Protein AF-A0A9W6Y0J4-F1 (afdb_monomer_lite)

pLDDT: mean 74.98, std 17.11, range [32.59, 98.38]

Radius of gyration: 32.7 Å; chains: 1; bounding box: 68×79×84 Å

Secondary structure (DSSP, 8-state):
--SSEEEEE-SS-EEEES---S------EEEETTEEEE----SS-SS-GGG---PPPTT---TT-EEEE--TTSPPPEEEE-SPPPEEEEEEEEES-TTS--EEEEEETTEE-SSPEETT--HHHHHHHHTTSTT-SEEEEEEEEETTEEEEEEEEES--SSSSPPPPEEEE-SS--EEEEEE-SS----SSS----PPTT-EEEE----EETTEE-PPPPPEEEE----PPPPPPPEEEEEEEEEETTEEEEEEE--S--TTS---EEEEEE-SSTT--TTSTT-EEEEEE-B--EEEEEEE-SSSTT-EEEEEEEETTEE---EETT--HHHHHHHHHHHTT-TT-SS-SEEEEEEEETTEEEEEEEESSS-S-PPPPEEEEEEEESSS-EEEEEEEE--B---STT------

Organism: NCBI:txid2077276

Foldseek 3Di:
DDQKDFPDDDPQDTDIDHDPPDDPDDPDWDDDPPDTHDDDDDPDDDDDPVPDFDDDDPPDKDAQDKDWDDDPPPDDIDIDRPWDHWFKKKKKKAFPDPVDFKWKWKDWPRDIFPDTATSPHDQVSVQVRQVVDPQAPHKGWDWDDDDRMIMIIITGTDDHPDPHTDWMDMGIDPPPRMDMDMDTLDDDDDDDDDDTPDDAQDKDKDWDWDADPVGIHDTDDIDIDHHHQQQDAFADWPDWDWDPDDDPPGTRIATHDGPGRRRDDDFKDKDWDAPDPVLPVPGPRIDIDMQGWDWWKKKKDKAAQDLFWFWWWKWKAFPRDIFDTAIQAHDQVSVQVRVCVRVVNVPPPDSQKGWDWDDDHSGIMIMITGNNQAAFEDWIDMGCPGTTDHPMDIDMDTPDGGHDQHHPPDDRPHD

InterPro domains:
  IPR036116 Fibronectin type III superfamily [SSF49265] (198-307)

Sequence (415 aa):
MTKYRVDGINDRYLQVSGSFTNSITRTRAYHVSNGQRWNLVFRSYDGSLDTVDAIPEHDWRGTDARIGTRSPKAVSPNVINVGNPASVQTLLLEVVDTSVVTTYKLNFAGESTLNNIQWDGTSDDIKTALESLHSVDGVSVTSVIRGGVAIHTLSFWGTYPTRKLPLLEVTPDPASNLKVNVRGNDAVAATKQENPILQNSQAYAFRVFAENTKGISDSVSIFRAQTPSSSVVPTPPTGVALGEFHGPTWLSINYWAPLYAGGARVTMYRIEWDSSPNFDSSSIDYGVASIQEKIEVQQVTTSYRSSVGAGGTFTLSWGGHTTSALPFDCSVADMTDALAIITDTSNVAVDPVKVTRVRVSWGFAWKITFMHNPGDLALLVADGRQLTGDFPQINVAEVVQGFSDLAIGDFTREW

Structure (mmCIF, N/CA/C/O backbone):
data_AF-A0A9W6Y0J4-F1
#
_entry.id   AF-A0A9W6Y0J4-F1
#
loop_
_atom_site.group_PDB
_atom_site.id
_atom_site.type_symbol
_atom_site.label_atom_id
_atom_site.label_alt_id
_atom_site.label_comp_id
_atom_site.label_asym_id
_atom_site.label_entity_id
_atom_site.label_seq_id
_atom_site.pdbx_PDB_ins_code
_atom_site.Cartn_x
_atom_site.Cartn_y
_atom_site.Cartn_z
_atom_site.occupancy
_atom_site.B_iso_or_equiv
_atom_site.auth_seq_id
_atom_site.auth_comp_id
_atom_site.auth_asym_id
_atom_site.auth_atom_id
_atom_site.pdbx_PDB_model_num
ATOM 1 N N . MET A 1 1 ? 19.158 23.236 40.128 1.00 39.91 1 MET A N 1
ATOM 2 C CA . MET A 1 1 ? 19.071 23.384 38.660 1.00 39.91 1 MET A CA 1
ATOM 3 C C . MET A 1 1 ? 17.687 23.889 38.317 1.00 39.91 1 MET A C 1
ATOM 5 O O . MET A 1 1 ? 16.708 23.214 38.610 1.00 39.91 1 MET A O 1
ATOM 9 N N . THR A 1 2 ? 17.611 25.115 37.818 1.00 36.06 2 THR A N 1
ATOM 10 C CA . THR A 1 2 ? 16.366 25.819 37.500 1.00 36.06 2 THR A CA 1
ATOM 11 C C . THR A 1 2 ? 15.718 25.149 36.284 1.00 36.06 2 THR A C 1
ATOM 13 O O . THR A 1 2 ? 16.313 25.133 35.213 1.00 36.06 2 THR A O 1
ATOM 16 N N . LYS A 1 3 ? 14.543 24.528 36.471 1.00 59.75 3 LYS A N 1
ATOM 17 C CA . LYS A 1 3 ? 13.818 23.740 35.446 1.00 59.75 3 LYS A CA 1
ATOM 18 C C . LYS A 1 3 ? 12.912 24.584 34.531 1.00 59.75 3 LYS A C 1
ATOM 20 O O . LYS A 1 3 ? 12.267 24.052 33.642 1.00 59.75 3 LYS A O 1
ATOM 25 N N . TYR A 1 4 ? 12.876 25.890 34.754 1.00 54.56 4 TYR A N 1
ATOM 26 C CA . TYR A 1 4 ? 12.299 26.915 33.888 1.00 54.56 4 TYR A CA 1
ATOM 27 C C . TYR A 1 4 ? 13.005 28.234 34.216 1.00 54.56 4 TYR A C 1
ATOM 29 O O . TYR A 1 4 ? 13.535 28.402 35.321 1.00 54.56 4 TYR A O 1
ATOM 37 N N . ARG A 1 5 ? 13.028 29.166 33.268 1.00 56.34 5 ARG A N 1
ATOM 38 C CA . ARG A 1 5 ? 13.570 30.511 33.454 1.00 56.34 5 ARG A CA 1
ATOM 39 C C . ARG A 1 5 ? 12.412 31.499 33.468 1.00 56.34 5 ARG A C 1
ATOM 41 O O . ARG A 1 5 ? 11.559 31.457 32.593 1.00 56.34 5 ARG A O 1
ATOM 48 N N . VAL A 1 6 ? 12.355 32.355 34.486 1.00 63.69 6 VAL A N 1
ATOM 49 C CA . VAL A 1 6 ? 11.420 33.485 34.507 1.00 63.69 6 VAL A CA 1
ATOM 50 C C . VAL A 1 6 ? 12.093 34.638 33.780 1.00 63.69 6 VAL A C 1
ATOM 52 O O . VAL A 1 6 ? 13.117 35.140 34.239 1.00 63.69 6 VAL A O 1
ATOM 55 N N . ASP A 1 7 ? 11.533 35.020 32.640 1.00 72.19 7 ASP A N 1
ATOM 56 C CA . ASP A 1 7 ? 12.090 36.050 31.762 1.00 72.19 7 ASP A CA 1
ATOM 57 C C . ASP A 1 7 ? 11.500 37.436 32.039 1.00 72.19 7 ASP A C 1
ATOM 59 O O . ASP A 1 7 ? 12.113 38.445 31.700 1.00 72.19 7 ASP A O 1
ATOM 63 N N . GLY A 1 8 ? 10.350 37.510 32.717 1.00 65.88 8 GLY A N 1
ATOM 64 C CA . GLY A 1 8 ? 9.744 38.781 33.106 1.00 65.88 8 GLY A CA 1
ATOM 65 C C . GLY A 1 8 ? 8.615 38.629 34.122 1.00 65.88 8 GLY A C 1
ATOM 66 O O . GLY A 1 8 ? 7.837 37.676 34.062 1.00 65.88 8 GLY A O 1
ATOM 67 N N . ILE A 1 9 ? 8.523 39.582 35.053 1.00 73.88 9 ILE A N 1
ATOM 68 C CA . ILE A 1 9 ? 7.438 39.683 36.039 1.00 73.88 9 ILE A CA 1
ATOM 69 C C . ILE A 1 9 ? 6.965 41.136 36.092 1.00 73.88 9 ILE A C 1
ATOM 71 O O . ILE A 1 9 ? 7.776 42.037 36.304 1.00 73.88 9 ILE A O 1
ATOM 75 N N . ASN A 1 10 ? 5.658 41.360 35.967 1.00 68.50 10 ASN A N 1
ATOM 76 C CA . ASN A 1 10 ? 5.017 42.593 36.424 1.00 68.50 10 ASN A CA 1
ATOM 77 C C . ASN A 1 10 ? 3.645 42.302 37.060 1.00 68.50 10 ASN A C 1
ATOM 79 O O . ASN A 1 10 ? 3.265 41.152 37.268 1.00 68.50 10 ASN A O 1
ATOM 83 N N . ASP A 1 11 ? 2.904 43.359 37.380 1.00 53.41 11 ASP A N 1
ATOM 84 C CA . ASP A 1 11 ? 1.567 43.317 37.977 1.00 53.41 11 ASP A CA 1
ATOM 85 C C . ASP A 1 11 ? 0.497 42.660 37.083 1.00 53.41 11 ASP A C 1
ATOM 87 O O . ASP A 1 11 ? -0.588 42.329 37.563 1.00 53.41 11 ASP A O 1
ATOM 91 N N . ARG A 1 12 ? 0.787 42.445 35.793 1.00 37.47 12 ARG A N 1
ATOM 92 C CA . ARG A 1 12 ? -0.157 41.933 34.789 1.00 37.47 12 ARG A CA 1
ATOM 93 C C . ARG A 1 12 ? 0.238 40.600 34.162 1.00 37.47 12 ARG A C 1
ATOM 95 O O . ARG A 1 12 ? -0.652 39.908 33.670 1.00 37.47 12 ARG A O 1
ATOM 102 N N . TYR A 1 13 ? 1.512 40.209 34.169 1.00 42.88 13 TYR A N 1
ATOM 103 C CA . TYR A 1 13 ? 1.939 38.924 33.615 1.00 42.88 13 TYR A CA 1
ATOM 104 C C . TYR A 1 13 ? 3.222 38.354 34.235 1.00 42.88 13 TYR A C 1
ATOM 106 O O . TYR A 1 13 ? 4.049 39.054 34.822 1.00 42.88 13 TYR A O 1
ATOM 114 N N . LEU A 1 14 ? 3.372 37.041 34.036 1.00 44.19 14 LEU A N 1
ATOM 115 C CA . LEU A 1 14 ? 4.558 36.237 34.311 1.00 44.19 14 LEU A CA 1
ATOM 116 C C . LEU A 1 14 ? 4.999 35.589 32.993 1.00 44.19 14 LEU A C 1
ATOM 118 O O . LEU A 1 14 ? 4.241 34.811 32.415 1.00 44.19 14 LEU A O 1
ATOM 122 N N . GLN A 1 15 ? 6.202 35.911 32.525 1.00 49.47 15 GLN A N 1
ATOM 123 C CA . GLN A 1 15 ? 6.799 35.326 31.327 1.00 49.47 15 GLN A CA 1
ATOM 124 C C . GLN A 1 15 ? 7.832 34.278 31.737 1.00 49.47 15 GLN A C 1
ATOM 126 O O . GLN A 1 15 ? 8.743 34.566 32.516 1.00 49.47 15 GLN A O 1
ATOM 131 N N . VAL A 1 16 ? 7.678 33.058 31.227 1.00 47.72 16 VAL A N 1
ATOM 132 C CA . VAL A 1 16 ? 8.543 31.912 31.527 1.00 47.72 16 VAL A CA 1
ATOM 133 C C . VAL A 1 16 ? 8.921 31.170 30.250 1.00 47.72 16 VAL A C 1
ATOM 135 O O . VAL A 1 16 ? 8.075 30.988 29.379 1.00 47.72 16 VAL A O 1
ATOM 138 N N . SER A 1 17 ? 10.167 30.702 30.177 1.00 52.41 17 SER A N 1
ATOM 139 C CA . SER A 1 17 ? 10.678 29.808 29.133 1.00 52.41 17 SER A CA 1
ATOM 140 C C . SER A 1 17 ? 11.173 28.480 29.726 1.00 52.41 17 SER A C 1
ATOM 142 O O . SER A 1 17 ? 11.753 28.435 30.817 1.00 52.41 17 SER A O 1
ATOM 144 N N . GLY A 1 18 ? 10.911 27.373 29.021 1.00 60.97 18 GLY A N 1
ATOM 145 C CA . GLY A 1 18 ? 11.271 26.005 29.425 1.00 60.97 18 GLY A CA 1
ATOM 146 C C . GLY A 1 18 ? 10.117 25.003 29.291 1.00 60.97 18 GLY A C 1
ATOM 147 O O . GLY A 1 18 ? 8.973 25.380 29.051 1.00 60.97 18 GLY A O 1
ATOM 148 N N . SER A 1 19 ? 10.417 23.711 29.433 1.00 48.97 19 SER A N 1
ATOM 149 C CA . SER A 1 19 ? 9.441 22.621 29.335 1.00 48.97 19 SER A CA 1
ATOM 150 C C . SER A 1 19 ? 8.684 22.420 30.655 1.00 48.97 19 SER A C 1
ATOM 152 O O . SER A 1 19 ? 9.279 22.246 31.720 1.00 48.97 19 SER A O 1
ATOM 154 N N . PHE A 1 20 ? 7.350 22.408 30.597 1.00 53.47 20 PHE A N 1
ATOM 155 C CA . PHE A 1 20 ? 6.496 22.053 31.734 1.00 53.47 20 PHE A CA 1
ATOM 156 C C . PHE A 1 20 ? 6.549 20.534 31.961 1.00 53.47 20 PHE A C 1
ATOM 158 O O . PHE A 1 20 ? 5.715 19.797 31.455 1.00 53.47 20 PHE A O 1
ATOM 165 N N . THR A 1 21 ? 7.544 20.043 32.702 1.00 46.38 21 THR A N 1
ATOM 166 C CA . THR A 1 21 ? 7.713 18.595 32.959 1.00 46.38 21 THR A CA 1
ATOM 167 C C . THR A 1 21 ? 7.047 18.104 34.248 1.00 46.38 21 THR A C 1
ATOM 169 O O . THR A 1 21 ? 7.255 16.959 34.636 1.00 46.38 21 THR A O 1
ATOM 172 N N . ASN A 1 22 ? 6.299 18.952 34.958 1.00 46.31 22 ASN A N 1
ATOM 173 C CA . ASN A 1 22 ? 5.565 18.544 36.158 1.00 46.31 22 ASN A CA 1
ATOM 174 C C . ASN A 1 22 ? 4.071 18.436 35.840 1.00 46.31 22 ASN A C 1
ATOM 176 O O . ASN A 1 22 ? 3.504 19.341 35.227 1.00 46.31 22 ASN A O 1
ATOM 180 N N . SER A 1 23 ? 3.433 17.371 36.325 1.00 42.97 23 SER A N 1
ATOM 181 C CA . SER A 1 23 ? 1.989 17.161 36.237 1.00 42.97 23 SER A CA 1
ATOM 182 C C . SER A 1 23 ? 1.224 18.355 36.823 1.00 42.97 23 SER A C 1
ATOM 184 O O . SER A 1 23 ? 1.310 18.634 38.022 1.00 42.97 23 SER A O 1
ATOM 186 N N . ILE A 1 24 ? 0.448 19.059 35.995 1.00 46.62 24 ILE A N 1
ATOM 187 C CA . ILE A 1 24 ? -0.538 20.035 36.471 1.00 46.62 24 ILE A CA 1
ATOM 188 C C . I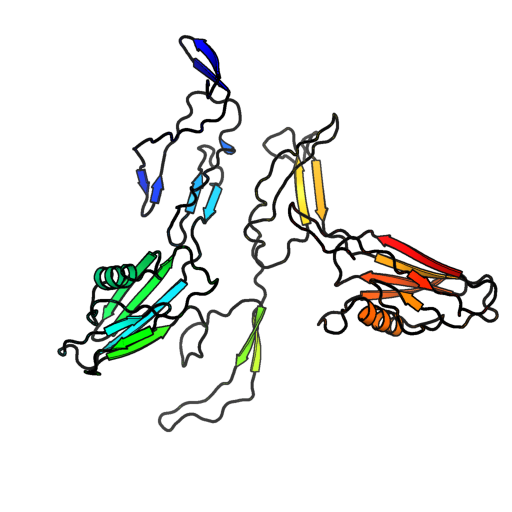LE A 1 24 ? -1.820 19.263 36.780 1.00 46.62 24 ILE A C 1
ATOM 190 O O . ILE A 1 24 ? -2.699 19.109 35.934 1.00 46.62 24 ILE A O 1
ATOM 194 N N . THR A 1 25 ? -1.946 18.762 38.004 1.00 42.94 25 THR A N 1
ATOM 195 C CA . THR A 1 25 ? -3.158 18.061 38.437 1.00 42.94 25 THR A CA 1
ATOM 196 C C . THR A 1 25 ? -4.235 19.093 38.781 1.00 42.94 25 THR A C 1
ATOM 198 O O . THR A 1 25 ? -4.254 19.654 39.875 1.00 42.94 25 THR A O 1
ATOM 201 N N . ARG A 1 26 ? -5.149 19.387 37.847 1.00 47.53 26 ARG A N 1
ATOM 202 C CA . ARG A 1 26 ? -6.403 20.097 38.161 1.00 47.53 26 ARG A CA 1
ATOM 203 C C . ARG A 1 26 ? -7.543 19.092 38.311 1.00 47.53 26 ARG A C 1
ATOM 205 O O . ARG A 1 26 ? -7.852 18.344 37.395 1.00 47.53 26 ARG A O 1
ATOM 212 N N . THR A 1 27 ? -8.196 19.120 39.468 1.00 42.12 27 THR A N 1
ATOM 213 C CA . THR A 1 27 ? -9.150 18.106 39.955 1.00 42.12 27 THR A CA 1
ATOM 214 C C . THR A 1 27 ? -10.617 18.328 39.569 1.00 42.12 27 THR A C 1
ATOM 216 O O . THR A 1 27 ? -11.484 17.631 40.087 1.00 42.12 27 THR A O 1
ATOM 219 N N . ARG A 1 28 ? -10.952 19.264 38.667 1.00 47.28 28 ARG A N 1
ATOM 220 C CA . ARG A 1 28 ? -12.340 19.417 38.182 1.00 47.28 28 ARG A CA 1
ATOM 221 C C . ARG A 1 28 ? -12.454 19.144 36.688 1.00 47.28 28 ARG A C 1
ATOM 223 O O . ARG A 1 28 ? -12.355 20.057 35.871 1.00 47.28 28 ARG A O 1
ATOM 230 N N . ALA A 1 29 ? -12.683 17.873 36.374 1.00 52.56 29 ALA A N 1
ATOM 231 C CA . ALA A 1 29 ? -13.282 17.439 35.122 1.00 52.56 29 ALA A CA 1
ATOM 232 C C . ALA A 1 29 ? -14.818 17.516 35.222 1.00 52.56 29 ALA A C 1
ATOM 234 O O . ALA A 1 29 ? -15.388 17.368 36.305 1.00 52.56 29 ALA A O 1
ATOM 235 N N . TYR A 1 30 ? -15.487 17.766 34.099 1.00 53.38 30 TYR A N 1
ATOM 236 C CA . TYR A 1 30 ? -16.924 17.550 33.956 1.00 53.38 30 TYR A CA 1
ATOM 237 C C . TYR A 1 30 ? -17.149 16.138 33.423 1.00 53.38 30 TYR A C 1
ATOM 239 O O . TYR A 1 30 ? -16.520 15.747 32.438 1.00 53.38 30 TYR A O 1
ATOM 247 N N . HIS A 1 31 ? -18.076 15.403 34.029 1.00 51.69 31 HIS A N 1
ATOM 248 C CA . HIS A 1 31 ? -18.522 14.125 33.487 1.00 51.69 31 HIS A CA 1
ATOM 249 C C . HIS A 1 31 ? -19.324 14.352 32.204 1.00 51.69 31 HIS A C 1
ATOM 251 O O . HIS A 1 31 ? -20.231 15.186 32.166 1.00 51.69 31 HIS A O 1
ATOM 257 N N . VAL A 1 32 ? -19.005 13.591 31.159 1.00 48.00 32 VAL A N 1
ATOM 258 C CA . VAL A 1 32 ? -19.768 13.559 29.909 1.00 48.00 32 VAL A CA 1
ATOM 259 C C . VAL A 1 32 ? -19.989 12.096 29.539 1.00 48.00 32 VAL A C 1
ATOM 261 O O . VAL A 1 32 ? -19.088 11.452 29.009 1.00 48.00 32 VAL A O 1
ATOM 264 N N . SER A 1 33 ? -21.184 11.562 29.816 1.00 61.22 33 SER A N 1
ATOM 265 C CA . SER A 1 33 ? -21.488 10.131 29.634 1.00 61.22 33 SER A CA 1
ATOM 266 C C . SER A 1 33 ? -20.446 9.250 30.356 1.00 61.22 33 SER A C 1
ATOM 268 O O . SER A 1 33 ? -20.281 9.402 31.565 1.00 61.22 33 SER A O 1
ATOM 270 N N . ASN A 1 34 ? -19.722 8.389 29.634 1.00 55.56 34 ASN A N 1
ATOM 271 C CA . ASN A 1 34 ? -18.666 7.511 30.154 1.00 55.56 34 ASN A CA 1
ATOM 272 C C . ASN A 1 34 ? -17.257 8.150 30.154 1.00 55.56 34 ASN A C 1
ATOM 274 O O . ASN A 1 34 ? -16.280 7.462 30.430 1.00 55.56 34 ASN A O 1
ATOM 278 N N . GLY A 1 35 ? -17.127 9.440 29.819 1.00 58.38 35 GLY A N 1
ATOM 279 C CA . GLY A 1 35 ? -15.848 10.147 29.703 1.00 58.38 35 GLY A CA 1
ATOM 280 C C . GLY A 1 35 ? -15.696 11.338 30.654 1.00 58.38 35 GLY A C 1
ATOM 281 O O . GLY A 1 35 ? -16.644 11.787 31.304 1.00 58.38 35 GLY A O 1
ATOM 282 N N . GLN A 1 36 ? -14.477 11.874 30.705 1.00 62.78 36 GLN A N 1
ATOM 283 C CA . GLN A 1 36 ? -14.112 13.063 31.476 1.00 62.78 36 GLN A CA 1
ATOM 284 C C . GLN A 1 36 ? -13.733 14.205 30.528 1.00 62.78 36 GLN A C 1
ATOM 286 O O . GLN A 1 36 ? -13.053 13.988 29.526 1.00 62.78 36 GLN A O 1
ATOM 291 N N . ARG A 1 37 ? -14.158 15.434 30.840 1.00 65.12 37 ARG A N 1
ATOM 292 C CA . ARG A 1 37 ? -13.775 16.640 30.094 1.00 65.12 37 ARG A CA 1
ATOM 293 C C . ARG A 1 37 ? -13.088 17.650 30.999 1.00 65.12 37 ARG A C 1
ATOM 295 O O . ARG A 1 37 ? -13.682 18.133 31.961 1.00 65.12 37 ARG A O 1
ATOM 302 N N . TRP A 1 38 ? -11.886 18.063 30.617 1.00 64.75 38 TRP A N 1
ATOM 303 C CA . TRP A 1 38 ? -11.154 19.142 31.273 1.00 64.75 38 TRP A CA 1
ATOM 304 C C . TRP A 1 38 ? -11.299 20.443 30.487 1.00 64.75 38 TRP A C 1
ATOM 306 O O . TRP A 1 38 ? -11.175 20.462 29.264 1.00 64.75 38 TRP A O 1
ATOM 316 N N . ASN A 1 39 ? -11.550 21.542 31.199 1.00 67.31 39 ASN A N 1
ATOM 317 C CA . ASN A 1 39 ? -11.503 22.880 30.618 1.00 67.31 39 ASN A CA 1
ATOM 318 C C . ASN A 1 39 ? -10.164 23.525 30.977 1.00 67.31 39 ASN A C 1
ATOM 320 O O . ASN A 1 39 ? -9.892 23.814 32.145 1.00 67.31 39 ASN A O 1
ATOM 324 N N . LEU A 1 40 ? -9.337 23.760 29.962 1.00 66.44 40 LEU A N 1
ATOM 325 C CA . LEU A 1 40 ? -8.084 24.493 30.090 1.00 66.44 40 LEU A CA 1
ATOM 326 C C . LEU A 1 40 ? -8.337 25.967 29.754 1.00 66.44 40 LEU A C 1
ATOM 328 O O . LEU A 1 40 ? -8.974 26.280 28.752 1.00 66.44 40 LEU A O 1
ATOM 332 N N . VAL A 1 41 ? -7.869 26.875 30.615 1.00 67.00 41 VAL A N 1
ATOM 333 C CA . VAL A 1 41 ? -7.988 28.327 30.416 1.00 67.00 41 VAL A CA 1
ATOM 334 C C . VAL A 1 41 ? -6.589 28.919 30.391 1.00 67.00 41 VAL A C 1
ATOM 336 O O . VAL A 1 41 ? -5.907 28.946 31.418 1.00 67.00 41 VAL A O 1
ATOM 339 N N . PHE A 1 42 ? -6.189 29.419 29.228 1.00 65.19 42 PHE A N 1
ATOM 340 C CA . PHE A 1 42 ? -4.928 30.120 29.029 1.00 65.19 42 PHE A CA 1
ATOM 341 C C . PHE A 1 42 ? -5.170 31.619 29.235 1.00 65.19 42 PHE A C 1
ATOM 343 O O . PHE A 1 42 ? -5.955 32.226 28.513 1.00 65.19 42 PHE A O 1
ATOM 350 N N . ARG A 1 43 ? -4.551 32.216 30.263 1.00 52.06 43 ARG A N 1
ATOM 351 C CA . ARG A 1 43 ? -4.705 33.656 30.568 1.00 52.06 43 ARG A CA 1
ATOM 352 C C . ARG A 1 43 ? -3.845 34.556 29.677 1.00 52.06 43 ARG A C 1
ATOM 354 O O . ARG A 1 43 ? -4.164 35.725 29.518 1.00 52.06 43 ARG A O 1
ATOM 361 N N . SER A 1 44 ? -2.765 34.005 29.138 1.00 54.00 44 SER A N 1
ATOM 362 C CA . SER A 1 44 ? -1.877 34.612 28.150 1.00 54.00 44 SER A CA 1
ATOM 363 C C . SER A 1 44 ? -1.226 33.470 27.371 1.00 54.00 44 SER A C 1
ATOM 365 O O . SER A 1 44 ? -0.943 32.425 27.963 1.00 54.00 44 SER A O 1
ATOM 367 N N . TYR A 1 45 ? -1.055 33.636 26.065 1.00 65.81 45 TYR A N 1
ATOM 368 C CA . TYR A 1 45 ? -0.425 32.668 25.171 1.00 65.81 45 TYR A CA 1
ATOM 369 C C . TYR A 1 45 ? 0.179 33.417 23.976 1.00 65.81 45 TYR A C 1
ATOM 371 O O . TYR A 1 45 ? -0.337 34.462 23.586 1.00 65.81 45 TYR A O 1
ATOM 379 N N . ASP A 1 46 ? 1.263 32.884 23.419 1.00 55.44 46 ASP A N 1
ATOM 380 C CA . ASP A 1 46 ? 1.900 33.368 22.193 1.00 55.44 46 ASP A CA 1
ATOM 381 C C . ASP A 1 46 ? 1.950 32.187 21.211 1.00 55.44 46 ASP A C 1
ATOM 383 O O . ASP A 1 46 ? 2.581 31.170 21.502 1.00 55.44 46 ASP A O 1
ATOM 387 N N . GLY A 1 47 ? 1.161 32.258 20.133 1.00 66.62 47 GLY A N 1
ATOM 388 C CA . GLY A 1 47 ? 0.881 31.142 19.216 1.00 66.62 47 GLY A CA 1
ATOM 389 C C . GLY A 1 47 ? -0.608 30.786 19.092 1.00 66.62 47 GLY A C 1
ATOM 390 O O . GLY A 1 47 ? -1.473 31.414 19.700 1.00 66.62 47 GLY A O 1
ATOM 391 N N . SER A 1 48 ? -0.940 29.782 18.276 1.00 70.88 48 SER A N 1
ATOM 392 C CA . SER A 1 48 ? -2.330 29.329 18.111 1.00 70.88 48 SER A CA 1
ATOM 393 C C . SER A 1 48 ? -2.685 28.247 19.127 1.00 70.88 48 SER A C 1
ATOM 395 O O . SER A 1 48 ? -2.006 27.232 19.208 1.00 70.88 48 SER A O 1
ATOM 397 N N . LEU A 1 49 ? -3.795 28.406 19.852 1.00 68.38 49 LEU A N 1
ATOM 398 C CA . LEU A 1 49 ? -4.331 27.338 20.710 1.00 68.38 49 LEU A CA 1
ATOM 399 C C . LEU A 1 49 ? -4.961 26.183 19.911 1.00 68.38 49 LEU A C 1
ATOM 401 O O . LEU A 1 49 ? -5.317 25.163 20.495 1.00 68.38 49 LEU A O 1
ATOM 405 N N . ASP A 1 50 ? -5.096 26.331 18.592 1.00 67.19 50 ASP A N 1
ATOM 406 C CA . ASP A 1 50 ? -5.602 25.271 17.716 1.00 67.19 50 ASP A CA 1
ATOM 407 C C . ASP A 1 50 ? -4.565 24.142 17.520 1.00 67.19 50 ASP A C 1
ATOM 409 O O . ASP A 1 50 ? -4.926 23.060 17.072 1.00 67.19 50 ASP A O 1
ATOM 413 N N . THR A 1 51 ? -3.300 24.356 17.914 1.00 63.47 51 THR A N 1
ATOM 414 C CA . THR A 1 51 ? -2.234 23.334 17.906 1.00 63.47 51 THR A CA 1
ATOM 415 C C . THR A 1 51 ? -2.125 22.555 19.220 1.00 63.47 51 THR A C 1
ATOM 417 O O . THR A 1 51 ? -1.225 21.732 19.379 1.00 63.47 51 THR A O 1
ATOM 420 N N . VAL A 1 52 ? -3.011 22.815 20.190 1.00 67.06 52 VAL A N 1
ATOM 421 C CA . VAL A 1 52 ? -3.010 22.093 21.466 1.00 67.06 52 VAL A CA 1
ATOM 422 C C . VAL A 1 52 ? -3.444 20.651 21.231 1.00 67.06 52 VAL A C 1
ATOM 424 O O . VAL A 1 52 ? -4.583 20.386 20.835 1.00 67.06 52 VAL A O 1
ATOM 427 N N . ASP A 1 53 ? -2.547 19.727 21.554 1.00 62.72 53 ASP A N 1
ATOM 428 C CA . ASP A 1 53 ? -2.786 18.293 21.470 1.00 62.72 53 ASP A CA 1
ATOM 429 C C . ASP A 1 53 ? -2.883 17.647 22.860 1.00 62.72 53 ASP A C 1
ATOM 431 O O . ASP A 1 53 ? -2.435 18.210 23.865 1.00 62.72 53 ASP A O 1
ATOM 435 N N . ALA A 1 54 ? -3.498 16.468 22.924 1.00 68.19 54 ALA A N 1
ATOM 436 C CA . ALA A 1 54 ? -3.617 15.672 24.137 1.00 68.19 54 ALA A CA 1
ATOM 437 C C . ALA A 1 54 ? -2.995 14.293 23.910 1.00 68.19 54 ALA A C 1
ATOM 439 O O . ALA A 1 54 ? -3.539 13.461 23.188 1.00 68.19 54 ALA A O 1
ATOM 440 N N . ILE A 1 55 ? -1.863 14.055 24.569 1.00 61.19 55 ILE A N 1
ATOM 441 C CA . ILE A 1 55 ? -1.110 12.806 24.467 1.00 61.19 55 ILE A CA 1
ATOM 442 C C . ILE A 1 55 ? -1.461 11.937 25.683 1.00 61.19 55 ILE A C 1
ATOM 444 O O . ILE A 1 55 ? -1.336 12.417 26.814 1.00 61.19 55 ILE A O 1
ATOM 448 N N . PRO A 1 56 ? -1.918 10.688 25.490 1.00 65.00 56 PRO A N 1
ATOM 449 C CA . PRO A 1 56 ? -2.160 9.774 26.598 1.00 65.00 56 PRO A CA 1
ATOM 450 C C . PRO A 1 56 ? -0.834 9.340 27.242 1.00 65.00 56 PRO A C 1
ATOM 452 O O . PRO A 1 56 ? 0.178 9.165 26.561 1.00 65.00 56 PRO A O 1
ATOM 455 N N . GLU A 1 57 ? -0.840 9.118 28.555 1.00 57.59 57 GLU A N 1
ATOM 456 C CA . GLU A 1 57 ? 0.242 8.385 29.219 1.00 57.59 57 GLU A CA 1
ATOM 457 C C . GLU A 1 57 ? 0.214 6.897 28.807 1.00 57.59 57 GLU A C 1
ATOM 459 O O . GLU A 1 57 ? -0.789 6.378 28.310 1.00 57.59 57 GLU A O 1
ATOM 464 N N . HIS A 1 58 ? 1.332 6.187 28.985 1.00 49.78 58 HIS A N 1
ATOM 465 C CA . HIS A 1 58 ? 1.492 4.791 28.539 1.00 49.78 58 HIS A CA 1
ATOM 466 C C . HIS A 1 58 ? 0.545 3.795 29.256 1.00 49.78 58 HIS A C 1
ATOM 468 O O . HIS A 1 58 ? 0.356 2.647 28.842 1.00 49.78 58 HIS A O 1
ATOM 474 N N . ASP A 1 59 ? -0.061 4.213 30.359 1.00 50.34 59 ASP A N 1
ATOM 475 C CA . ASP A 1 59 ? -0.976 3.430 31.181 1.00 50.34 59 ASP A CA 1
ATOM 476 C C . ASP A 1 59 ? -2.457 3.615 30.805 1.00 50.34 59 ASP A C 1
ATOM 478 O O . ASP A 1 59 ? -3.320 3.073 31.491 1.00 50.34 59 ASP A O 1
ATOM 482 N N . TRP A 1 60 ? -2.783 4.308 29.705 1.00 54.19 60 TRP A N 1
ATOM 483 C CA . TRP A 1 60 ? -4.171 4.407 29.242 1.00 54.19 60 TRP A CA 1
ATOM 484 C C . TRP A 1 60 ? -4.748 3.025 28.902 1.00 54.19 60 TRP A C 1
ATOM 486 O O . TRP A 1 60 ? -4.119 2.191 28.244 1.00 54.19 60 TRP A O 1
ATOM 496 N N . ARG A 1 61 ? -5.967 2.769 29.387 1.00 53.62 61 ARG A N 1
ATOM 497 C CA . ARG A 1 61 ? -6.707 1.509 29.227 1.00 53.62 61 ARG A CA 1
ATOM 498 C C . ARG A 1 61 ? -8.166 1.801 28.866 1.00 53.62 61 ARG A C 1
ATOM 500 O O . ARG A 1 61 ? -8.708 2.830 29.263 1.00 53.62 61 ARG A O 1
ATOM 507 N N . GLY A 1 62 ? -8.811 0.891 28.134 1.00 50.56 62 GLY A N 1
ATOM 508 C CA . GLY A 1 62 ? -10.248 0.953 27.833 1.00 50.56 62 GLY A CA 1
ATOM 509 C C . GLY A 1 62 ? -10.612 0.558 26.398 1.00 50.56 62 GLY A C 1
ATOM 510 O O . GLY A 1 62 ? -9.793 0.640 25.486 1.00 50.56 62 GLY A O 1
ATOM 511 N N . THR A 1 63 ? -11.859 0.121 26.201 1.00 47.25 63 THR A N 1
ATOM 512 C CA . THR A 1 63 ? -12.420 -0.225 24.879 1.00 47.25 63 THR A CA 1
ATOM 513 C C . THR A 1 63 ? -12.803 1.045 24.123 1.00 47.25 63 THR A C 1
ATOM 515 O O . THR A 1 63 ? -13.587 1.830 24.649 1.00 47.25 63 THR A O 1
ATOM 518 N N . ASP A 1 64 ? -12.266 1.242 22.909 1.00 53.34 64 ASP A N 1
ATOM 519 C CA . ASP A 1 64 ? -12.522 2.438 22.074 1.00 53.34 64 ASP A CA 1
ATOM 520 C C . ASP A 1 64 ? -12.312 3.750 22.859 1.00 53.34 64 ASP A C 1
ATOM 522 O O . ASP A 1 64 ? -13.002 4.753 22.666 1.00 53.34 64 ASP A O 1
ATOM 526 N N . ALA A 1 65 ? -11.367 3.718 23.809 1.00 59.97 65 ALA A N 1
ATOM 527 C CA . ALA A 1 65 ? -11.000 4.884 24.587 1.00 59.97 65 ALA A CA 1
ATOM 528 C C . ALA A 1 65 ? -10.490 5.953 23.624 1.00 59.97 65 ALA A C 1
ATOM 530 O O . ALA A 1 65 ? -9.637 5.683 22.777 1.00 59.97 65 ALA A O 1
ATOM 531 N N . ARG A 1 66 ? -11.032 7.161 23.754 1.00 68.12 66 ARG A N 1
ATOM 532 C CA . ARG A 1 66 ? -10.704 8.302 22.907 1.00 68.12 66 ARG A CA 1
ATOM 533 C C . ARG A 1 66 ? -10.209 9.439 23.769 1.00 68.12 66 ARG A C 1
ATOM 535 O O . ARG A 1 66 ? -10.851 9.787 24.759 1.00 68.12 66 ARG A O 1
ATOM 542 N N . ILE A 1 67 ? -9.105 10.043 23.364 1.00 71.81 67 ILE A N 1
ATOM 543 C CA . ILE A 1 67 ? -8.670 11.332 23.895 1.00 71.81 67 ILE A CA 1
ATOM 544 C C . ILE A 1 67 ? -8.741 12.345 22.764 1.00 71.81 67 ILE A C 1
ATOM 546 O O . ILE A 1 67 ? -8.531 12.011 21.598 1.00 71.81 67 ILE A O 1
ATOM 550 N N . GLY A 1 68 ? -9.097 13.578 23.094 1.00 72.75 68 GLY A N 1
ATOM 551 C CA . GLY A 1 68 ? -9.157 14.612 22.087 1.00 72.75 68 GLY A CA 1
ATOM 552 C C . GLY A 1 68 ? -9.257 16.016 22.644 1.00 72.75 68 GLY A C 1
ATOM 553 O O . GLY A 1 68 ? -9.716 16.229 23.770 1.00 72.75 68 GLY A O 1
ATOM 554 N N . THR A 1 69 ? -8.835 16.981 21.835 1.00 72.56 69 THR A N 1
ATOM 555 C CA . THR A 1 69 ? -8.884 18.407 22.152 1.00 72.56 69 THR A CA 1
ATOM 556 C C . THR A 1 69 ? -9.975 19.088 21.335 1.00 72.56 69 THR A C 1
ATOM 558 O O . THR A 1 69 ? -10.254 18.749 20.185 1.00 72.56 69 THR A O 1
ATOM 561 N N . ARG A 1 70 ? -10.656 20.056 21.956 1.00 66.94 70 ARG A N 1
ATOM 562 C CA . ARG A 1 70 ? -11.678 20.872 21.292 1.00 66.94 70 ARG A CA 1
ATOM 563 C C . ARG A 1 70 ? -11.400 22.347 21.542 1.00 66.94 70 ARG A C 1
ATOM 565 O O . ARG A 1 70 ? -11.494 22.806 22.680 1.00 66.94 70 ARG A O 1
ATOM 572 N N . SER A 1 71 ? -11.125 23.076 20.463 1.00 65.50 71 SER A N 1
ATOM 573 C CA . SER A 1 71 ? -10.973 24.533 20.464 1.00 65.50 71 SER A CA 1
ATOM 574 C C . SER A 1 71 ? -12.343 25.237 20.477 1.00 65.50 71 SER A C 1
ATOM 576 O O . SER A 1 71 ? -13.326 24.702 19.948 1.00 65.50 71 SER A O 1
ATOM 578 N N . PRO A 1 72 ? -12.456 26.444 21.064 1.00 56.34 72 PRO A N 1
ATOM 579 C CA . PRO A 1 72 ? -13.673 27.253 21.000 1.00 56.34 72 PRO A CA 1
ATOM 580 C C . PRO A 1 72 ? -14.033 27.752 19.586 1.00 56.34 72 PRO A C 1
ATOM 582 O O . PRO A 1 72 ? -15.169 28.175 19.384 1.00 56.34 72 PRO A O 1
ATOM 585 N N . LYS A 1 73 ? -13.133 27.677 18.594 1.00 59.78 73 LYS A N 1
ATOM 586 C CA . LYS A 1 73 ? -13.334 28.228 17.236 1.00 59.78 73 LYS A CA 1
ATOM 587 C C . LYS A 1 73 ? -14.178 27.373 16.266 1.00 59.78 73 LYS A C 1
ATOM 589 O O . LYS A 1 73 ? -14.024 27.497 15.060 1.00 59.78 73 LYS A O 1
ATOM 594 N N . ALA A 1 74 ? -15.069 26.506 16.750 1.00 51.62 74 ALA A N 1
ATOM 595 C CA . ALA A 1 74 ? -15.887 25.616 15.900 1.00 51.62 74 ALA A CA 1
ATOM 596 C C . ALA A 1 74 ? -15.087 24.737 14.901 1.00 51.62 74 ALA A C 1
ATOM 598 O O . ALA A 1 74 ? -15.640 24.253 13.917 1.00 51.62 74 ALA A O 1
ATOM 599 N N . VAL A 1 75 ? -13.803 24.491 15.181 1.00 56.28 75 VAL A N 1
ATOM 600 C CA . VAL A 1 75 ? -12.943 23.561 14.434 1.00 56.28 75 VAL A CA 1
ATOM 601 C C . VAL A 1 75 ? -13.281 22.122 14.836 1.00 56.28 75 VAL A C 1
ATOM 603 O O . VAL A 1 75 ? -13.660 21.868 15.987 1.00 56.28 75 VAL A O 1
ATOM 606 N N . SER A 1 76 ? -13.162 21.182 13.890 1.00 49.62 76 SER A N 1
ATOM 607 C CA . SER A 1 76 ? -13.358 19.756 14.166 1.00 49.62 76 SER A CA 1
ATOM 608 C C . SER A 1 76 ? -12.400 19.303 15.279 1.00 49.62 76 SER A C 1
ATOM 610 O O . SER A 1 76 ? -11.206 19.583 15.183 1.00 49.62 76 SER A O 1
ATOM 612 N N . PRO A 1 77 ? -12.881 18.636 16.343 1.00 56.62 77 PRO A N 1
ATOM 613 C CA . PRO A 1 77 ? -12.019 18.153 17.419 1.00 56.62 77 PRO A CA 1
ATOM 614 C C . PRO A 1 77 ? -10.946 17.185 16.899 1.00 56.62 77 PRO A C 1
ATOM 616 O O . PRO A 1 77 ? -11.263 16.315 16.086 1.00 56.62 77 PRO A O 1
ATOM 619 N N . ASN A 1 78 ? -9.712 17.295 17.401 1.00 61.31 78 ASN A N 1
ATOM 620 C CA . ASN A 1 78 ? -8.701 16.257 17.201 1.00 61.31 78 ASN A CA 1
ATOM 621 C C . ASN A 1 78 ? -9.019 15.119 18.169 1.00 61.31 78 ASN A C 1
ATOM 623 O O . ASN A 1 78 ? -9.008 15.351 19.374 1.00 61.31 78 ASN A O 1
ATOM 627 N N . VAL A 1 79 ? -9.367 13.932 17.671 1.00 61.88 79 VAL A N 1
ATOM 628 C CA . VAL A 1 79 ? -9.732 12.775 18.500 1.00 61.88 79 VAL A CA 1
ATOM 629 C C . VAL A 1 79 ? -8.939 11.570 18.029 1.00 61.88 79 VAL A C 1
ATOM 631 O O . VAL A 1 79 ? -9.048 11.177 16.870 1.00 61.88 79 VAL A O 1
ATOM 634 N N . ILE A 1 80 ? -8.186 10.962 18.939 1.00 59.62 80 ILE A N 1
ATOM 635 C CA . ILE A 1 80 ? -7.413 9.749 18.683 1.00 59.62 80 ILE A CA 1
ATOM 636 C C . ILE A 1 80 ? -7.958 8.596 19.526 1.00 59.62 80 ILE A C 1
ATOM 638 O O . ILE A 1 80 ? -8.343 8.777 20.685 1.00 59.62 80 ILE A O 1
ATOM 642 N N . ASN A 1 81 ? -7.984 7.400 18.937 1.00 59.69 81 ASN A N 1
ATOM 643 C CA . ASN A 1 81 ? -8.240 6.165 19.670 1.00 59.69 81 ASN A CA 1
ATOM 644 C C . ASN A 1 81 ? -6.961 5.777 20.419 1.00 59.69 81 ASN A C 1
ATOM 646 O O . ASN A 1 81 ? -5.909 5.617 19.807 1.00 59.69 81 ASN A O 1
ATOM 650 N N . VAL A 1 82 ? -7.059 5.630 21.736 1.00 60.66 82 VAL A N 1
ATOM 651 C CA . VAL A 1 82 ? -5.936 5.353 22.649 1.00 60.66 82 VAL A CA 1
ATOM 652 C C . VAL A 1 82 ? -6.030 3.982 23.318 1.00 60.66 82 VAL A C 1
ATOM 654 O O . VAL A 1 82 ? -5.180 3.633 24.128 1.00 60.66 82 VAL A O 1
ATOM 657 N N . GLY A 1 83 ? -7.052 3.194 22.980 1.00 53.16 83 GLY A N 1
ATOM 658 C CA . GLY A 1 83 ? -7.203 1.804 23.414 1.00 53.16 83 GLY A CA 1
ATOM 659 C C . GLY A 1 83 ? -6.994 0.805 22.273 1.00 53.16 83 GLY A C 1
ATOM 660 O O . GLY A 1 83 ? -7.245 1.122 21.109 1.00 53.16 83 GLY A O 1
ATOM 661 N N . ASN A 1 84 ? -6.588 -0.424 22.610 1.00 47.91 84 ASN A N 1
ATOM 662 C CA . ASN A 1 84 ? -6.622 -1.549 21.669 1.00 47.91 84 ASN A CA 1
ATOM 663 C C . ASN A 1 84 ? -8.073 -1.835 21.233 1.00 47.91 84 ASN A C 1
ATOM 665 O O . ASN A 1 84 ? -8.991 -1.696 22.052 1.00 47.91 84 ASN A O 1
ATOM 669 N N . PRO A 1 85 ? -8.309 -2.255 19.971 1.00 51.12 85 PRO A N 1
ATOM 670 C CA . PRO A 1 85 ? -9.628 -2.718 19.562 1.00 51.12 85 PRO A CA 1
ATOM 671 C C . PRO A 1 85 ? -10.019 -3.895 20.456 1.00 51.12 85 PRO A C 1
ATOM 673 O O . PRO A 1 85 ? -9.244 -4.837 20.624 1.00 51.12 85 PRO A O 1
ATOM 676 N N . ALA A 1 86 ? -11.200 -3.826 21.065 1.00 55.78 86 ALA A N 1
ATOM 677 C CA . ALA A 1 86 ? -11.643 -4.890 21.947 1.00 55.78 86 ALA A CA 1
ATOM 678 C C . ALA A 1 86 ? -11.776 -6.210 21.184 1.00 55.78 86 ALA A C 1
ATOM 680 O O . ALA A 1 86 ? -12.409 -6.272 20.125 1.00 55.78 86 ALA A O 1
ATOM 681 N N . SER A 1 87 ? -11.227 -7.280 21.756 1.00 68.25 87 SER A N 1
ATOM 682 C CA . SER A 1 87 ? -11.612 -8.626 21.344 1.00 68.25 87 SER A CA 1
ATOM 683 C C . SER A 1 87 ? -12.946 -8.928 22.009 1.00 68.25 87 SER A C 1
ATOM 685 O O . SER A 1 87 ? -13.007 -9.186 23.214 1.00 68.25 87 SER A O 1
ATOM 687 N N . VAL A 1 88 ? -14.022 -8.817 21.232 1.00 74.44 88 VAL A N 1
ATOM 688 C CA . VAL A 1 88 ? -15.364 -9.147 21.705 1.00 74.44 88 VAL A CA 1
ATOM 689 C C . VAL A 1 88 ? -15.590 -10.644 21.541 1.00 74.44 88 VAL A C 1
ATOM 691 O O . VAL A 1 88 ? -15.379 -11.206 20.465 1.00 74.44 88 VAL A O 1
ATOM 694 N N . GLN A 1 89 ? -16.023 -11.285 22.619 1.00 81.62 89 GLN A N 1
ATOM 695 C CA . GLN A 1 89 ? -16.442 -12.678 22.639 1.00 81.62 89 GLN A CA 1
ATOM 696 C C . GLN A 1 89 ? -17.867 -12.763 23.174 1.00 81.62 89 GLN A C 1
ATOM 698 O O . GLN A 1 89 ? -18.234 -12.044 24.100 1.00 81.62 89 GLN A O 1
ATOM 703 N N . THR A 1 90 ? -18.679 -13.637 22.589 1.00 80.94 90 THR A N 1
ATOM 704 C CA . THR A 1 90 ? -20.041 -13.903 23.054 1.00 80.94 90 THR A CA 1
ATOM 705 C C . THR A 1 90 ? -20.103 -15.298 23.649 1.00 80.94 90 THR A C 1
ATOM 707 O O . THR A 1 90 ? -19.757 -16.279 22.988 1.00 80.94 90 THR A O 1
ATOM 710 N N . LEU A 1 91 ? -20.558 -15.372 24.893 1.00 84.00 91 LEU A N 1
ATOM 711 C CA . LEU A 1 91 ? -20.845 -16.599 25.616 1.00 84.00 91 LEU A CA 1
ATOM 712 C C . LEU A 1 91 ? -22.361 -16.781 25.678 1.00 84.00 91 LEU A C 1
ATOM 714 O O . LEU A 1 91 ? -23.060 -15.972 26.281 1.00 84.00 91 LEU A O 1
ATOM 718 N N . LEU A 1 92 ? -22.857 -17.847 25.062 1.00 82.38 92 LEU A N 1
ATOM 719 C CA . LEU A 1 92 ? -24.240 -18.289 25.166 1.00 82.38 92 LEU A CA 1
ATOM 720 C C . LEU A 1 92 ? -24.299 -19.509 26.085 1.00 82.38 92 LEU A C 1
ATOM 722 O O . LEU A 1 92 ? -23.626 -20.515 25.845 1.00 82.38 92 LEU A O 1
ATOM 726 N N . LEU A 1 93 ? -25.134 -19.407 27.110 1.00 83.62 93 LEU A N 1
ATOM 727 C CA . LEU A 1 93 ? -25.442 -20.458 28.065 1.00 83.62 93 LEU A CA 1
ATOM 728 C C . LEU A 1 93 ? -26.925 -20.799 27.964 1.00 83.62 93 LEU A C 1
ATOM 730 O O . LEU A 1 93 ? -27.772 -19.907 27.994 1.00 83.62 93 LEU A O 1
ATOM 734 N N . GLU A 1 94 ? -27.244 -22.085 27.882 1.00 84.75 94 GLU A N 1
ATOM 735 C CA . GLU A 1 94 ? -28.623 -22.572 27.924 1.00 84.75 94 GLU A CA 1
ATOM 736 C C . GLU A 1 94 ? -28.747 -23.656 28.992 1.00 84.75 94 GLU A C 1
ATOM 738 O O . GLU A 1 94 ? -28.013 -24.647 28.961 1.00 84.75 94 GLU A O 1
ATOM 743 N N . VAL A 1 95 ? -29.690 -23.485 29.916 1.00 86.00 95 VAL A N 1
ATOM 744 C CA . VAL A 1 95 ? -30.077 -24.500 30.896 1.00 86.00 95 VAL A CA 1
ATOM 745 C C . VAL A 1 95 ? -31.421 -25.123 30.532 1.00 86.00 95 VAL A C 1
ATOM 747 O O . VAL A 1 95 ? -32.342 -24.430 30.101 1.00 86.00 95 VAL A O 1
ATOM 750 N N . VAL A 1 96 ? -31.544 -26.443 30.694 1.00 82.44 96 VAL A N 1
ATOM 751 C CA . VAL A 1 96 ? -32.786 -27.179 30.387 1.00 82.44 96 VAL A CA 1
ATOM 752 C C . VAL A 1 96 ? -33.822 -26.994 31.496 1.00 82.44 96 VAL A C 1
ATOM 754 O O . VAL A 1 96 ? -35.003 -26.812 31.210 1.00 82.44 96 VAL A O 1
ATOM 757 N N . ASP A 1 97 ? -33.381 -27.006 32.753 1.00 83.00 97 ASP A N 1
ATOM 758 C CA . ASP A 1 97 ? -34.223 -26.775 33.927 1.00 83.00 97 ASP A CA 1
ATOM 759 C C . ASP A 1 97 ? -33.627 -25.670 34.804 1.00 83.00 97 ASP A C 1
ATOM 761 O O . ASP A 1 97 ? -32.579 -25.844 35.424 1.00 83.00 97 ASP A O 1
ATOM 765 N N . THR A 1 98 ? -34.299 -24.522 34.879 1.00 83.81 98 THR A N 1
ATOM 766 C CA . THR A 1 98 ? -33.841 -23.368 35.669 1.00 83.81 98 THR A CA 1
ATOM 767 C C . THR A 1 98 ? -33.900 -23.596 37.180 1.00 83.81 98 THR A C 1
ATOM 769 O O . THR A 1 98 ? -33.383 -22.774 37.929 1.00 83.81 98 THR A O 1
ATOM 772 N N . SER A 1 99 ? -34.551 -24.666 37.652 1.00 82.94 99 SER A N 1
ATOM 773 C CA . SER A 1 99 ? -34.619 -25.003 39.081 1.00 82.94 99 SER A CA 1
ATOM 774 C C . SER A 1 99 ? -33.357 -25.699 39.604 1.00 82.94 99 SER A C 1
ATOM 776 O O . SER A 1 99 ? -33.154 -25.779 40.817 1.00 82.94 99 SER A O 1
ATOM 778 N N . VAL A 1 100 ? -32.488 -26.174 38.707 1.00 81.56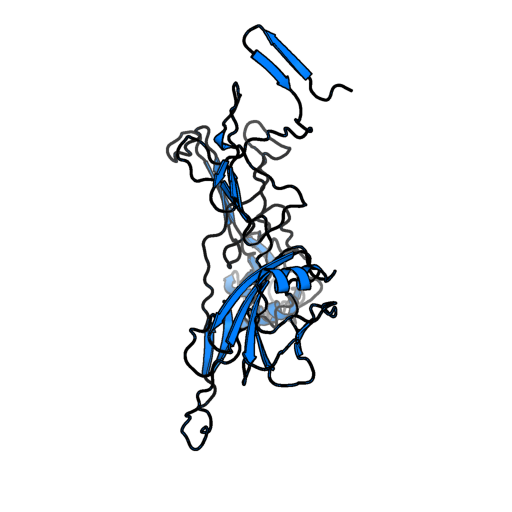 100 VAL A N 1
ATOM 779 C CA . VAL A 1 100 ? -31.228 -26.832 39.060 1.00 81.56 100 VAL A CA 1
ATOM 780 C C . VAL A 1 100 ? -30.113 -25.794 39.141 1.00 81.56 100 VAL A C 1
ATOM 782 O O . VAL A 1 100 ? -29.767 -25.155 38.145 1.00 81.56 100 VAL A O 1
ATOM 785 N N . VAL A 1 101 ? -29.503 -25.664 40.323 1.00 83.06 101 VAL A N 1
ATOM 786 C CA . VAL A 1 101 ? -28.313 -24.824 40.525 1.00 83.06 101 VAL A CA 1
ATOM 787 C C . VAL A 1 101 ? -27.196 -25.338 39.619 1.00 83.06 101 VAL A C 1
ATOM 789 O O . VAL A 1 101 ? -26.693 -26.443 39.804 1.00 83.06 101 VAL A O 1
ATOM 792 N N . THR A 1 102 ? -26.843 -24.540 38.616 1.00 87.88 102 THR A N 1
ATOM 793 C CA . THR A 1 102 ? -25.919 -24.924 37.548 1.00 87.88 102 THR A CA 1
ATOM 794 C C . THR A 1 102 ? -24.769 -23.927 37.514 1.00 87.88 102 THR A C 1
ATOM 796 O O . THR A 1 102 ? -24.999 -22.720 37.446 1.00 87.88 102 THR A O 1
ATOM 799 N N . THR A 1 103 ? -23.532 -24.421 37.572 1.00 91.75 103 THR A N 1
ATOM 800 C CA . THR A 1 103 ? -22.339 -23.565 37.601 1.00 91.75 103 THR A CA 1
ATOM 801 C C . THR A 1 103 ? -21.326 -23.942 36.530 1.00 91.75 103 THR A C 1
ATOM 803 O O . THR A 1 103 ? -21.389 -25.029 35.952 1.00 91.75 103 THR A O 1
ATOM 806 N N . TYR A 1 104 ? -20.402 -23.031 36.237 1.00 92.06 104 TYR A N 1
ATOM 807 C CA . TYR A 1 104 ? -19.332 -23.236 35.269 1.00 92.06 104 TYR A CA 1
ATOM 808 C C . TYR A 1 104 ? -18.050 -22.510 35.682 1.00 92.06 104 TYR A C 1
ATOM 810 O O . TYR A 1 104 ? -18.071 -21.561 36.466 1.00 92.06 104 TYR A O 1
ATOM 818 N N . LYS A 1 105 ? -16.920 -22.947 35.126 1.00 93.19 105 LYS A N 1
ATOM 819 C CA . LYS A 1 105 ? -15.650 -22.219 35.152 1.00 93.19 105 LYS A CA 1
ATOM 820 C C . LYS A 1 105 ? -15.332 -21.659 33.779 1.00 93.19 105 LYS A C 1
ATOM 822 O O . LYS A 1 105 ? -15.656 -22.278 32.766 1.00 93.19 105 LYS A O 1
ATOM 827 N N . LEU A 1 106 ? -14.674 -20.508 33.763 1.00 93.88 106 LEU A N 1
ATOM 828 C CA . LEU A 1 106 ? -14.114 -19.923 32.551 1.00 93.88 106 LEU A CA 1
ATOM 829 C C . LEU A 1 106 ? -12.616 -20.186 32.515 1.00 93.88 106 LEU A C 1
ATOM 831 O O . LEU A 1 106 ? -11.956 -20.110 33.550 1.00 93.88 106 LEU A O 1
ATOM 835 N N . ASN A 1 107 ? -12.089 -20.481 31.336 1.00 92.00 107 ASN A N 1
ATOM 836 C CA . ASN A 1 107 ? -10.664 -20.572 31.084 1.00 92.00 107 ASN A CA 1
ATOM 837 C C . ASN A 1 107 ? -10.281 -19.619 29.950 1.00 92.00 107 ASN A C 1
ATOM 839 O O . ASN A 1 107 ? -10.932 -19.577 28.906 1.00 92.00 107 ASN A O 1
ATOM 843 N N . PHE A 1 108 ? -9.246 -18.823 30.186 1.00 90.19 108 PHE A N 1
ATOM 844 C CA . PHE A 1 108 ? -8.695 -17.888 29.224 1.00 90.19 108 PHE A CA 1
ATOM 845 C C . PHE A 1 108 ? -7.176 -18.036 29.192 1.00 90.19 108 PHE A C 1
ATOM 847 O O . PHE A 1 108 ? -6.521 -18.024 30.229 1.00 90.19 108 PHE A O 1
ATOM 854 N N . ALA A 1 109 ? -6.617 -18.208 27.990 1.00 84.62 109 ALA A N 1
ATOM 855 C CA . ALA A 1 109 ? -5.176 -18.363 27.769 1.00 84.62 109 ALA A CA 1
ATOM 856 C C . ALA A 1 109 ? -4.488 -19.438 28.649 1.00 84.62 109 ALA A C 1
ATOM 858 O O . ALA A 1 109 ? -3.299 -19.331 28.941 1.00 84.62 109 ALA A O 1
ATOM 859 N N . GLY A 1 110 ? -5.218 -20.490 29.041 1.00 84.69 110 GLY A N 1
ATOM 860 C CA . GLY A 1 110 ? -4.704 -21.585 29.869 1.00 84.69 110 GLY A CA 1
ATOM 861 C C . GLY A 1 110 ? -4.886 -21.389 31.377 1.00 84.69 110 GLY A C 1
ATOM 862 O O . GLY A 1 110 ? -4.544 -22.289 32.143 1.00 84.69 110 GLY A O 1
ATOM 863 N N . GLU A 1 111 ? -5.454 -20.266 31.819 1.00 90.19 111 GLU A N 1
ATOM 864 C CA . GLU A 1 111 ? -5.781 -19.998 33.220 1.00 90.19 111 GLU A CA 1
ATOM 865 C C . GLU A 1 111 ? -7.282 -20.150 33.468 1.00 90.19 111 GLU A C 1
ATOM 867 O O . GLU A 1 111 ? -8.098 -19.657 32.698 1.00 90.19 111 GLU A O 1
ATOM 872 N N . SER A 1 112 ? -7.666 -20.816 34.560 1.00 93.75 112 SER A N 1
ATOM 873 C CA . SER A 1 112 ? -9.073 -21.044 34.919 1.00 93.75 112 SER A CA 1
ATOM 874 C C . SER A 1 112 ? -9.514 -20.190 36.102 1.00 93.75 112 SER A C 1
ATOM 876 O O . SER A 1 112 ? -8.750 -20.000 37.048 1.00 93.75 112 SER A O 1
ATOM 878 N N . THR A 1 113 ? -10.775 -19.750 36.101 1.00 94.25 113 THR A N 1
ATOM 879 C CA . THR A 1 113 ? -11.346 -18.986 37.216 1.00 94.25 113 THR A CA 1
ATOM 880 C C . THR A 1 113 ? -11.287 -19.783 38.516 1.00 94.25 113 THR A C 1
ATOM 882 O O . THR A 1 113 ? -11.533 -21.000 38.563 1.00 94.25 113 THR A O 1
ATOM 885 N N . LEU A 1 114 ? -10.956 -19.084 39.605 1.00 87.88 114 LEU A N 1
ATOM 886 C CA . LEU A 1 114 ? -10.763 -19.709 40.912 1.00 87.88 114 LEU A CA 1
ATOM 887 C C . LEU A 1 114 ? -12.071 -20.337 41.418 1.00 87.88 114 LEU A C 1
ATOM 889 O O . LEU A 1 114 ? -12.113 -21.520 41.770 1.00 87.88 114 LEU A O 1
ATOM 893 N N . ASN A 1 115 ? -13.149 -19.555 41.356 1.00 88.75 115 ASN A N 1
ATOM 894 C CA . ASN A 1 115 ? -14.486 -19.929 41.802 1.00 88.75 115 ASN A CA 1
ATOM 895 C C . ASN A 1 115 ? -15.385 -20.307 40.619 1.00 88.75 115 ASN A C 1
ATOM 897 O O . ASN A 1 115 ? -15.174 -19.861 39.486 1.00 88.75 115 ASN A O 1
ATOM 901 N N . ASN A 1 116 ? -16.398 -21.125 40.905 1.00 90.31 116 ASN A N 1
ATOM 902 C CA . ASN A 1 116 ? -17.467 -21.418 39.958 1.00 90.31 116 ASN A CA 1
ATOM 903 C C . ASN A 1 116 ? -18.407 -20.211 39.841 1.00 90.31 116 ASN A C 1
ATOM 905 O O . ASN A 1 116 ? -18.737 -19.572 40.841 1.00 90.31 116 ASN A O 1
ATOM 909 N N . ILE A 1 117 ? -18.856 -19.936 38.622 1.00 93.00 117 ILE A N 1
ATOM 910 C CA . ILE A 1 117 ? -19.807 -18.880 38.281 1.00 93.00 117 ILE A CA 1
ATOM 911 C C . ILE A 1 117 ? -21.180 -19.531 38.085 1.00 93.00 117 ILE A C 1
ATOM 913 O O . ILE A 1 117 ? -21.279 -20.582 37.451 1.00 93.00 117 ILE A O 1
ATOM 917 N N . GLN A 1 118 ? -22.237 -18.943 38.648 1.00 91.50 118 GLN A N 1
ATOM 918 C CA . GLN A 1 118 ? -23.614 -19.393 38.404 1.00 91.50 118 GLN A CA 1
ATOM 919 C C . GLN A 1 118 ? -24.015 -19.111 36.950 1.00 91.50 118 GLN A C 1
ATOM 921 O O . GLN A 1 118 ? -23.610 -18.094 36.391 1.00 91.50 118 GLN A O 1
ATOM 926 N N . TRP A 1 119 ? -24.810 -19.990 36.333 1.00 88.50 119 TRP A N 1
ATOM 927 C CA . TRP A 1 119 ? -25.238 -19.845 34.930 1.00 88.50 119 TRP A CA 1
ATOM 928 C C . TRP A 1 119 ? -26.014 -18.543 34.652 1.00 88.50 119 TRP A C 1
ATOM 930 O O . TRP A 1 119 ? -25.969 -18.027 33.539 1.00 88.50 119 TRP A O 1
ATOM 940 N N . ASP A 1 120 ? -26.708 -18.017 35.661 1.00 85.69 120 ASP A N 1
ATOM 941 C CA . ASP A 1 120 ? -27.453 -16.757 35.664 1.00 85.69 120 ASP A CA 1
ATOM 942 C C . ASP A 1 120 ? -26.715 -15.640 36.423 1.00 85.69 120 ASP A C 1
ATOM 944 O O . ASP A 1 120 ? -27.322 -14.645 36.829 1.00 85.69 120 ASP A O 1
ATOM 948 N N . GLY A 1 121 ? -25.401 -15.800 36.613 1.00 86.44 121 GLY A N 1
ATOM 949 C CA . GLY A 1 121 ? -24.543 -14.828 37.278 1.00 86.44 121 GLY A CA 1
ATOM 950 C C . GLY A 1 121 ? -24.639 -13.438 36.651 1.00 86.44 121 GLY A C 1
ATOM 951 O O . GLY A 1 121 ? -24.863 -13.269 35.446 1.00 86.44 121 GLY A O 1
ATOM 952 N N . THR A 1 122 ? -24.462 -12.414 37.481 1.00 89.00 122 THR A N 1
ATOM 953 C CA . THR A 1 122 ? -24.518 -11.031 37.011 1.00 89.00 122 THR A CA 1
ATOM 954 C C . THR A 1 122 ? -23.293 -10.690 36.160 1.00 89.00 122 THR A C 1
ATOM 956 O O . THR A 1 122 ? -22.252 -11.349 36.221 1.00 89.00 122 THR A O 1
ATOM 959 N N . SER A 1 123 ? -23.387 -9.609 35.380 1.00 88.44 123 SER A N 1
ATOM 960 C CA . SER A 1 123 ? -22.226 -9.079 34.653 1.00 88.44 123 SER A CA 1
ATOM 961 C C . SER A 1 123 ? -21.034 -8.803 35.578 1.00 88.44 123 SER A C 1
ATOM 963 O O . SER A 1 123 ? -19.895 -9.018 35.166 1.00 88.44 123 SER A O 1
ATOM 965 N N . ASP A 1 124 ? -21.287 -8.369 36.816 1.00 88.00 124 ASP A N 1
ATOM 966 C CA . ASP A 1 124 ? -20.244 -8.066 37.799 1.00 88.00 124 ASP A CA 1
ATOM 967 C C . ASP A 1 124 ? -19.589 -9.336 38.356 1.00 88.00 124 ASP A C 1
ATOM 969 O O . ASP A 1 124 ? -18.368 -9.362 38.521 1.00 88.00 124 ASP A O 1
ATOM 973 N N . ASP A 1 125 ? -20.355 -10.411 38.571 1.00 91.50 125 ASP A N 1
ATOM 974 C CA . ASP A 1 125 ? -19.814 -11.704 39.016 1.00 91.50 125 ASP A CA 1
ATOM 975 C C . ASP A 1 125 ? -18.854 -12.285 37.970 1.00 91.50 125 ASP A C 1
ATOM 977 O O . ASP A 1 125 ? -17.738 -12.703 38.287 1.00 91.50 125 ASP A O 1
ATOM 981 N N . ILE A 1 126 ? -19.267 -12.258 36.698 1.00 92.94 126 ILE A N 1
ATOM 982 C CA . ILE A 1 126 ? -18.473 -12.762 35.570 1.00 92.94 126 ILE A CA 1
ATOM 983 C C . ILE A 1 126 ? -17.228 -11.903 35.362 1.00 92.94 126 ILE A C 1
ATOM 985 O O . ILE A 1 126 ? -16.135 -12.436 35.167 1.00 92.94 126 ILE A O 1
ATOM 989 N N . LYS A 1 127 ? -17.383 -10.575 35.428 1.00 91.62 127 LYS A N 1
ATOM 990 C CA . LYS A 1 127 ? -16.268 -9.632 35.342 1.00 91.62 127 LYS A CA 1
ATOM 991 C C . LYS A 1 127 ? -15.246 -9.902 36.446 1.00 91.62 127 LYS A C 1
ATOM 993 O O . LYS A 1 127 ? -14.078 -10.108 36.141 1.00 91.62 127 LYS A O 1
ATOM 998 N N . THR A 1 128 ? -15.694 -9.977 37.699 1.00 91.81 128 THR A N 1
ATOM 999 C CA . THR A 1 128 ? -14.825 -10.228 38.859 1.00 91.81 128 THR A CA 1
ATOM 1000 C C . THR A 1 128 ? -14.090 -11.563 38.729 1.00 91.81 128 THR A C 1
ATOM 1002 O O . THR A 1 128 ? -12.909 -11.659 39.054 1.00 91.81 128 THR A O 1
ATOM 1005 N N . ALA A 1 129 ? -14.763 -12.601 38.224 1.00 94.00 129 ALA A N 1
ATOM 1006 C CA . ALA A 1 129 ? -14.137 -13.896 37.993 1.00 94.00 129 ALA A CA 1
ATOM 1007 C C . ALA A 1 129 ? -13.042 -13.832 36.913 1.00 94.00 129 ALA A C 1
ATOM 1009 O O . ALA A 1 129 ? -11.967 -14.395 37.109 1.00 94.00 129 ALA A O 1
ATOM 1010 N N . LEU A 1 130 ? -13.275 -13.136 35.798 1.00 93.06 130 LEU A N 1
ATOM 1011 C CA . LEU A 1 130 ? -12.289 -12.996 34.719 1.00 93.06 130 LEU A CA 1
ATOM 1012 C C . LEU A 1 130 ? -11.110 -12.094 35.093 1.00 93.06 130 LEU A C 1
ATOM 1014 O O . LEU A 1 130 ? -9.981 -12.433 34.763 1.00 93.06 130 LEU A O 1
ATOM 1018 N N . GLU A 1 131 ? -11.345 -11.004 35.825 1.00 91.38 131 GLU A N 1
ATOM 1019 C CA . GLU A 1 131 ? -10.284 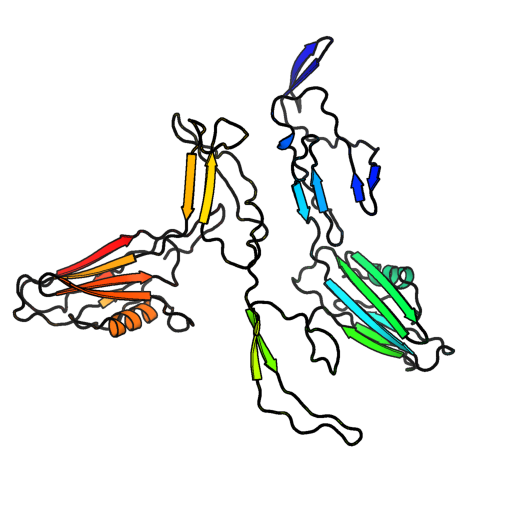-10.113 36.332 1.00 91.38 131 GLU A CA 1
ATOM 1020 C C . GLU A 1 131 ? -9.413 -10.779 37.417 1.00 91.38 131 GLU A C 1
ATOM 1022 O O . GLU A 1 131 ? -8.383 -10.234 37.804 1.00 91.38 131 GLU A O 1
ATOM 1027 N N . SER A 1 132 ? -9.791 -11.972 37.899 1.00 89.62 132 SER A N 1
ATOM 1028 C CA . SER A 1 132 ? -8.928 -12.785 38.767 1.00 89.62 132 SER A CA 1
ATOM 1029 C C . SER A 1 132 ? -7.827 -13.544 38.011 1.00 89.62 132 SER A C 1
ATOM 1031 O O . SER A 1 132 ? -6.902 -14.049 38.648 1.00 89.62 132 SER A O 1
ATOM 1033 N N . LEU A 1 133 ? -7.915 -13.637 36.679 1.00 88.19 133 LEU A N 1
ATOM 1034 C CA . LEU A 1 133 ? -6.917 -14.287 35.830 1.00 88.19 133 LEU A CA 1
ATOM 1035 C C . LEU A 1 133 ? -5.776 -13.310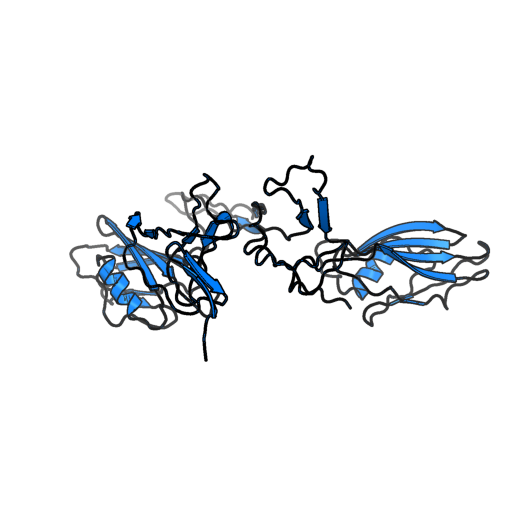 35.527 1.00 88.19 133 LEU A C 1
ATOM 1037 O O . LEU A 1 133 ? -6.016 -12.190 35.086 1.00 88.19 133 LEU A O 1
ATOM 1041 N N . HIS A 1 134 ? -4.527 -13.740 35.697 1.00 85.69 134 HIS A N 1
ATOM 1042 C CA . HIS A 1 134 ? -3.353 -12.921 35.371 1.00 85.69 134 HIS A CA 1
ATOM 1043 C C . HIS A 1 134 ? -3.224 -12.664 33.869 1.00 85.69 134 HIS A C 1
ATOM 1045 O O . HIS A 1 134 ? -2.651 -11.663 33.444 1.00 85.69 134 HIS A O 1
ATOM 1051 N N . SER A 1 135 ? -3.770 -13.575 33.072 1.00 83.38 135 SER A N 1
ATOM 1052 C CA . SER A 1 135 ? -3.864 -13.465 31.623 1.00 83.38 135 SER A CA 1
ATOM 1053 C C . SER A 1 135 ? -4.863 -12.410 31.129 1.00 83.38 135 SER A C 1
ATOM 1055 O O . SER A 1 135 ? -4.853 -12.114 29.936 1.00 83.38 135 SER A O 1
ATOM 1057 N N . VAL A 1 136 ? -5.706 -11.835 31.995 1.00 84.50 136 VAL A N 1
ATOM 1058 C CA . VAL A 1 136 ? -6.696 -10.802 31.648 1.00 84.50 136 VAL A CA 1
ATOM 1059 C C . VAL A 1 136 ? -6.242 -9.456 32.213 1.00 84.50 136 VAL A C 1
ATOM 1061 O O . VAL A 1 136 ? -6.229 -9.256 33.421 1.00 84.50 136 VAL A O 1
ATOM 1064 N N . ASP A 1 137 ? -5.902 -8.510 31.335 1.00 77.75 137 ASP A N 1
ATOM 1065 C CA . ASP A 1 137 ? -5.557 -7.134 31.742 1.00 77.75 137 ASP A CA 1
ATOM 1066 C C . ASP A 1 137 ? -6.833 -6.342 32.093 1.00 77.75 137 ASP A C 1
ATOM 1068 O O . ASP A 1 137 ? -6.913 -5.666 33.117 1.00 77.75 137 ASP A O 1
ATOM 1072 N N . GLY A 1 138 ? -7.896 -6.503 31.297 1.00 79.06 138 GLY A N 1
ATOM 1073 C CA . GLY A 1 138 ? -9.209 -5.981 31.654 1.00 79.06 138 GLY A CA 1
ATOM 1074 C C . GLY A 1 138 ? -10.346 -6.459 30.762 1.00 79.06 138 GLY A C 1
ATOM 1075 O O . GLY A 1 138 ? -10.153 -6.846 29.605 1.00 79.06 138 GLY A O 1
ATOM 1076 N N . VAL A 1 139 ? -11.564 -6.431 31.309 1.00 85.69 139 VAL A N 1
ATOM 1077 C CA . VAL A 1 139 ? -12.765 -6.911 30.618 1.00 85.69 139 VAL A CA 1
ATOM 1078 C C . VAL A 1 139 ? -14.003 -6.088 30.975 1.00 85.69 139 VAL A C 1
ATOM 1080 O O . VAL A 1 139 ? -14.177 -5.592 32.087 1.00 85.69 139 VAL A O 1
ATOM 1083 N N . SER A 1 140 ? -14.894 -5.908 30.004 1.00 81.75 140 SER A N 1
ATOM 1084 C CA . SER A 1 140 ? -16.253 -5.408 30.230 1.00 81.75 140 SER A CA 1
ATOM 1085 C C . SER A 1 140 ? -17.262 -6.483 29.858 1.00 81.75 140 SER A C 1
ATOM 1087 O O . SER A 1 140 ? -17.124 -7.114 28.816 1.00 81.75 140 SER A O 1
ATOM 1089 N N . VAL A 1 141 ? -18.273 -6.689 30.701 1.00 85.12 141 VAL A N 1
ATOM 1090 C CA . VAL A 1 141 ? -19.276 -7.744 30.517 1.00 85.12 141 VAL A CA 1
ATOM 1091 C C . VAL A 1 141 ? -20.661 -7.116 30.452 1.00 85.12 141 VAL A C 1
ATOM 1093 O O . VAL A 1 141 ? -21.028 -6.312 31.305 1.00 85.12 141 VAL A O 1
ATOM 1096 N N . THR A 1 142 ? -21.437 -7.481 29.436 1.00 82.19 142 THR A N 1
ATOM 1097 C CA . THR A 1 142 ? -22.866 -7.158 29.343 1.00 82.19 142 THR A CA 1
ATOM 1098 C C . THR A 1 142 ? -23.653 -8.448 29.223 1.00 82.19 142 THR A C 1
ATOM 1100 O O . THR A 1 142 ? -23.388 -9.241 28.324 1.00 82.19 142 THR A O 1
ATOM 1103 N N . SER A 1 143 ? -24.624 -8.651 30.108 1.00 82.31 143 SER A N 1
ATOM 1104 C CA . SER A 1 143 ? -25.398 -9.889 30.184 1.00 82.31 143 SER A CA 1
ATOM 1105 C C . SER A 1 143 ? -26.867 -9.635 29.868 1.00 82.31 143 SER A C 1
ATOM 1107 O O . SER A 1 143 ? -27.457 -8.675 30.362 1.00 82.31 143 SER A O 1
ATOM 1109 N N . VAL A 1 144 ? -27.468 -10.515 29.074 1.00 81.62 144 VAL A N 1
ATOM 1110 C CA . VAL A 1 144 ? -28.911 -10.574 28.827 1.00 81.62 144 VAL A CA 1
ATOM 1111 C C . VAL A 1 144 ? -29.387 -11.966 29.208 1.00 81.62 144 VAL A C 1
ATOM 1113 O O . VAL A 1 144 ? -28.990 -12.949 28.590 1.00 81.62 144 VAL A O 1
ATOM 1116 N N . ILE A 1 145 ? -30.256 -12.045 30.212 1.00 82.19 145 ILE A N 1
ATOM 1117 C CA . ILE A 1 145 ? -30.807 -13.310 30.705 1.00 82.19 145 ILE A CA 1
ATOM 1118 C C . ILE A 1 145 ? -32.297 -13.352 30.366 1.00 82.19 145 ILE A C 1
ATOM 1120 O O . ILE A 1 145 ? -33.039 -12.406 30.647 1.00 82.19 145 ILE A O 1
ATOM 1124 N N . ARG A 1 146 ? -32.751 -14.439 29.737 1.00 79.06 146 ARG A N 1
ATOM 1125 C CA . ARG A 1 146 ? -34.157 -14.662 29.387 1.00 79.06 146 ARG A CA 1
ATOM 1126 C C . ARG A 1 146 ? -34.475 -16.154 29.397 1.00 79.06 146 ARG A C 1
ATOM 1128 O O . ARG A 1 146 ? -34.072 -16.865 28.490 1.00 79.06 146 ARG A O 1
ATOM 1135 N N . GLY A 1 147 ? -35.267 -16.596 30.376 1.00 72.19 147 GLY A N 1
ATOM 1136 C CA . GLY A 1 147 ? -35.933 -17.907 30.369 1.00 72.19 147 GLY A CA 1
ATOM 1137 C C . GLY A 1 147 ? -35.010 -19.089 30.063 1.00 72.19 147 GLY A C 1
ATOM 1138 O O . GLY A 1 147 ? -35.109 -19.669 28.988 1.00 72.19 147 GLY A O 1
ATOM 1139 N N . GLY A 1 148 ? -34.116 -19.425 30.996 1.00 81.94 148 GLY A N 1
ATOM 1140 C CA . GLY A 1 148 ? -33.154 -20.525 30.841 1.00 81.94 148 GLY A CA 1
ATOM 1141 C C . GLY A 1 148 ? -31.998 -20.244 29.879 1.00 81.94 148 GLY A C 1
ATOM 1142 O O . GLY A 1 148 ? -31.128 -21.088 29.724 1.00 81.94 148 GLY A O 1
ATOM 1143 N N . VAL A 1 149 ? -31.952 -19.065 29.254 1.00 80.81 149 VAL A N 1
ATOM 1144 C CA . VAL A 1 149 ? -30.861 -18.644 28.370 1.00 80.81 149 VAL A CA 1
ATOM 1145 C C . VAL A 1 149 ? -30.154 -17.429 28.961 1.00 80.81 149 VAL A C 1
ATOM 1147 O O . VAL A 1 149 ? -30.816 -16.470 29.367 1.00 80.81 149 VAL A O 1
ATOM 1150 N N . ALA A 1 150 ? -28.823 -17.443 28.967 1.00 81.00 150 ALA A N 1
ATOM 1151 C CA . ALA A 1 150 ? -27.986 -16.298 29.298 1.00 81.00 150 ALA A CA 1
ATOM 1152 C C . ALA A 1 150 ? -27.002 -16.008 28.155 1.00 81.00 150 ALA A C 1
ATOM 1154 O O . ALA A 1 150 ? -26.310 -16.897 27.662 1.00 81.00 150 ALA A O 1
ATOM 1155 N N . ILE A 1 151 ? -26.968 -14.754 27.707 1.00 80.38 151 ILE A N 1
ATOM 1156 C CA . ILE A 1 151 ? -26.047 -14.257 26.683 1.00 80.38 151 ILE A CA 1
ATOM 1157 C C . ILE A 1 151 ? -25.136 -13.233 27.343 1.00 80.38 151 ILE A C 1
ATOM 1159 O O . ILE A 1 151 ? -25.607 -12.180 27.773 1.00 80.38 151 ILE A O 1
ATOM 1163 N N . HIS A 1 152 ? -23.838 -13.509 27.375 1.00 83.06 152 HIS A N 1
ATOM 1164 C CA . HIS A 1 152 ? -22.826 -12.593 27.884 1.00 83.06 152 HIS A CA 1
ATOM 1165 C C . HIS A 1 152 ? -21.956 -12.102 26.732 1.00 83.06 152 HIS A C 1
ATOM 1167 O O . HIS A 1 152 ? -21.338 -12.886 26.019 1.00 83.06 152 HIS A O 1
ATOM 1173 N N . THR A 1 153 ? -21.905 -10.789 26.552 1.00 81.31 153 THR A N 1
ATOM 1174 C CA . THR A 1 153 ? -20.979 -10.118 25.641 1.00 81.31 153 THR A CA 1
ATOM 1175 C C . THR A 1 153 ? -19.787 -9.637 26.454 1.00 81.31 153 THR A C 1
ATOM 1177 O O . THR A 1 153 ? -19.939 -8.780 27.326 1.00 81.31 153 THR A O 1
ATOM 1180 N N . LEU A 1 154 ? -18.617 -10.210 26.188 1.00 84.31 154 LEU A N 1
ATOM 1181 C CA . LEU A 1 154 ? -17.368 -9.929 26.883 1.00 84.31 154 LEU A CA 1
ATOM 1182 C C . LEU A 1 154 ? -16.447 -9.141 25.961 1.00 84.31 154 LEU A C 1
ATOM 1184 O O . LEU A 1 154 ? -16.160 -9.572 24.851 1.00 84.31 154 LEU A O 1
ATOM 1188 N N . SER A 1 155 ? -15.980 -7.994 26.423 1.00 78.56 155 SER A N 1
ATOM 1189 C CA . SER A 1 155 ? -15.094 -7.100 25.688 1.00 78.56 155 SER A CA 1
ATOM 1190 C C . SER A 1 155 ? -13.757 -7.048 26.409 1.00 78.56 155 SER A C 1
ATOM 1192 O O . SER A 1 155 ? -13.630 -6.348 27.415 1.00 78.56 155 SER A O 1
ATOM 1194 N N . PHE A 1 156 ? -12.781 -7.818 25.928 1.00 77.38 156 PHE A N 1
ATOM 1195 C CA . PHE A 1 156 ? -11.428 -7.834 26.483 1.00 77.38 156 PHE A CA 1
ATOM 1196 C C . PHE A 1 156 ? -10.625 -6.648 25.954 1.00 77.38 156 PHE A C 1
ATOM 1198 O O . PHE A 1 156 ? -10.615 -6.379 24.750 1.00 77.38 156 PHE A O 1
ATOM 1205 N N . TRP A 1 157 ? -9.926 -5.963 26.852 1.00 67.31 157 TRP A N 1
ATOM 1206 C CA . TRP A 1 157 ? -9.040 -4.842 26.552 1.00 67.31 157 TRP A CA 1
ATOM 1207 C C . TRP A 1 157 ? -7.719 -4.984 27.316 1.00 67.31 157 TRP A C 1
ATOM 1209 O O . TRP A 1 157 ? -7.576 -5.863 28.165 1.00 67.31 157 TRP A O 1
ATOM 1219 N N . GLY A 1 158 ? -6.736 -4.155 26.958 1.00 63.34 158 GLY A N 1
ATOM 1220 C CA . GLY A 1 158 ? -5.392 -4.187 27.538 1.00 63.34 158 GLY A CA 1
ATOM 1221 C C . GLY A 1 158 ? -4.312 -4.720 26.597 1.00 63.34 158 GLY A C 1
ATOM 1222 O O . GLY A 1 158 ? -4.545 -4.874 25.392 1.00 63.34 158 GLY A O 1
ATOM 1223 N N . THR A 1 159 ? -3.111 -4.933 27.132 1.00 59.47 159 THR A N 1
ATOM 1224 C CA . THR A 1 159 ? -1.919 -5.311 26.358 1.00 59.47 159 THR A CA 1
ATOM 1225 C C . THR A 1 159 ? -1.711 -6.819 26.388 1.00 59.47 159 THR A C 1
ATOM 1227 O O . THR A 1 159 ? -1.396 -7.389 27.427 1.00 59.47 159 THR A O 1
ATOM 1230 N N . TYR A 1 160 ? -1.814 -7.460 25.223 1.00 62.94 160 TYR A N 1
ATOM 1231 C CA . TYR A 1 160 ? -1.604 -8.898 25.074 1.00 62.94 160 TYR A CA 1
ATOM 1232 C C . TYR A 1 160 ? -0.410 -9.177 24.152 1.00 62.94 160 TYR A C 1
ATOM 1234 O O . TYR A 1 160 ? -0.193 -8.436 23.190 1.00 62.94 160 TYR A O 1
ATOM 1242 N N . PRO A 1 161 ? 0.356 -10.257 24.392 1.00 54.72 161 PRO A N 1
ATOM 1243 C CA . PRO A 1 161 ? 1.503 -10.621 23.557 1.00 54.72 161 PRO A CA 1
ATOM 1244 C C . PRO A 1 161 ? 1.100 -11.123 22.158 1.00 54.72 161 PRO A C 1
ATOM 1246 O O . PRO A 1 161 ? 1.959 -11.295 21.295 1.00 54.72 161 PRO A O 1
ATOM 1249 N N . THR A 1 162 ? -0.193 -11.362 21.909 1.00 55.69 162 THR A N 1
ATOM 1250 C CA . THR A 1 162 ? -0.726 -11.847 20.631 1.00 55.69 162 THR A CA 1
ATOM 1251 C C . THR A 1 162 ? -1.675 -10.827 19.997 1.00 55.69 162 THR A C 1
ATOM 1253 O O . THR A 1 162 ? -2.482 -10.197 20.675 1.00 55.69 162 THR A O 1
ATOM 1256 N N . ARG A 1 163 ? -1.636 -10.694 18.660 1.00 49.38 163 ARG A N 1
ATOM 1257 C CA . ARG A 1 163 ? -2.582 -9.838 17.904 1.00 49.38 163 ARG A CA 1
ATOM 1258 C C . ARG A 1 163 ? -4.033 -10.332 17.955 1.00 49.38 163 ARG A C 1
ATOM 1260 O O . ARG A 1 163 ? -4.946 -9.547 17.728 1.00 49.38 163 ARG A O 1
ATOM 1267 N N . LYS A 1 164 ? -4.244 -11.627 18.205 1.00 60.59 164 LYS A N 1
ATOM 1268 C CA . LYS A 1 164 ? -5.559 -12.265 18.336 1.00 60.59 164 LYS A CA 1
ATOM 1269 C C . LYS A 1 164 ? -5.613 -12.998 19.672 1.00 60.59 164 LYS A C 1
ATOM 1271 O O . LYS A 1 164 ? -4.698 -13.766 19.978 1.00 60.59 164 LYS A O 1
ATOM 1276 N N . LEU A 1 165 ? -6.660 -12.746 20.453 1.00 68.56 165 LEU A N 1
ATOM 1277 C CA . LEU A 1 165 ? -6.856 -13.415 21.739 1.00 68.56 165 LEU A CA 1
ATOM 1278 C C . LEU A 1 165 ? -7.410 -14.829 21.534 1.00 68.56 165 LEU A C 1
ATOM 1280 O O . LEU A 1 165 ? -8.174 -15.042 20.585 1.00 68.56 165 LEU A O 1
ATOM 1284 N N . PRO A 1 166 ? -7.053 -15.787 22.406 1.00 80.81 166 PRO A N 1
ATOM 1285 C CA . PRO A 1 166 ? -7.690 -17.095 22.410 1.00 80.81 166 PRO A CA 1
ATOM 1286 C C . PRO A 1 166 ? -9.186 -16.967 22.727 1.00 80.81 166 PRO A C 1
ATOM 1288 O O . PRO A 1 166 ? -9.618 -16.043 23.424 1.00 80.81 166 PRO A O 1
ATOM 1291 N N . LEU A 1 167 ? -9.977 -17.905 22.204 1.00 85.00 167 LEU A N 1
ATOM 1292 C CA . LEU A 1 167 ? -11.377 -18.037 22.594 1.00 85.00 167 LEU A CA 1
ATOM 1293 C C . LEU A 1 167 ? -11.471 -18.448 24.061 1.00 85.00 167 LEU A C 1
ATOM 1295 O O . LEU A 1 167 ? -10.638 -19.203 24.557 1.00 85.00 167 LEU A O 1
ATOM 1299 N N . LEU A 1 168 ? -12.500 -17.947 24.731 1.00 88.56 168 LEU A N 1
ATOM 1300 C CA . LEU A 1 168 ? -12.852 -18.345 26.077 1.00 88.56 168 LEU A CA 1
ATOM 1301 C C . LEU A 1 168 ? -13.296 -19.810 26.059 1.00 88.56 168 LEU A C 1
ATOM 1303 O O . LEU A 1 168 ? -14.129 -20.221 25.252 1.00 88.56 168 LEU A O 1
ATOM 1307 N N . GLU A 1 169 ? -12.747 -20.602 26.962 1.00 90.38 169 GLU A N 1
ATOM 1308 C CA . GLU A 1 169 ? -13.171 -21.975 27.181 1.00 90.38 169 GLU A CA 1
ATOM 1309 C C . GLU A 1 169 ? -14.084 -22.020 28.404 1.00 90.38 169 GLU A C 1
ATOM 1311 O O . GLU A 1 169 ? -13.886 -21.292 29.378 1.00 90.38 169 GLU A O 1
ATOM 1316 N N . VAL A 1 170 ? -15.119 -22.855 28.353 1.00 90.31 170 VAL A N 1
ATOM 1317 C CA . VAL A 1 170 ? -16.088 -22.975 29.443 1.00 90.31 170 VAL A CA 1
ATOM 1318 C C . VAL A 1 170 ? -16.166 -24.424 29.868 1.00 90.31 170 VAL A C 1
ATOM 1320 O O . VAL A 1 170 ? -16.423 -25.306 29.050 1.00 90.31 170 VAL A O 1
ATOM 1323 N N . THR A 1 171 ? -16.005 -24.647 31.166 1.00 90.31 171 THR A N 1
ATOM 1324 C CA . THR A 1 171 ? -16.092 -25.966 31.784 1.00 90.31 171 THR A CA 1
ATOM 1325 C C . THR A 1 171 ? -17.307 -25.991 32.709 1.00 90.31 171 THR A C 1
ATOM 1327 O O . THR A 1 171 ? -17.233 -25.433 33.807 1.00 90.31 171 THR A O 1
ATOM 1330 N N . PRO A 1 172 ? -18.437 -26.590 32.292 1.00 87.62 172 PRO A N 1
ATOM 1331 C CA . PRO A 1 172 ? -19.586 -26.800 33.166 1.00 87.62 172 PRO A CA 1
ATOM 1332 C C . PRO A 1 172 ? -19.246 -27.716 34.345 1.00 87.62 172 PRO A C 1
ATOM 1334 O O . PRO A 1 172 ? -18.413 -28.615 34.223 1.00 87.62 172 PRO A O 1
ATOM 1337 N N . ASP A 1 173 ? -19.940 -27.531 35.464 1.00 83.06 173 ASP A N 1
ATOM 1338 C CA . ASP A 1 173 ? -19.964 -28.506 36.557 1.00 83.06 173 ASP A CA 1
ATOM 1339 C C . ASP A 1 173 ? -20.581 -29.841 36.056 1.00 83.06 173 ASP A C 1
ATOM 1341 O O . ASP A 1 173 ? -21.469 -29.808 35.197 1.00 83.06 173 ASP A O 1
ATOM 1345 N N . PRO A 1 174 ? -20.162 -31.032 36.540 1.00 65.62 174 PRO A N 1
ATOM 1346 C CA . PRO A 1 174 ? -20.552 -32.332 35.973 1.00 65.62 174 PRO A CA 1
ATOM 1347 C C . PRO A 1 174 ? -22.060 -32.643 35.976 1.00 65.62 174 PRO A C 1
ATOM 1349 O O . PRO A 1 174 ? -22.486 -33.608 35.341 1.00 65.62 174 PRO A O 1
ATOM 1352 N N . ALA A 1 175 ? -22.883 -31.849 36.668 1.00 62.31 175 ALA A N 1
ATOM 1353 C CA . ALA A 1 175 ? -24.338 -31.883 36.559 1.00 62.31 175 ALA A CA 1
ATOM 1354 C C . ALA A 1 175 ? -24.774 -31.164 35.263 1.00 62.31 175 ALA A C 1
ATOM 1356 O O . ALA A 1 175 ? -25.088 -29.977 35.263 1.00 62.31 175 ALA A O 1
ATOM 1357 N N . SER A 1 176 ? -24.753 -31.892 34.141 1.00 63.97 176 SER A N 1
ATOM 1358 C CA . SER A 1 176 ? -24.782 -31.399 32.750 1.00 63.97 176 SER A CA 1
ATOM 1359 C C . SER A 1 176 ? -26.105 -30.776 32.255 1.00 63.97 176 SER A C 1
ATOM 1361 O O . SER A 1 176 ? -26.548 -31.044 31.137 1.00 63.97 176 SER A O 1
ATOM 1363 N N . ASN A 1 177 ? -26.753 -29.944 33.063 1.00 76.00 177 ASN A N 1
ATOM 1364 C CA . ASN A 1 177 ? -27.911 -29.148 32.657 1.00 76.00 177 ASN A CA 1
ATOM 1365 C C . ASN A 1 177 ? -27.519 -27.955 31.760 1.00 76.00 177 ASN A C 1
ATOM 1367 O O . ASN A 1 177 ? -28.397 -27.314 31.197 1.00 76.00 177 ASN A O 1
ATOM 1371 N N . LEU A 1 178 ? -26.219 -27.665 31.616 1.00 81.50 178 LEU A N 1
ATOM 1372 C CA . LEU A 1 178 ? -25.690 -26.513 30.887 1.00 81.50 178 LEU A CA 1
ATOM 1373 C C . LEU A 1 178 ? -25.197 -26.884 29.486 1.00 81.50 178 LEU A C 1
ATOM 1375 O O . LEU A 1 178 ? -24.258 -27.668 29.332 1.00 81.50 178 LEU A O 1
ATOM 1379 N N . LYS A 1 179 ? -25.767 -26.252 28.463 1.00 83.12 179 LYS A N 1
ATOM 1380 C CA . LYS A 1 179 ? -25.180 -26.183 27.123 1.00 83.12 179 LYS A CA 1
ATOM 1381 C C . LYS A 1 179 ? -24.431 -24.870 26.978 1.00 83.12 179 LYS A C 1
ATOM 1383 O O . LYS A 1 179 ? -24.929 -23.823 27.386 1.00 83.12 179 LYS A O 1
ATOM 1388 N N . VAL A 1 180 ? -23.252 -24.932 26.368 1.00 80.62 180 VAL A N 1
ATOM 1389 C CA . VAL A 1 180 ? -22.377 -23.771 26.215 1.00 80.62 180 VAL A CA 1
ATOM 1390 C C . VAL A 1 180 ? -21.974 -23.580 24.763 1.00 80.62 180 VAL A C 1
ATOM 1392 O O . VAL A 1 180 ? -21.606 -24.533 24.077 1.00 80.62 180 VAL A O 1
ATOM 1395 N N . ASN A 1 181 ? -22.006 -22.334 24.303 1.00 78.88 181 ASN A N 1
ATOM 1396 C CA . ASN A 1 181 ? -21.446 -21.923 23.028 1.00 78.88 181 ASN A CA 1
ATOM 1397 C C . ASN A 1 181 ? -20.617 -20.650 23.229 1.00 78.88 181 ASN A C 1
ATOM 1399 O O . ASN A 1 181 ? -21.142 -19.639 23.689 1.00 78.88 181 ASN A O 1
ATOM 1403 N N . VAL A 1 182 ? -19.332 -20.698 22.879 1.00 76.94 182 VAL A N 1
ATOM 1404 C CA . VAL A 1 182 ? -18.459 -19.518 22.870 1.00 76.94 182 VAL A CA 1
ATOM 1405 C C . VAL A 1 182 ? -18.118 -19.170 21.436 1.00 76.94 182 VAL A C 1
ATOM 1407 O O . VAL A 1 182 ? -17.720 -20.039 20.658 1.00 76.94 182 VAL A O 1
ATOM 1410 N N . ARG A 1 183 ? -18.251 -17.891 21.086 1.00 66.19 183 ARG A N 1
ATOM 1411 C CA . ARG A 1 183 ? -17.890 -17.372 19.767 1.00 66.19 183 ARG A CA 1
ATOM 1412 C C . ARG A 1 183 ? -17.031 -16.126 19.897 1.00 66.19 183 ARG A C 1
ATOM 1414 O O . ARG A 1 183 ? -17.349 -15.227 20.669 1.00 66.19 183 ARG A O 1
ATOM 1421 N N . GLY A 1 184 ? -15.964 -16.068 19.112 1.00 60.19 184 GLY A N 1
ATOM 1422 C CA . GLY A 1 184 ? -15.194 -14.847 18.871 1.00 60.19 184 GLY A CA 1
ATOM 1423 C C . GLY A 1 184 ? -15.632 -14.193 17.565 1.00 60.19 184 GLY A C 1
ATOM 1424 O O . GLY A 1 184 ? -16.547 -14.674 16.901 1.00 60.19 184 GLY A O 1
ATOM 1425 N N . ASN A 1 185 ? -14.933 -13.139 17.151 1.00 56.53 185 ASN A N 1
ATOM 1426 C CA . ASN A 1 185 ? -15.189 -12.415 15.896 1.00 56.53 185 ASN A CA 1
ATOM 1427 C C . ASN A 1 185 ? -14.838 -13.199 14.604 1.00 56.53 185 ASN A C 1
ATOM 1429 O O . ASN A 1 185 ? -14.665 -12.597 13.545 1.00 56.53 185 ASN A O 1
ATOM 1433 N N . ASP A 1 186 ? -14.717 -14.527 14.660 1.00 41.41 186 ASP A N 1
ATOM 1434 C CA . ASP A 1 186 ? -14.456 -15.357 13.484 1.00 41.41 186 ASP A CA 1
ATOM 1435 C C . ASP A 1 186 ? -15.767 -15.802 12.830 1.00 41.41 186 ASP A C 1
ATOM 1437 O O . ASP A 1 186 ? -16.673 -16.317 13.487 1.00 41.41 186 ASP A O 1
ATOM 1441 N N . ALA A 1 187 ? -15.857 -15.648 11.508 1.00 32.59 187 ALA A N 1
ATOM 1442 C CA . ALA A 1 187 ? -16.982 -16.148 10.732 1.00 32.59 187 ALA A CA 1
ATOM 1443 C C . ALA A 1 187 ? -17.025 -17.686 10.781 1.00 32.59 187 ALA A C 1
ATOM 1445 O O . ALA A 1 187 ? -16.152 -18.362 10.235 1.00 32.59 187 ALA A O 1
ATOM 1446 N N . VAL A 1 188 ? -18.071 -18.241 11.395 1.00 37.28 188 VAL A N 1
ATOM 1447 C CA . VAL A 1 188 ? -18.401 -19.671 11.340 1.00 37.28 188 VAL A CA 1
ATOM 1448 C C . VAL A 1 188 ? -19.718 -19.834 10.590 1.00 37.28 188 VAL A C 1
ATOM 1450 O O . VAL A 1 188 ? -20.644 -19.044 10.765 1.00 37.28 188 VAL A O 1
ATOM 1453 N N . ALA A 1 189 ? -19.776 -20.851 9.727 1.00 34.28 189 ALA A N 1
ATOM 1454 C CA . ALA A 1 189 ? -20.931 -21.218 8.917 1.00 34.28 189 ALA A CA 1
ATOM 1455 C C . ALA A 1 189 ? -22.239 -21.160 9.728 1.00 34.28 189 ALA A C 1
ATOM 1457 O O . ALA A 1 189 ? -22.450 -21.953 10.644 1.00 34.28 189 ALA A O 1
ATOM 1458 N N . ALA A 1 190 ? -23.109 -20.210 9.385 1.00 36.50 190 ALA A N 1
ATOM 1459 C CA . ALA A 1 190 ? -24.389 -20.025 10.047 1.00 36.50 190 ALA A CA 1
ATOM 1460 C C . ALA A 1 190 ? -25.487 -20.782 9.295 1.00 36.50 190 ALA A C 1
ATOM 1462 O O . ALA A 1 190 ? -25.752 -20.524 8.117 1.00 36.50 190 ALA A O 1
ATOM 1463 N N . THR A 1 191 ? -26.178 -21.680 9.992 1.00 36.06 191 THR A N 1
ATOM 1464 C CA . THR A 1 191 ? -27.472 -22.185 9.541 1.00 36.06 191 THR A CA 1
ATOM 1465 C C . THR A 1 191 ? -28.526 -21.135 9.893 1.00 36.06 191 THR A C 1
ATOM 1467 O O . THR A 1 191 ? -29.008 -21.080 11.015 1.00 36.06 191 THR A O 1
ATOM 1470 N N . LYS A 1 192 ? -28.858 -20.314 8.890 1.00 35.94 192 LYS A N 1
ATOM 1471 C CA . LYS A 1 192 ? -30.038 -19.439 8.780 1.00 35.94 192 LYS A CA 1
ATOM 1472 C C . LYS A 1 192 ? -30.121 -18.235 9.747 1.00 35.94 192 LYS A C 1
ATOM 1474 O O . LYS A 1 192 ? -30.382 -18.368 10.932 1.00 35.94 192 LYS A O 1
ATOM 1479 N N . GLN A 1 193 ? -30.083 -17.052 9.119 1.00 36.25 193 GLN A N 1
ATOM 1480 C CA . GLN A 1 193 ? -30.574 -15.749 9.600 1.00 36.25 193 GLN A CA 1
ATOM 1481 C C . GLN A 1 193 ? -29.629 -14.859 10.428 1.00 36.25 193 GLN A C 1
ATOM 1483 O O . GLN A 1 193 ? -30.087 -14.089 11.262 1.00 36.25 193 GLN A O 1
ATOM 1488 N N . GLU A 1 194 ? -28.337 -14.843 10.107 1.00 34.47 194 GLU A N 1
ATOM 1489 C CA . GLU A 1 194 ? -27.454 -13.738 10.498 1.00 34.47 194 GLU A CA 1
ATOM 1490 C C . GLU A 1 194 ? -26.730 -13.212 9.259 1.00 34.47 194 GLU A C 1
ATOM 1492 O O . GLU A 1 194 ? -26.252 -13.997 8.440 1.00 34.47 194 GLU A O 1
ATOM 1497 N N . ASN A 1 195 ? -26.702 -11.888 9.088 1.00 36.53 195 ASN A N 1
ATOM 1498 C CA . ASN A 1 195 ? -25.895 -11.233 8.061 1.00 36.53 195 ASN A CA 1
ATOM 1499 C C . ASN A 1 195 ? -24.419 -11.534 8.368 1.00 36.53 195 ASN A C 1
ATOM 1501 O O . ASN A 1 195 ? -23.914 -11.018 9.368 1.00 36.53 195 ASN A O 1
ATOM 1505 N N . PRO A 1 196 ? -23.712 -12.350 7.565 1.00 45.25 196 PRO A N 1
ATOM 1506 C CA . PRO A 1 196 ? -22.317 -12.645 7.841 1.00 45.25 196 PRO A CA 1
ATOM 1507 C C . PRO A 1 196 ? -21.495 -11.366 7.666 1.00 45.25 196 PRO A C 1
ATOM 1509 O O . PRO A 1 196 ? -21.513 -10.744 6.603 1.00 45.25 196 PRO A O 1
ATOM 1512 N N . ILE A 1 197 ? -20.759 -10.973 8.705 1.00 42.72 197 ILE A N 1
ATOM 1513 C CA . ILE A 1 197 ? -19.713 -9.957 8.581 1.00 42.72 197 ILE A CA 1
ATOM 1514 C C . ILE A 1 197 ? -18.496 -10.668 7.985 1.00 42.72 197 ILE A C 1
ATOM 1516 O O . ILE A 1 197 ? -17.891 -11.530 8.619 1.00 42.72 197 ILE A O 1
ATOM 1520 N N . LEU A 1 198 ? -18.183 -10.356 6.730 1.00 49.84 198 LEU A N 1
ATOM 1521 C CA . LEU A 1 198 ? -17.076 -10.955 5.988 1.00 49.84 198 LEU A CA 1
ATOM 1522 C C . LEU A 1 198 ? -15.827 -10.065 6.100 1.00 49.84 198 LEU A C 1
ATOM 1524 O O . LEU A 1 198 ? -15.929 -8.840 6.030 1.00 49.84 198 LEU A O 1
ATOM 1528 N N . GLN A 1 199 ? -14.647 -10.671 6.246 1.00 45.69 199 GLN A N 1
ATOM 1529 C CA . GLN A 1 199 ? -13.365 -9.957 6.214 1.00 45.69 199 GLN A CA 1
ATOM 1530 C C . GLN A 1 199 ? -13.136 -9.383 4.816 1.00 45.69 199 GLN A C 1
ATOM 1532 O O . GLN A 1 199 ? -13.541 -9.989 3.823 1.00 45.69 199 GLN A O 1
ATOM 1537 N N . ASN A 1 200 ? -12.508 -8.212 4.728 1.00 48.53 200 ASN A N 1
ATOM 1538 C CA . ASN A 1 200 ? -12.177 -7.567 3.460 1.00 48.53 200 ASN A CA 1
ATOM 1539 C C . ASN A 1 200 ? -11.069 -8.332 2.719 1.00 48.53 200 ASN A C 1
ATOM 1541 O O . ASN A 1 200 ? -10.198 -8.941 3.333 1.00 48.53 200 ASN A O 1
ATOM 1545 N N . SER A 1 201 ? -11.094 -8.293 1.384 1.00 56.25 201 SER A N 1
ATOM 1546 C CA . SER A 1 201 ? -10.089 -8.935 0.525 1.00 56.25 201 SER A CA 1
ATOM 1547 C C . SER A 1 201 ? -9.900 -10.447 0.755 1.00 56.25 201 SER A C 1
ATOM 1549 O O . SER A 1 201 ? -8.908 -11.016 0.296 1.00 56.25 201 SER A O 1
ATOM 1551 N N . GLN A 1 202 ? -10.852 -11.121 1.406 1.00 63.09 202 GLN A N 1
ATOM 1552 C CA . GLN A 1 202 ? -10.756 -12.539 1.739 1.00 63.09 202 GLN A CA 1
ATOM 1553 C C . GLN A 1 202 ? -11.599 -13.375 0.772 1.00 63.09 202 GLN A C 1
ATOM 1555 O O . GLN A 1 202 ? -12.757 -13.060 0.488 1.00 63.09 202 GLN A O 1
ATOM 1560 N N . ALA A 1 203 ? -11.004 -14.448 0.246 1.00 72.06 203 ALA A N 1
ATOM 1561 C CA . ALA A 1 203 ? -11.708 -15.416 -0.585 1.00 72.06 203 ALA A CA 1
ATOM 1562 C C . ALA A 1 203 ? -12.542 -16.356 0.294 1.00 72.06 203 ALA A C 1
ATOM 1564 O O . ALA A 1 203 ? -12.034 -16.932 1.260 1.00 72.06 203 ALA A O 1
ATOM 1565 N N . TYR A 1 204 ? -13.806 -16.538 -0.080 1.00 66.62 204 TYR A N 1
ATOM 1566 C CA . TYR A 1 204 ? -14.772 -17.397 0.593 1.00 66.62 204 TYR A CA 1
ATOM 1567 C C . TYR A 1 204 ? -15.322 -18.451 -0.364 1.00 66.62 204 TYR A C 1
ATOM 1569 O O . TYR A 1 204 ? -15.532 -18.199 -1.552 1.00 66.62 204 TYR A O 1
ATOM 1577 N N . ALA A 1 205 ? -15.572 -19.646 0.170 1.00 75.38 205 ALA A N 1
ATOM 1578 C CA . ALA A 1 205 ? -16.204 -20.749 -0.538 1.00 75.38 205 ALA A CA 1
ATOM 1579 C C . ALA A 1 205 ? -17.547 -21.080 0.123 1.00 75.38 205 ALA A C 1
ATOM 1581 O O . ALA A 1 205 ? -17.620 -21.291 1.332 1.00 75.38 205 ALA A O 1
ATOM 1582 N N . PHE A 1 206 ? -18.598 -21.148 -0.684 1.00 62.38 206 PHE A N 1
ATOM 1583 C CA . PHE A 1 206 ? -19.971 -21.381 -0.262 1.00 62.38 206 PHE A CA 1
ATOM 1584 C C . PHE A 1 206 ? -20.480 -22.707 -0.827 1.00 62.38 206 PHE A C 1
ATOM 1586 O O . PHE A 1 206 ? -20.217 -23.059 -1.980 1.00 62.38 206 PHE A O 1
ATOM 1593 N N . ARG A 1 207 ? -21.250 -23.424 -0.008 1.00 66.12 207 ARG A N 1
ATOM 1594 C CA . ARG A 1 207 ? -22.041 -24.595 -0.397 1.00 66.12 207 ARG A CA 1
ATOM 1595 C C . ARG A 1 207 ? -23.446 -24.437 0.174 1.00 66.12 207 ARG A C 1
ATOM 1597 O O . ARG A 1 207 ? -23.593 -23.998 1.313 1.00 66.12 207 ARG A O 1
ATOM 1604 N N . VAL A 1 208 ? -24.460 -24.768 -0.617 1.00 59.03 208 VAL A N 1
ATOM 1605 C CA . VAL A 1 208 ? -25.873 -24.645 -0.228 1.00 59.03 208 VAL A CA 1
ATOM 1606 C C . VAL A 1 208 ? -26.486 -26.035 -0.165 1.00 59.03 208 VAL A C 1
ATOM 1608 O O . VAL A 1 208 ? -26.298 -26.829 -1.085 1.00 59.03 208 VAL A O 1
ATOM 1611 N N . PHE A 1 209 ? -27.214 -26.303 0.916 1.00 70.12 209 PHE A N 1
ATOM 1612 C CA . PHE A 1 209 ? -27.952 -27.540 1.144 1.00 70.12 209 PHE A CA 1
ATOM 1613 C C . PHE A 1 209 ? -29.437 -27.224 1.323 1.00 70.12 209 PHE A C 1
ATOM 1615 O O . PHE A 1 209 ? -29.782 -26.181 1.883 1.00 70.12 209 PHE A O 1
ATOM 1622 N N . ALA A 1 210 ? -30.310 -28.125 0.882 1.00 54.69 210 ALA A N 1
ATOM 1623 C CA . ALA A 1 210 ? -31.724 -28.083 1.223 1.00 54.69 210 ALA A CA 1
ATOM 1624 C C . ALA A 1 210 ? -31.962 -28.932 2.477 1.00 54.69 210 ALA A C 1
ATOM 1626 O O . ALA A 1 210 ? -31.487 -30.060 2.558 1.00 54.69 210 ALA A O 1
ATOM 1627 N N . GLU A 1 211 ? -32.712 -28.415 3.445 1.00 57.78 211 GLU A N 1
ATOM 1628 C CA . GLU A 1 211 ? -33.078 -29.144 4.661 1.00 57.78 211 GLU A CA 1
ATOM 1629 C C . GLU A 1 211 ? -34.600 -29.254 4.763 1.00 57.78 211 GLU A C 1
ATOM 1631 O O . GLU A 1 211 ? -35.331 -28.294 4.503 1.00 57.78 211 GLU A O 1
ATOM 1636 N N . ASN A 1 212 ? -35.082 -30.432 5.150 1.00 60.50 212 ASN A N 1
ATOM 1637 C CA . ASN A 1 212 ? -36.464 -30.658 5.547 1.00 60.50 212 ASN A CA 1
ATOM 1638 C C . ASN A 1 212 ? -36.519 -31.547 6.802 1.00 60.50 212 ASN A C 1
ATOM 1640 O O . ASN A 1 212 ? -35.500 -31.974 7.336 1.00 60.50 212 ASN A O 1
ATOM 1644 N N . THR A 1 213 ? -37.727 -31.883 7.258 1.00 48.56 213 THR A N 1
ATOM 1645 C CA . THR A 1 213 ? -37.950 -32.699 8.467 1.00 48.56 213 THR A CA 1
ATOM 1646 C C . THR A 1 213 ? -37.435 -34.143 8.378 1.00 48.56 213 THR A C 1
ATOM 1648 O O . THR A 1 213 ? -37.549 -34.888 9.351 1.00 48.56 213 THR A O 1
ATOM 1651 N N . LYS A 1 214 ? -36.911 -34.571 7.224 1.00 62.69 214 LYS A N 1
ATOM 1652 C CA . LYS A 1 214 ? -36.339 -35.902 6.982 1.00 62.69 214 LYS A CA 1
ATOM 1653 C C . LYS A 1 214 ? -34.820 -35.884 6.813 1.00 62.69 214 LYS A C 1
ATOM 1655 O O . LYS A 1 214 ? -34.226 -36.957 6.841 1.00 62.69 214 LYS A O 1
ATOM 1660 N N . GLY A 1 215 ? -34.202 -34.711 6.675 1.00 47.25 215 GLY A N 1
ATOM 1661 C CA . GLY A 1 215 ? -32.751 -34.571 6.609 1.00 47.25 215 GLY A CA 1
ATOM 1662 C C . GLY A 1 215 ? -32.278 -33.434 5.708 1.00 47.25 215 GLY A C 1
ATOM 1663 O O . GLY A 1 215 ? -33.063 -32.623 5.210 1.00 47.25 215 GLY A O 1
ATOM 1664 N N . ILE A 1 216 ? -30.961 -33.406 5.511 1.00 60.69 216 ILE A N 1
ATOM 1665 C CA . ILE A 1 216 ? -30.236 -32.444 4.679 1.00 60.69 216 ILE A CA 1
ATOM 1666 C C . ILE A 1 216 ? -29.880 -33.132 3.353 1.00 60.69 216 ILE A C 1
ATOM 1668 O O . ILE A 1 216 ? -29.465 -34.290 3.352 1.00 60.69 216 ILE A O 1
ATOM 1672 N N . SER A 1 217 ? -30.074 -32.444 2.229 1.00 72.50 217 SER A N 1
ATOM 1673 C CA . SER A 1 217 ? -29.695 -32.923 0.896 1.00 72.50 217 SER A CA 1
ATOM 1674 C C . SER A 1 217 ? -28.177 -32.963 0.708 1.00 72.50 217 SER A C 1
ATOM 1676 O O . SER A 1 217 ? -27.422 -32.462 1.536 1.00 72.50 217 SER A O 1
ATOM 1678 N N . ASP A 1 218 ? -27.719 -33.444 -0.447 1.00 67.69 218 ASP A N 1
ATOM 1679 C CA . ASP A 1 218 ? -26.369 -33.136 -0.924 1.00 67.69 218 ASP A CA 1
ATOM 1680 C C . ASP A 1 218 ? -26.224 -31.634 -1.238 1.00 67.69 218 ASP A C 1
ATOM 1682 O O . ASP A 1 218 ? -27.215 -30.939 -1.498 1.00 67.69 218 ASP A O 1
ATOM 1686 N N . SER A 1 219 ? -24.992 -31.113 -1.198 1.00 68.94 219 SER A N 1
ATOM 1687 C CA . SER A 1 219 ? -24.724 -29.710 -1.539 1.00 68.94 219 SER A CA 1
ATOM 1688 C C . SER A 1 219 ? -24.700 -29.465 -3.043 1.00 68.94 219 SER A C 1
ATOM 1690 O O . SER A 1 219 ? -24.201 -30.294 -3.802 1.00 68.94 219 SER A O 1
ATOM 1692 N N . VAL A 1 220 ? -25.065 -28.250 -3.456 1.00 69.00 220 VAL A N 1
ATOM 1693 C CA . VAL A 1 220 ? -24.659 -27.720 -4.772 1.00 69.00 220 VAL A CA 1
ATOM 1694 C C . VAL A 1 220 ? -23.131 -27.581 -4.884 1.00 69.00 220 VAL A C 1
ATOM 1696 O O . VAL A 1 220 ? -22.422 -27.511 -3.876 1.00 69.00 220 VAL A O 1
ATOM 1699 N N . SER A 1 221 ? -22.622 -27.506 -6.118 1.00 67.00 221 SER A N 1
ATOM 1700 C CA . SER A 1 221 ? -21.205 -27.258 -6.423 1.00 67.00 221 SER A CA 1
ATOM 1701 C C . SER A 1 221 ? -20.670 -25.993 -5.740 1.00 67.00 221 SER A C 1
ATOM 1703 O O . SER A 1 221 ? -21.376 -24.989 -5.651 1.00 67.00 221 SER A O 1
ATOM 1705 N N . ILE A 1 222 ? -19.409 -26.046 -5.287 1.00 68.00 222 ILE A N 1
ATOM 1706 C CA . ILE A 1 222 ? -18.752 -24.963 -4.540 1.00 68.00 222 ILE A CA 1
ATOM 1707 C C . ILE A 1 222 ? -18.784 -23.660 -5.349 1.00 68.00 222 ILE A C 1
ATOM 1709 O O . ILE A 1 222 ? -18.199 -23.580 -6.428 1.00 68.00 222 ILE A O 1
ATOM 1713 N N . PHE A 1 223 ? -19.404 -22.625 -4.786 1.00 64.81 223 PHE A N 1
ATOM 1714 C CA . PHE A 1 223 ? -19.367 -21.263 -5.310 1.00 64.81 223 PHE A CA 1
ATOM 1715 C C . PHE A 1 223 ? -18.301 -20.463 -4.558 1.00 64.81 223 PHE A C 1
ATOM 1717 O O . PHE A 1 223 ? -18.326 -20.410 -3.331 1.00 64.81 223 PHE A O 1
ATOM 1724 N N . ARG A 1 224 ? -17.344 -19.854 -5.263 1.00 75.44 224 ARG A N 1
ATOM 1725 C CA . ARG A 1 224 ? -16.288 -19.029 -4.651 1.00 75.44 224 ARG A CA 1
ATOM 1726 C C . ARG A 1 224 ? -16.541 -17.553 -4.939 1.00 75.44 224 ARG A C 1
ATOM 1728 O O . ARG A 1 224 ? -16.824 -17.205 -6.080 1.00 75.44 224 ARG A O 1
ATOM 1735 N N . ALA A 1 225 ? -16.399 -16.702 -3.927 1.00 65.31 225 ALA A N 1
ATOM 1736 C CA . ALA A 1 225 ? -16.470 -15.249 -4.068 1.00 65.31 225 ALA A CA 1
ATOM 1737 C C . ALA A 1 225 ? -15.481 -14.562 -3.116 1.00 65.31 225 ALA A C 1
ATOM 1739 O O . ALA A 1 225 ? -15.188 -15.085 -2.043 1.00 65.31 225 ALA A O 1
ATOM 1740 N N . GLN A 1 226 ? -14.969 -13.395 -3.505 1.00 69.44 226 GLN A N 1
ATOM 1741 C CA . GLN A 1 226 ? -14.075 -12.569 -2.690 1.00 69.44 226 GLN A CA 1
ATOM 1742 C C . GLN A 1 226 ? -14.777 -11.256 -2.341 1.00 69.44 226 GLN A C 1
ATOM 1744 O O . GLN A 1 226 ? -15.463 -10.673 -3.182 1.00 69.44 226 GLN A O 1
ATOM 1749 N N . THR A 1 227 ? -14.635 -10.801 -1.100 1.00 50.31 227 THR A N 1
ATOM 1750 C CA . THR A 1 227 ? -15.173 -9.505 -0.667 1.00 50.31 227 THR A CA 1
ATOM 1751 C C . THR A 1 227 ? -14.381 -8.337 -1.265 1.00 50.31 227 THR A C 1
ATOM 1753 O O . THR A 1 227 ? -13.164 -8.449 -1.434 1.00 50.31 227 THR A O 1
ATOM 1756 N N . PRO A 1 228 ? -15.023 -7.186 -1.551 1.00 47.78 228 PRO A N 1
ATOM 1757 C CA . PRO A 1 228 ? -14.313 -6.003 -2.031 1.00 47.78 228 PRO A CA 1
ATOM 1758 C C . PRO A 1 228 ? -13.306 -5.495 -0.988 1.00 47.78 228 PRO A C 1
ATOM 1760 O O . PRO A 1 228 ? -13.569 -5.538 0.217 1.00 47.78 228 PRO A O 1
ATOM 1763 N N . SER A 1 229 ? -12.180 -4.937 -1.432 1.00 56.91 229 SER A N 1
ATOM 1764 C CA . SER A 1 229 ? -11.355 -4.071 -0.589 1.00 56.91 229 SER A CA 1
ATOM 1765 C C . SER A 1 229 ? -12.119 -2.766 -0.348 1.00 56.91 229 SER A C 1
ATOM 1767 O O . SER A 1 229 ? -12.144 -1.885 -1.204 1.00 56.91 229 SER A O 1
ATOM 1769 N N . SER A 1 230 ? -12.791 -2.633 0.793 1.00 48.62 230 SER A N 1
ATOM 1770 C CA . SER A 1 230 ? -13.314 -1.333 1.217 1.00 48.62 230 SER A CA 1
ATOM 1771 C C . SER A 1 230 ? -12.134 -0.452 1.631 1.00 48.62 230 SER A C 1
ATOM 1773 O O . SER A 1 230 ? -11.714 -0.501 2.785 1.00 48.62 230 SER A O 1
ATOM 1775 N N . SER A 1 231 ? -11.583 0.327 0.701 1.00 54.44 231 SER A N 1
ATOM 1776 C CA . SER A 1 231 ? -10.678 1.424 1.043 1.00 54.44 231 SER A CA 1
ATOM 1777 C C . SER A 1 231 ? -11.505 2.562 1.640 1.00 54.44 231 SER A C 1
ATOM 1779 O O . SER A 1 231 ? -12.385 3.108 0.977 1.00 54.44 231 SER A O 1
ATOM 1781 N N . VAL A 1 232 ? -11.260 2.895 2.904 1.00 58.97 232 VAL A N 1
ATOM 1782 C CA . VAL A 1 232 ? -11.782 4.111 3.544 1.00 58.97 232 VAL A CA 1
ATOM 1783 C C . VAL A 1 232 ? -10.719 5.208 3.486 1.00 58.97 232 VAL A C 1
ATOM 1785 O O . VAL A 1 232 ? -9.556 4.932 3.202 1.00 58.97 232 VAL A O 1
ATOM 1788 N N . VAL A 1 233 ? -11.104 6.463 3.723 1.00 67.00 233 VAL A N 1
ATOM 1789 C CA . VAL A 1 233 ? -10.155 7.588 3.718 1.00 67.00 233 VAL A CA 1
ATOM 1790 C C . VAL A 1 233 ? -9.069 7.349 4.786 1.00 67.00 233 VAL A C 1
ATOM 1792 O O . VAL A 1 233 ? -9.432 7.043 5.927 1.00 67.00 233 VAL A O 1
ATOM 1795 N N . PRO A 1 234 ? -7.766 7.460 4.451 1.00 71.81 234 PRO A N 1
ATOM 1796 C CA . PRO A 1 234 ? -6.687 7.362 5.432 1.00 71.81 234 PRO A CA 1
ATOM 1797 C C . PRO A 1 234 ? -6.837 8.400 6.549 1.00 71.81 234 PRO A C 1
ATOM 1799 O O . PRO A 1 234 ? -7.345 9.500 6.323 1.00 71.81 234 PRO A O 1
ATOM 1802 N N . THR A 1 235 ? -6.356 8.088 7.753 1.00 74.12 235 THR A N 1
ATOM 1803 C CA . THR A 1 235 ? -6.208 9.112 8.799 1.00 74.12 235 THR A CA 1
ATOM 1804 C C . THR A 1 235 ? -5.143 10.140 8.391 1.00 74.12 235 THR A C 1
ATOM 1806 O O . THR A 1 235 ? -4.334 9.847 7.511 1.00 74.12 235 THR A O 1
ATOM 1809 N N . PRO A 1 236 ? -5.084 11.332 9.014 1.00 78.94 236 PRO A N 1
ATOM 1810 C CA . PRO A 1 236 ? -4.006 12.282 8.752 1.00 78.94 236 PRO A CA 1
ATOM 1811 C C . PRO A 1 236 ? -2.608 11.696 9.047 1.00 78.94 236 PRO A C 1
ATOM 1813 O O . PRO A 1 236 ? -2.490 10.826 9.920 1.00 78.94 236 PRO A O 1
ATOM 1816 N N . PRO A 1 237 ? -1.552 12.175 8.361 1.00 78.50 237 PRO A N 1
ATOM 1817 C CA . PRO A 1 237 ? -0.161 11.906 8.729 1.00 78.50 237 PRO A CA 1
ATOM 1818 C C . PRO A 1 237 ? 0.118 12.347 10.170 1.00 78.50 237 PRO A C 1
ATOM 1820 O O . PRO A 1 237 ? -0.505 13.285 10.673 1.00 78.50 237 PRO A O 1
ATOM 1823 N N . THR A 1 238 ? 1.056 11.683 10.840 1.00 78.44 238 THR A N 1
ATOM 1824 C CA . THR A 1 238 ? 1.361 11.953 12.255 1.00 78.44 238 THR A CA 1
ATOM 1825 C C . THR A 1 238 ? 2.725 12.623 12.421 1.00 78.44 238 THR A C 1
ATOM 1827 O O . THR A 1 238 ? 3.551 12.613 11.513 1.00 78.44 238 THR A O 1
ATOM 1830 N N . GLY A 1 239 ? 2.956 13.264 13.572 1.00 67.56 239 GLY A N 1
ATOM 1831 C CA . GLY A 1 239 ? 4.261 13.837 13.929 1.00 67.56 239 GLY A CA 1
ATOM 1832 C C . GLY A 1 239 ? 4.826 14.848 12.925 1.00 67.56 239 GLY A C 1
ATOM 1833 O O . GLY A 1 239 ? 6.035 14.862 12.706 1.00 67.56 239 GLY A O 1
ATOM 1834 N N . VAL A 1 240 ? 3.961 15.669 12.315 1.00 77.62 240 VAL A N 1
ATOM 1835 C CA . VAL A 1 240 ? 4.383 16.757 11.424 1.00 77.62 240 VAL A CA 1
ATOM 1836 C C . VAL A 1 240 ? 5.179 17.781 12.229 1.00 77.62 240 VAL A C 1
ATOM 1838 O O . VAL A 1 240 ? 4.652 18.408 13.149 1.00 77.62 240 VAL A O 1
ATOM 1841 N N . ALA A 1 241 ? 6.450 17.949 11.889 1.00 77.50 241 ALA A N 1
ATOM 1842 C CA . ALA A 1 241 ? 7.358 18.869 12.553 1.00 77.50 241 ALA A CA 1
ATOM 1843 C C . ALA A 1 241 ? 8.325 19.493 11.547 1.00 77.50 241 ALA A C 1
ATOM 1845 O O . ALA A 1 241 ? 8.626 18.910 10.506 1.00 77.50 241 ALA A O 1
ATOM 1846 N N . LEU A 1 242 ? 8.855 20.670 11.873 1.00 72.19 242 LEU A N 1
ATOM 1847 C CA . LEU A 1 242 ? 10.003 21.202 11.146 1.00 72.19 242 LEU A CA 1
ATOM 1848 C C . LEU A 1 242 ? 11.214 20.299 11.399 1.00 72.19 242 LEU A C 1
ATOM 1850 O O . LEU A 1 242 ? 11.474 19.884 12.530 1.00 72.19 242 LEU A O 1
ATOM 1854 N N . GLY A 1 243 ? 11.932 19.984 10.328 1.00 65.19 243 GLY A N 1
ATOM 1855 C CA . GLY A 1 243 ? 13.196 19.273 10.400 1.00 65.19 243 GLY A CA 1
ATOM 1856 C C . GLY A 1 243 ? 14.312 20.154 10.959 1.00 65.19 243 GLY A C 1
ATOM 1857 O O . GLY A 1 243 ? 14.180 21.369 11.097 1.00 65.19 243 GLY A O 1
ATOM 1858 N N . GLU A 1 244 ? 15.441 19.524 11.275 1.00 64.56 244 GLU A N 1
ATOM 1859 C CA . GLU A 1 244 ? 16.582 20.181 11.927 1.00 64.56 244 GLU A CA 1
ATOM 1860 C C . GLU A 1 244 ? 17.272 21.228 11.032 1.00 64.56 244 GLU A C 1
ATOM 1862 O O . GLU A 1 244 ? 17.895 22.168 11.526 1.00 64.56 244 GLU A O 1
ATOM 1867 N N . PHE A 1 245 ? 17.117 21.109 9.711 1.00 67.88 245 PHE A N 1
ATOM 1868 C CA . PHE A 1 245 ? 17.795 21.957 8.736 1.00 67.88 245 PHE A CA 1
ATOM 1869 C C . PHE A 1 245 ? 16.831 22.875 7.981 1.00 67.88 245 PHE A C 1
ATOM 1871 O O . PHE A 1 245 ? 15.737 22.478 7.584 1.00 67.88 245 PHE A O 1
ATOM 1878 N N . HIS A 1 246 ? 17.269 24.106 7.740 1.00 80.00 246 HIS A N 1
ATOM 1879 C CA . HIS A 1 246 ? 16.569 25.073 6.904 1.00 80.00 246 HIS A CA 1
ATOM 1880 C C . HIS A 1 246 ? 17.564 26.053 6.281 1.00 80.00 246 HIS A C 1
ATOM 1882 O O . HIS A 1 246 ? 18.689 26.221 6.756 1.00 80.00 246 HIS A O 1
ATOM 1888 N N . GLY A 1 247 ? 17.130 26.718 5.218 1.00 74.62 247 GLY A N 1
ATOM 1889 C CA . GLY A 1 247 ? 17.852 27.801 4.572 1.00 74.62 247 GLY A CA 1
ATOM 1890 C C . GLY A 1 247 ? 16.929 28.972 4.240 1.00 74.62 247 GLY A C 1
ATOM 1891 O O . GLY A 1 247 ? 15.737 28.936 4.536 1.00 74.62 247 GLY A O 1
ATOM 1892 N N . PRO A 1 248 ? 17.455 30.024 3.593 1.00 74.44 248 PRO A N 1
ATOM 1893 C CA . PRO A 1 248 ? 16.685 31.233 3.288 1.00 74.44 248 PRO A CA 1
ATOM 1894 C C . PRO A 1 248 ? 15.523 31.000 2.308 1.00 74.44 248 PRO A C 1
ATOM 1896 O O . PRO A 1 248 ? 14.651 31.853 2.191 1.00 74.44 248 PRO A O 1
ATOM 1899 N N . THR A 1 249 ? 15.515 29.872 1.592 1.00 74.19 249 THR A N 1
ATOM 1900 C CA . THR A 1 249 ? 14.511 29.532 0.570 1.00 74.19 249 THR A CA 1
ATOM 1901 C C . THR A 1 249 ? 13.988 28.099 0.687 1.00 74.19 249 THR A C 1
ATOM 1903 O O . THR A 1 249 ? 13.316 27.621 -0.223 1.00 74.19 249 THR A O 1
ATOM 1906 N N . TRP A 1 250 ? 14.316 27.384 1.766 1.00 78.81 250 TRP A N 1
ATOM 1907 C CA . TRP A 1 250 ? 13.888 25.999 1.952 1.00 78.81 250 TRP A CA 1
ATOM 1908 C C . TRP A 1 250 ? 13.771 25.643 3.434 1.00 78.81 250 TRP A C 1
ATOM 1910 O O . TRP A 1 250 ? 14.512 26.151 4.273 1.00 78.81 250 TRP A O 1
ATOM 1920 N N . LEU A 1 251 ? 12.849 24.739 3.744 1.00 74.06 251 LEU A N 1
ATOM 1921 C CA . LEU A 1 251 ? 12.601 24.216 5.084 1.00 74.06 251 LEU A CA 1
ATOM 1922 C C . LEU A 1 251 ? 12.602 22.693 4.999 1.00 74.06 251 LEU A C 1
ATOM 1924 O O . LEU A 1 251 ? 11.977 22.130 4.101 1.00 74.06 251 LEU A O 1
ATOM 1928 N N . SER A 1 252 ? 13.291 22.029 5.923 1.00 76.00 252 SER A N 1
ATOM 1929 C CA . SER A 1 252 ? 13.093 20.596 6.123 1.00 76.00 252 SER A CA 1
ATOM 1930 C C . SER A 1 252 ? 11.796 20.366 6.897 1.00 76.00 252 SER A C 1
ATOM 1932 O O . SER A 1 252 ? 11.471 21.126 7.813 1.00 76.00 252 SER A O 1
ATOM 1934 N N . ILE A 1 253 ? 11.051 19.323 6.535 1.00 78.06 253 ILE A N 1
ATOM 1935 C CA . ILE A 1 253 ? 9.810 18.920 7.197 1.00 78.06 253 ILE A CA 1
ATOM 1936 C C . ILE A 1 253 ? 9.868 17.416 7.426 1.00 78.06 253 ILE A C 1
ATOM 1938 O O . ILE A 1 253 ? 10.193 16.649 6.523 1.00 78.06 253 ILE A O 1
ATOM 1942 N N . ASN A 1 254 ? 9.507 17.019 8.636 1.00 76.31 254 ASN A N 1
ATOM 1943 C CA . ASN A 1 254 ? 9.432 15.648 9.088 1.00 76.31 254 ASN A CA 1
ATOM 1944 C C . ASN A 1 254 ? 7.968 15.264 9.300 1.00 76.31 254 ASN A C 1
ATOM 1946 O O . ASN A 1 254 ? 7.211 16.037 9.884 1.00 76.31 254 ASN A O 1
ATOM 1950 N N . TYR A 1 255 ? 7.571 14.082 8.837 1.00 80.19 255 TYR A N 1
ATOM 1951 C CA . TYR A 1 255 ? 6.242 13.522 9.067 1.00 80.19 255 TYR A CA 1
ATOM 1952 C C . TYR A 1 255 ? 6.286 11.994 9.033 1.00 80.19 255 TYR A C 1
ATOM 1954 O O . TYR A 1 255 ? 7.154 11.387 8.405 1.00 80.19 255 TYR A O 1
ATOM 1962 N N . TRP A 1 256 ? 5.329 11.383 9.719 1.00 75.81 256 TRP A N 1
ATOM 1963 C CA . TRP A 1 256 ? 5.160 9.941 9.822 1.00 75.81 256 TRP A CA 1
ATOM 1964 C C . TRP A 1 256 ? 3.902 9.495 9.091 1.00 75.81 256 TRP A C 1
ATOM 1966 O O . TRP A 1 256 ? 2.943 10.262 8.926 1.00 75.81 256 TRP A O 1
ATOM 1976 N N . ALA A 1 257 ? 3.896 8.221 8.707 1.00 76.50 257 ALA A N 1
ATOM 1977 C CA . ALA A 1 257 ? 2.746 7.585 8.095 1.00 76.50 257 ALA A CA 1
ATOM 1978 C C . ALA A 1 257 ? 1.471 7.753 8.951 1.00 76.50 257 ALA A C 1
ATOM 1980 O O . ALA A 1 257 ? 1.536 7.907 10.180 1.00 76.50 257 ALA A O 1
ATOM 1981 N N . PRO A 1 258 ? 0.287 7.747 8.317 1.00 75.50 258 PRO A N 1
ATOM 1982 C CA . PRO A 1 258 ? -0.966 7.779 9.046 1.00 75.50 258 PRO A CA 1
ATOM 1983 C C . PRO A 1 258 ? -1.111 6.515 9.893 1.00 75.50 258 PRO A C 1
ATOM 1985 O O . PRO A 1 258 ? -0.783 5.417 9.446 1.00 75.50 258 PRO A O 1
ATOM 1988 N N . LEU A 1 259 ? -1.667 6.659 11.099 1.00 71.62 259 LEU A N 1
ATOM 1989 C CA . LEU A 1 259 ? -1.899 5.524 11.998 1.00 71.62 259 LEU A CA 1
ATOM 1990 C C . LEU A 1 259 ? -2.761 4.434 11.333 1.00 71.62 259 LEU A C 1
ATOM 1992 O O . LEU A 1 259 ? -2.543 3.246 11.559 1.00 71.62 259 LEU A O 1
ATOM 1996 N N . TYR A 1 260 ? -3.713 4.841 10.486 1.00 64.00 260 TYR A N 1
ATOM 1997 C CA . TYR A 1 260 ? -4.493 3.952 9.631 1.00 64.00 260 TYR A CA 1
ATOM 1998 C C . TYR A 1 260 ? -4.490 4.452 8.180 1.00 64.00 260 TYR A C 1
ATOM 2000 O O . TYR A 1 260 ? -5.107 5.464 7.855 1.00 64.00 260 TYR A O 1
ATOM 2008 N N . ALA A 1 261 ? -3.889 3.678 7.273 1.00 67.25 261 ALA A N 1
ATOM 2009 C CA . ALA A 1 261 ? -3.859 3.960 5.831 1.00 67.25 261 ALA A CA 1
ATOM 2010 C C . ALA A 1 261 ? -5.208 3.738 5.106 1.00 67.25 261 ALA A C 1
ATOM 2012 O O . ALA A 1 261 ? -5.290 3.816 3.885 1.00 67.25 261 ALA A O 1
ATOM 2013 N N . GLY A 1 262 ? -6.280 3.407 5.834 1.00 61.56 262 GLY A N 1
ATOM 2014 C CA . GLY A 1 262 ? -7.608 3.206 5.246 1.00 61.56 262 GLY A CA 1
ATOM 2015 C C . GLY A 1 262 ? -7.771 1.917 4.426 1.00 61.56 262 GLY A C 1
ATOM 2016 O O . GLY A 1 262 ? -8.777 1.745 3.746 1.00 61.56 262 GLY A O 1
ATOM 2017 N N . GLY A 1 263 ? -6.815 0.986 4.505 1.00 55.31 263 GLY A N 1
ATOM 2018 C CA . GLY A 1 263 ? -6.897 -0.349 3.895 1.00 55.31 263 GLY A CA 1
ATOM 2019 C C . GLY A 1 263 ? -6.272 -0.479 2.502 1.00 55.31 263 GLY A C 1
ATOM 2020 O O . GLY A 1 263 ? -6.160 -1.595 2.005 1.00 55.31 263 GLY A O 1
ATOM 2021 N N . ALA A 1 264 ? -5.830 0.623 1.891 1.00 62.97 264 ALA A N 1
ATOM 2022 C CA . ALA A 1 264 ? -4.942 0.618 0.727 1.00 62.97 264 ALA A CA 1
ATOM 2023 C C . ALA A 1 264 ? -3.559 1.153 1.123 1.00 62.97 264 ALA A C 1
ATOM 2025 O O . ALA A 1 264 ? -3.429 1.844 2.134 1.00 62.97 264 ALA A O 1
ATOM 2026 N N . ARG A 1 265 ? -2.522 0.840 0.335 1.00 71.94 265 ARG A N 1
ATOM 2027 C CA . ARG A 1 265 ? -1.207 1.466 0.532 1.00 71.94 265 ARG A CA 1
ATOM 2028 C C . ARG A 1 265 ? -1.293 2.966 0.244 1.00 71.94 265 ARG A C 1
ATOM 2030 O O . ARG A 1 265 ? -2.026 3.379 -0.656 1.00 71.94 265 ARG A O 1
ATOM 2037 N N . VAL A 1 266 ? -0.540 3.766 0.991 1.00 80.62 266 VAL A N 1
ATOM 2038 C CA . VAL A 1 266 ? -0.395 5.197 0.710 1.00 80.62 266 VAL A CA 1
ATOM 2039 C C . VAL A 1 266 ? 0.597 5.348 -0.434 1.00 80.62 266 VAL A C 1
ATOM 2041 O O . VAL A 1 266 ? 1.712 4.872 -0.315 1.00 80.62 266 VAL A O 1
ATOM 2044 N N . THR A 1 267 ? 0.195 5.997 -1.526 1.00 82.94 267 THR A N 1
ATOM 2045 C CA . THR A 1 267 ? 1.055 6.171 -2.713 1.00 82.94 267 THR A CA 1
ATOM 2046 C C . THR A 1 267 ? 1.556 7.601 -2.891 1.00 82.94 267 THR A C 1
ATOM 2048 O O . THR A 1 267 ? 2.359 7.865 -3.783 1.00 82.94 267 THR A O 1
ATOM 2051 N N . MET A 1 268 ? 1.022 8.557 -2.124 1.00 86.50 268 MET A N 1
ATOM 2052 C CA . MET A 1 268 ? 1.364 9.974 -2.233 1.00 86.50 268 MET A CA 1
ATOM 2053 C C . MET A 1 268 ? 1.002 10.739 -0.957 1.00 86.50 268 MET A C 1
ATOM 2055 O O . MET A 1 268 ? -0.071 10.524 -0.393 1.00 86.50 268 MET A O 1
ATOM 2059 N N . TYR A 1 269 ? 1.861 11.679 -0.567 1.00 87.94 269 TYR A N 1
ATOM 2060 C CA . TYR A 1 269 ? 1.561 12.742 0.385 1.00 87.94 269 TYR A CA 1
ATOM 2061 C C . TYR A 1 269 ? 1.547 14.089 -0.320 1.00 87.94 269 TYR A C 1
ATOM 2063 O O . TYR A 1 269 ? 2.446 14.421 -1.096 1.00 87.94 269 TYR A O 1
ATOM 2071 N N . ARG A 1 270 ? 0.530 14.890 -0.006 1.00 89.44 270 ARG A N 1
ATOM 2072 C CA . ARG A 1 270 ? 0.422 16.273 -0.452 1.00 89.44 270 ARG A CA 1
ATOM 2073 C C . ARG A 1 270 ? 0.814 17.186 0.698 1.00 89.44 270 ARG A C 1
ATOM 2075 O O . ARG A 1 270 ? 0.181 17.156 1.748 1.00 89.44 270 ARG A O 1
ATOM 2082 N N . ILE A 1 271 ? 1.852 17.979 0.481 1.00 88.12 271 ILE A N 1
ATOM 2083 C CA . ILE A 1 271 ? 2.368 18.951 1.438 1.00 88.12 271 ILE A CA 1
ATOM 2084 C C . ILE A 1 271 ? 1.925 20.327 0.963 1.00 88.12 271 ILE A C 1
ATOM 2086 O O . ILE A 1 271 ? 2.181 20.690 -0.182 1.00 88.12 271 ILE A O 1
ATOM 2090 N N . GLU A 1 272 ? 1.269 21.077 1.838 1.00 90.31 272 GLU A N 1
ATOM 2091 C CA . GLU A 1 272 ? 0.865 22.460 1.593 1.00 90.31 272 GLU A CA 1
ATOM 2092 C C . GLU A 1 272 ? 1.590 23.373 2.576 1.00 90.31 272 GLU A C 1
ATOM 2094 O O . GLU A 1 272 ? 1.760 23.023 3.745 1.00 90.31 272 GLU A O 1
ATOM 2099 N N . TRP A 1 273 ? 1.999 24.546 2.110 1.00 86.25 273 TRP A N 1
ATOM 2100 C CA . TRP A 1 273 ? 2.522 25.612 2.957 1.00 86.25 273 TRP A CA 1
ATOM 2101 C C . TRP A 1 273 ? 1.904 26.938 2.544 1.00 86.25 273 TRP A C 1
ATOM 2103 O O . TRP A 1 273 ? 1.606 27.149 1.374 1.00 86.25 273 TRP A O 1
ATOM 2113 N N . ASP A 1 274 ? 1.696 27.816 3.516 1.00 89.06 274 ASP A N 1
ATOM 2114 C CA . ASP A 1 274 ? 1.177 29.165 3.318 1.00 89.06 274 ASP A CA 1
ATOM 2115 C C . ASP A 1 274 ? 1.616 30.021 4.518 1.00 89.06 274 ASP A C 1
ATOM 2117 O O . ASP A 1 274 ? 1.799 29.505 5.626 1.00 89.06 274 ASP A O 1
ATOM 2121 N N . SER A 1 275 ? 1.793 31.325 4.312 1.00 83.50 275 SER A N 1
ATOM 2122 C CA . SER A 1 275 ? 1.952 32.286 5.410 1.00 83.50 275 SER A CA 1
ATOM 2123 C C . SER A 1 275 ? 0.609 32.590 6.089 1.00 83.50 275 SER A C 1
ATOM 2125 O O . SER A 1 275 ? 0.571 33.008 7.250 1.00 83.50 275 SER A O 1
ATOM 2127 N N . SER A 1 276 ? -0.504 32.341 5.389 1.00 83.06 276 SER A N 1
ATOM 2128 C CA . SER A 1 276 ? -1.866 32.441 5.904 1.00 83.06 276 SER A CA 1
ATOM 2129 C C . SER A 1 276 ? -2.310 31.146 6.599 1.00 83.06 276 SER A C 1
ATOM 2131 O O . SER A 1 276 ? -2.223 30.066 6.017 1.00 83.06 276 SER A O 1
ATOM 2133 N N . PRO A 1 277 ? -2.913 31.217 7.801 1.00 79.81 277 PRO A N 1
ATOM 2134 C CA . PRO A 1 277 ? -3.419 30.034 8.503 1.00 79.81 277 PRO A CA 1
ATOM 2135 C C . PRO A 1 277 ? -4.649 29.404 7.832 1.00 79.81 277 PRO A C 1
ATOM 2137 O O . PRO A 1 277 ? -5.098 28.341 8.255 1.00 79.81 277 PRO A O 1
ATOM 2140 N N . ASN A 1 278 ? -5.221 30.064 6.821 1.00 81.94 278 ASN A N 1
ATOM 2141 C CA . ASN A 1 278 ? -6.399 29.583 6.107 1.00 81.94 278 ASN A CA 1
ATOM 2142 C C . ASN A 1 278 ? -6.049 28.693 4.905 1.00 81.94 278 ASN A C 1
ATOM 2144 O O . ASN A 1 278 ? -6.975 28.124 4.332 1.00 81.94 278 ASN A O 1
ATOM 2148 N N . PHE A 1 279 ? -4.762 28.587 4.532 1.00 81.19 279 PHE A N 1
ATOM 2149 C CA . PHE A 1 279 ? -4.295 27.833 3.360 1.00 81.19 279 PHE A CA 1
ATOM 2150 C C . PHE A 1 279 ? -5.128 28.146 2.110 1.00 81.19 279 PHE A C 1
ATOM 2152 O O . PHE A 1 279 ? -5.651 27.260 1.430 1.00 81.19 279 PHE A O 1
ATOM 2159 N N . ASP A 1 280 ? -5.310 29.439 1.846 1.00 83.88 280 ASP A N 1
ATOM 2160 C CA . ASP A 1 280 ? -6.059 29.875 0.677 1.00 83.88 280 ASP A CA 1
ATOM 2161 C C . ASP A 1 280 ? -5.168 29.678 -0.547 1.00 83.88 280 ASP A C 1
ATOM 2163 O O . ASP A 1 280 ? -4.120 30.304 -0.660 1.00 83.88 280 ASP A O 1
ATOM 2167 N N . SER A 1 281 ? -5.602 28.848 -1.496 1.00 85.38 281 SER A N 1
ATOM 2168 C CA . SER A 1 281 ? -4.848 28.583 -2.729 1.00 85.38 281 SER A CA 1
ATOM 2169 C C . SER A 1 281 ? -4.541 29.825 -3.582 1.00 85.38 281 SER A C 1
ATOM 2171 O O . SER A 1 281 ? -3.723 29.752 -4.495 1.00 85.38 281 SER A O 1
ATOM 2173 N N . SER A 1 282 ? -5.209 30.952 -3.313 1.00 87.38 282 SER A N 1
ATOM 2174 C CA . SER A 1 282 ? -4.951 32.251 -3.942 1.00 87.38 282 SER A CA 1
ATOM 2175 C C . SER A 1 282 ? -3.950 33.133 -3.182 1.00 87.38 282 SER A C 1
ATOM 2177 O O . SER A 1 282 ? -3.583 34.198 -3.684 1.00 87.38 282 SER A O 1
ATOM 2179 N N . SER A 1 283 ? -3.498 32.713 -1.996 1.00 89.94 283 SER A N 1
ATOM 2180 C CA . SER A 1 283 ? -2.453 33.395 -1.231 1.00 89.94 283 SER A CA 1
ATOM 2181 C C . SER A 1 283 ? -1.148 33.425 -2.023 1.00 89.94 283 SER A C 1
ATOM 2183 O O . SER A 1 283 ? -0.787 32.469 -2.708 1.00 89.94 283 SER A O 1
ATOM 2185 N N . ILE A 1 284 ? -0.420 34.536 -1.915 1.00 86.69 284 ILE A N 1
ATOM 2186 C CA . ILE A 1 284 ? 0.845 34.725 -2.632 1.00 86.69 284 ILE A CA 1
ATOM 2187 C C . ILE A 1 284 ? 1.944 33.765 -2.159 1.00 86.69 284 ILE A C 1
ATOM 2189 O O . ILE A 1 284 ? 2.831 33.424 -2.937 1.00 86.69 284 ILE A O 1
ATOM 2193 N N . ASP A 1 285 ? 1.848 33.308 -0.909 1.00 86.50 285 ASP A N 1
ATOM 2194 C CA . ASP A 1 285 ? 2.813 32.406 -0.280 1.00 86.50 285 ASP A CA 1
ATOM 2195 C C . ASP A 1 285 ? 2.322 30.949 -0.253 1.00 86.50 285 ASP A C 1
ATOM 2197 O O . ASP A 1 285 ? 3.008 30.081 0.295 1.00 86.50 285 ASP A O 1
ATOM 2201 N N . TYR A 1 286 ? 1.148 30.669 -0.835 1.00 87.19 286 TYR A N 1
ATOM 2202 C CA . TYR A 1 286 ? 0.623 29.314 -0.927 1.00 87.19 286 TYR A CA 1
ATOM 2203 C C . TYR A 1 286 ? 1.448 28.479 -1.904 1.00 87.19 286 TYR A C 1
ATOM 2205 O O . TYR A 1 286 ? 1.618 28.823 -3.076 1.00 87.19 286 TYR A O 1
ATOM 2213 N N . GLY A 1 287 ? 1.920 27.332 -1.432 1.00 84.75 287 GLY A N 1
ATOM 2214 C CA . GLY A 1 287 ? 2.614 26.359 -2.252 1.00 84.75 287 GLY A CA 1
ATOM 2215 C C . GLY A 1 287 ? 2.229 24.930 -1.914 1.00 84.75 287 GLY A C 1
ATOM 2216 O O . GLY A 1 287 ? 1.700 24.620 -0.846 1.00 84.75 287 GLY A O 1
ATOM 2217 N N . VAL A 1 288 ? 2.471 24.054 -2.887 1.00 87.25 288 VAL A N 1
ATOM 2218 C CA . VAL A 1 288 ? 2.124 22.638 -2.822 1.00 87.25 288 VAL A CA 1
ATOM 2219 C C . VAL A 1 288 ? 3.292 21.819 -3.343 1.00 87.25 288 VAL A C 1
ATOM 2221 O O . VAL A 1 288 ? 3.830 22.099 -4.414 1.00 87.25 288 VAL A O 1
ATOM 2224 N N . ALA A 1 289 ? 3.631 20.758 -2.623 1.00 83.31 289 ALA A N 1
ATOM 2225 C CA . ALA A 1 289 ? 4.485 19.687 -3.103 1.00 83.31 289 ALA A CA 1
ATOM 2226 C C . ALA A 1 289 ? 3.745 18.356 -2.993 1.00 83.31 289 ALA A C 1
ATOM 2228 O O . ALA A 1 289 ? 2.868 18.164 -2.150 1.00 83.31 289 ALA A O 1
ATOM 2229 N N . SER A 1 290 ? 4.087 17.421 -3.869 1.00 87.69 290 SER A N 1
ATOM 2230 C CA . SER A 1 290 ? 3.601 16.047 -3.793 1.00 87.69 290 SER A CA 1
ATOM 2231 C C . SER A 1 290 ? 4.796 15.117 -3.727 1.00 87.69 290 SER A C 1
ATOM 2233 O O . SER A 1 290 ? 5.649 15.132 -4.613 1.00 87.69 290 SER A O 1
ATOM 2235 N N . ILE A 1 291 ? 4.851 14.330 -2.660 1.00 84.81 291 ILE A N 1
ATOM 2236 C CA . ILE A 1 291 ? 5.822 13.260 -2.473 1.00 84.81 291 ILE A CA 1
ATOM 2237 C C . ILE A 1 291 ? 5.093 11.979 -2.846 1.00 84.81 291 ILE A C 1
ATOM 2239 O O . ILE A 1 291 ? 4.168 11.574 -2.151 1.00 84.81 291 ILE A O 1
ATOM 2243 N N . GLN A 1 292 ? 5.422 11.406 -3.999 1.00 88.12 292 GLN A N 1
ATOM 2244 C CA . GLN A 1 292 ? 4.653 10.329 -4.619 1.00 88.12 292 GLN A CA 1
ATOM 2245 C C . GLN A 1 292 ? 5.564 9.176 -5.018 1.00 88.12 292 GLN A C 1
ATOM 2247 O O . GLN A 1 292 ? 6.661 9.424 -5.518 1.00 88.12 292 GLN A O 1
ATOM 2252 N N . GLU A 1 293 ? 5.062 7.943 -4.881 1.00 88.69 293 GLU A N 1
ATOM 2253 C CA . GLU A 1 293 ? 5.730 6.747 -5.395 1.00 88.69 293 GLU A CA 1
ATOM 2254 C C . GLU A 1 293 ? 6.014 6.904 -6.892 1.00 88.69 293 GLU A C 1
ATOM 2256 O O . GLU A 1 293 ? 5.112 7.171 -7.696 1.00 88.69 293 GLU A O 1
ATOM 2261 N N . LYS A 1 294 ? 7.270 6.699 -7.279 1.00 89.88 294 LYS A N 1
ATOM 2262 C CA . LYS A 1 294 ? 7.678 6.597 -8.676 1.00 89.88 294 LYS A CA 1
ATOM 2263 C C . LYS A 1 294 ? 8.094 5.169 -8.944 1.00 89.88 294 LYS A C 1
ATOM 2265 O O . LYS A 1 294 ? 8.918 4.605 -8.233 1.00 89.88 294 LYS A O 1
ATOM 2270 N N . ILE A 1 295 ? 7.500 4.599 -9.982 1.00 89.62 295 ILE A N 1
ATOM 2271 C CA . ILE A 1 295 ? 7.862 3.268 -10.444 1.00 89.62 295 ILE A CA 1
ATOM 2272 C C . ILE A 1 295 ? 9.140 3.392 -11.270 1.00 89.62 295 ILE A C 1
ATOM 2274 O O . ILE A 1 295 ? 9.169 4.167 -12.230 1.00 89.62 295 ILE A O 1
ATOM 2278 N N . GLU A 1 296 ? 10.155 2.615 -10.900 1.00 93.38 296 GLU A N 1
ATOM 2279 C CA . GLU A 1 296 ? 11.438 2.538 -11.593 1.00 93.38 296 GLU A CA 1
ATOM 2280 C C . GLU A 1 296 ? 11.259 2.120 -13.059 1.00 93.38 296 GLU A C 1
ATOM 2282 O O . GLU A 1 296 ? 10.509 1.185 -13.391 1.00 93.38 296 GLU A O 1
ATOM 2287 N N . VAL A 1 297 ? 11.974 2.806 -13.954 1.00 96.69 297 VAL A N 1
ATOM 2288 C CA . VAL A 1 297 ? 12.007 2.473 -15.377 1.00 96.69 297 VAL A CA 1
ATOM 2289 C C . VAL A 1 297 ? 13.424 2.525 -15.915 1.00 96.69 297 VAL A C 1
ATOM 2291 O O . VAL A 1 297 ? 14.029 3.592 -15.987 1.00 96.69 297 VAL A O 1
ATOM 2294 N N . GLN A 1 298 ? 13.879 1.403 -16.460 1.00 98.00 298 GLN A N 1
ATOM 2295 C CA . GLN A 1 298 ? 15.172 1.293 -17.130 1.00 98.00 298 GLN A CA 1
ATOM 2296 C C . GLN A 1 298 ? 14.988 0.943 -18.606 1.00 98.00 298 GLN A C 1
ATOM 2298 O O . GLN A 1 298 ? 13.971 0.384 -19.024 1.00 98.00 298 GLN A O 1
ATOM 2303 N N . GLN A 1 299 ? 15.977 1.283 -19.425 1.00 98.12 299 GLN A N 1
ATOM 2304 C CA . GLN A 1 299 ? 15.998 0.954 -20.841 1.00 98.12 299 GLN A CA 1
ATOM 2305 C C . GLN A 1 299 ? 17.293 0.250 -21.218 1.00 98.12 299 GLN A C 1
ATOM 2307 O O . GLN A 1 299 ? 18.375 0.825 -21.134 1.00 98.12 299 GLN A O 1
ATOM 2312 N N . VAL A 1 300 ? 17.158 -0.968 -21.735 1.00 98.25 300 VAL A N 1
ATOM 2313 C CA . VAL A 1 300 ? 18.243 -1.702 -22.388 1.00 98.25 300 VAL A CA 1
ATOM 2314 C C . VAL A 1 300 ? 18.188 -1.375 -23.872 1.00 98.25 300 VAL A C 1
ATOM 2316 O O . VAL A 1 300 ? 17.139 -1.510 -24.497 1.00 98.25 300 VAL A O 1
ATOM 2319 N N . THR A 1 301 ? 19.293 -0.925 -24.454 1.00 97.69 301 THR A N 1
ATOM 2320 C CA . THR A 1 301 ? 19.374 -0.573 -25.876 1.00 97.69 301 THR A CA 1
ATOM 2321 C C . THR A 1 301 ? 20.523 -1.313 -26.527 1.00 97.69 301 THR A C 1
ATOM 2323 O O . THR A 1 301 ? 21.656 -1.211 -26.066 1.00 97.69 301 THR A O 1
ATOM 2326 N N . THR A 1 302 ? 20.234 -2.013 -27.619 1.00 96.69 302 THR A N 1
ATOM 2327 C CA . THR A 1 302 ? 21.239 -2.534 -28.544 1.00 96.69 302 THR A CA 1
ATOM 2328 C C . THR A 1 302 ? 21.294 -1.663 -29.790 1.00 96.69 302 THR A C 1
ATOM 2330 O O . THR A 1 302 ? 20.260 -1.247 -30.318 1.00 96.69 302 THR A O 1
ATOM 2333 N N . SER A 1 303 ? 22.498 -1.393 -30.279 1.00 94.75 303 SER A N 1
ATOM 2334 C CA . SER A 1 303 ? 22.715 -0.655 -31.520 1.00 94.75 303 SER A CA 1
ATOM 2335 C C . SER A 1 303 ? 23.833 -1.278 -32.339 1.00 94.75 303 SER A C 1
ATOM 2337 O O . SER A 1 303 ? 24.770 -1.870 -31.804 1.00 94.75 303 SER A O 1
ATOM 2339 N N . TYR A 1 304 ? 23.720 -1.119 -33.654 1.00 95.81 304 TYR A N 1
ATOM 2340 C CA . TYR A 1 304 ? 24.709 -1.572 -34.623 1.00 95.81 304 TYR A CA 1
ATOM 2341 C C . TYR A 1 304 ? 24.978 -0.441 -35.606 1.00 95.81 304 TYR A C 1
ATOM 2343 O O . TYR A 1 304 ? 24.113 0.400 -35.869 1.00 95.81 304 TYR A O 1
ATOM 2351 N N . ARG A 1 305 ? 26.173 -0.422 -36.193 1.00 94.81 305 ARG A N 1
ATOM 2352 C CA . ARG A 1 305 ? 26.501 0.553 -37.238 1.00 94.81 305 ARG A CA 1
ATOM 2353 C C . ARG A 1 305 ? 25.752 0.259 -38.544 1.00 94.81 305 ARG A C 1
ATOM 2355 O O . ARG A 1 305 ? 25.383 1.192 -39.257 1.00 94.81 305 ARG A O 1
ATOM 2362 N N . SER A 1 306 ? 25.463 -1.013 -38.826 1.00 93.50 306 SER A N 1
ATOM 2363 C CA . SER A 1 306 ? 24.633 -1.463 -39.949 1.00 93.50 306 SER A CA 1
ATOM 2364 C C . SER A 1 306 ? 23.846 -2.734 -39.596 1.00 93.50 306 SER A C 1
ATOM 2366 O O . SER A 1 306 ? 24.126 -3.392 -38.599 1.00 93.50 306 SER A O 1
ATOM 2368 N N . SER A 1 307 ? 22.850 -3.099 -40.410 1.00 90.06 307 SER A N 1
ATOM 2369 C CA . SER A 1 307 ? 22.053 -4.324 -40.217 1.00 90.06 307 SER A CA 1
ATOM 2370 C C . SER A 1 307 ? 22.776 -5.616 -40.618 1.00 90.06 307 SER A C 1
ATOM 2372 O O . SER A 1 307 ? 22.235 -6.709 -40.442 1.00 90.06 307 SER A O 1
ATOM 2374 N N . VAL A 1 308 ? 23.976 -5.514 -41.192 1.00 92.50 308 VAL A N 1
ATOM 2375 C CA . VAL A 1 308 ? 24.717 -6.657 -41.729 1.00 92.50 308 VAL A CA 1
ATOM 2376 C C . VAL A 1 308 ? 25.240 -7.506 -40.571 1.00 92.50 308 VAL A C 1
ATOM 2378 O O . VAL A 1 308 ? 26.043 -7.049 -39.760 1.00 92.50 308 VAL A O 1
ATOM 2381 N N . GLY A 1 309 ? 24.784 -8.758 -40.500 1.00 89.88 309 GLY A N 1
ATOM 2382 C CA . GLY A 1 309 ? 25.232 -9.720 -39.489 1.00 89.88 309 GLY A CA 1
ATOM 2383 C C . GLY A 1 309 ? 24.762 -9.430 -38.058 1.00 89.88 309 GLY A C 1
ATOM 2384 O O . GLY A 1 309 ? 25.278 -10.068 -37.142 1.00 89.88 309 GLY A O 1
ATOM 2385 N N . ALA A 1 310 ? 23.816 -8.497 -37.866 1.00 93.12 310 ALA A N 1
ATOM 2386 C CA . ALA A 1 310 ? 23.201 -8.230 -36.565 1.00 93.12 310 ALA A CA 1
ATOM 2387 C C . ALA A 1 310 ? 22.565 -9.518 -36.020 1.00 93.12 310 ALA A C 1
ATOM 2389 O O . ALA A 1 310 ? 21.716 -10.123 -36.678 1.00 93.12 310 ALA A O 1
ATOM 2390 N N . GLY A 1 311 ? 23.035 -9.963 -34.857 1.00 94.56 311 GLY A N 1
ATOM 2391 C CA . GLY A 1 311 ? 22.738 -11.291 -34.339 1.00 94.56 311 GLY A CA 1
ATOM 2392 C C . GLY A 1 311 ? 23.361 -11.552 -32.970 1.00 94.56 311 GLY A C 1
ATOM 2393 O O . GLY A 1 311 ? 23.823 -10.638 -32.284 1.00 94.56 311 GLY A O 1
ATOM 2394 N N . GLY A 1 312 ? 23.412 -12.828 -32.594 1.00 96.62 312 GLY A N 1
ATOM 2395 C CA . GLY A 1 312 ? 24.022 -13.272 -31.344 1.00 96.62 312 GLY A CA 1
ATOM 2396 C C . GLY A 1 312 ? 23.105 -13.095 -30.137 1.00 96.62 312 GLY A C 1
ATOM 2397 O O . GLY A 1 312 ? 21.880 -13.024 -30.268 1.00 96.62 312 GLY A O 1
ATOM 2398 N N . THR A 1 313 ? 23.709 -13.063 -28.952 1.00 98.19 313 THR A N 1
ATOM 2399 C CA . THR A 1 313 ? 22.987 -13.034 -27.675 1.00 98.19 313 THR A CA 1
ATOM 2400 C C . THR A 1 313 ? 23.624 -12.073 -26.677 1.00 98.19 313 THR A C 1
ATOM 2402 O O . THR A 1 313 ? 24.814 -11.776 -26.763 1.00 98.19 313 THR A O 1
ATOM 2405 N N . PHE A 1 314 ? 22.858 -11.652 -25.680 1.00 98.25 314 PHE A N 1
ATOM 2406 C CA . PHE A 1 314 ? 23.337 -10.912 -24.516 1.00 98.25 314 PHE A CA 1
ATOM 2407 C C . PHE A 1 314 ? 22.721 -11.481 -23.232 1.00 98.25 314 PHE A C 1
ATOM 2409 O O . PHE A 1 314 ? 21.760 -12.247 -23.280 1.00 98.25 314 PHE A O 1
ATOM 2416 N N . THR A 1 315 ? 23.266 -11.116 -22.077 1.00 98.06 315 THR A N 1
ATOM 2417 C CA . THR A 1 315 ? 22.671 -11.433 -20.768 1.00 98.06 315 THR A CA 1
ATOM 2418 C C . THR A 1 315 ? 22.476 -10.166 -19.952 1.00 98.06 315 THR A C 1
ATOM 2420 O O . THR A 1 315 ? 23.211 -9.193 -20.134 1.00 98.06 315 THR A O 1
ATOM 2423 N N . LEU A 1 316 ? 21.498 -10.186 -19.048 1.00 97.69 316 LEU A N 1
ATOM 2424 C CA . LEU A 1 316 ? 21.277 -9.136 -18.057 1.00 97.69 316 LEU A CA 1
ATOM 2425 C C . LEU A 1 316 ? 21.502 -9.699 -16.655 1.00 97.69 316 LEU A C 1
ATOM 2427 O O . LEU A 1 316 ? 21.134 -10.842 -16.382 1.00 97.69 316 LEU A O 1
ATOM 2431 N N . SER A 1 317 ? 22.079 -8.897 -15.768 1.00 94.31 317 SER A N 1
ATOM 2432 C CA . SER A 1 317 ? 22.314 -9.274 -14.376 1.00 94.31 317 SER A CA 1
ATOM 2433 C C . SER A 1 317 ? 21.778 -8.217 -13.417 1.00 94.31 317 SER A C 1
ATOM 2435 O O . SER A 1 317 ? 21.904 -7.020 -13.673 1.00 94.31 317 SER A O 1
ATOM 2437 N N . TRP A 1 318 ? 21.204 -8.673 -12.306 1.00 89.56 318 TRP A N 1
ATOM 2438 C CA . TRP A 1 318 ? 20.700 -7.844 -11.210 1.00 89.56 318 TRP A CA 1
ATOM 2439 C C . TRP A 1 318 ? 20.724 -8.652 -9.909 1.00 89.56 318 TRP A C 1
ATOM 2441 O O . TRP A 1 318 ? 20.482 -9.859 -9.938 1.00 89.56 318 TRP A O 1
ATOM 2451 N N . GLY A 1 319 ? 21.086 -8.025 -8.786 1.00 83.56 319 GLY A N 1
ATOM 2452 C CA . GLY A 1 319 ? 21.091 -8.684 -7.470 1.00 83.56 319 GLY A CA 1
ATOM 2453 C C . GLY A 1 319 ? 21.940 -9.964 -7.375 1.00 83.56 319 GLY A C 1
ATOM 2454 O O . GLY A 1 319 ? 21.632 -10.852 -6.590 1.00 83.56 319 GLY A O 1
ATOM 2455 N N . GLY A 1 320 ? 22.982 -10.113 -8.204 1.00 85.62 320 GLY A N 1
ATOM 2456 C CA . GLY A 1 320 ? 23.816 -11.325 -8.265 1.00 85.62 320 GLY A CA 1
ATOM 2457 C C . GLY A 1 320 ? 23.245 -12.476 -9.109 1.00 85.62 320 GLY A C 1
ATOM 2458 O O . GLY A 1 320 ? 23.927 -13.483 -9.305 1.00 85.62 320 GLY A O 1
ATOM 2459 N N . HIS A 1 321 ? 22.044 -12.323 -9.668 1.00 90.19 321 HIS A N 1
ATOM 2460 C CA . HIS A 1 321 ? 21.445 -13.255 -10.620 1.00 90.19 321 HIS A CA 1
ATOM 2461 C C . HIS A 1 321 ? 21.694 -12.796 -12.059 1.00 90.19 321 HIS A C 1
ATOM 2463 O O . HIS A 1 321 ? 21.871 -11.610 -12.325 1.00 90.19 321 HIS A O 1
ATOM 2469 N N . THR A 1 322 ? 21.742 -13.739 -13.002 1.00 94.69 322 THR A N 1
ATOM 2470 C CA . THR A 1 322 ? 21.959 -13.462 -14.431 1.00 94.69 322 THR A CA 1
ATOM 2471 C C . THR A 1 322 ? 20.948 -14.235 -15.263 1.00 94.69 322 THR A C 1
ATOM 2473 O O . THR A 1 322 ? 20.669 -15.399 -14.971 1.00 94.69 322 THR A O 1
ATOM 2476 N N . THR A 1 323 ? 20.393 -13.592 -16.289 1.00 96.25 323 THR A N 1
ATOM 2477 C CA . THR A 1 323 ? 19.445 -14.230 -17.203 1.00 96.25 323 THR A CA 1
ATOM 2478 C C . THR A 1 323 ? 20.114 -15.356 -17.985 1.00 96.25 323 THR A C 1
ATOM 2480 O O . THR A 1 323 ? 21.328 -15.375 -18.192 1.00 96.25 323 THR A O 1
ATOM 2483 N N . SER A 1 324 ? 19.302 -16.259 -18.534 1.00 94.94 324 SER A N 1
ATOM 2484 C CA . SER A 1 324 ? 19.752 -17.042 -19.688 1.00 94.94 324 SER A CA 1
ATOM 2485 C C . SER A 1 324 ? 20.112 -16.123 -20.872 1.00 94.94 324 SER A C 1
ATOM 2487 O O . SER A 1 324 ? 19.764 -14.937 -20.878 1.00 94.94 324 SER A O 1
ATOM 2489 N N . ALA A 1 325 ? 20.839 -16.656 -21.857 1.00 97.25 325 ALA A N 1
ATOM 2490 C CA . ALA A 1 325 ? 21.237 -15.899 -23.040 1.00 97.25 325 ALA A CA 1
ATOM 2491 C C . ALA A 1 325 ? 20.000 -15.451 -23.836 1.00 97.25 325 ALA A C 1
ATOM 2493 O O . ALA A 1 325 ? 19.285 -16.272 -24.408 1.00 97.25 325 ALA A O 1
ATOM 2494 N N . LEU A 1 326 ? 19.770 -14.141 -23.880 1.00 97.94 326 LEU A N 1
ATOM 2495 C CA . LEU A 1 326 ? 18.700 -13.514 -24.641 1.00 97.94 326 LEU A CA 1
ATOM 2496 C C . LEU A 1 326 ? 19.181 -13.263 -26.074 1.00 97.94 326 LEU A C 1
ATOM 2498 O O . LEU A 1 326 ? 20.263 -12.695 -26.251 1.00 97.94 326 LEU A O 1
ATOM 2502 N N . PRO A 1 327 ? 18.421 -13.654 -27.112 1.00 97.50 327 PRO A N 1
ATOM 2503 C CA . PRO A 1 327 ? 18.777 -13.320 -28.486 1.00 97.50 327 PRO A CA 1
ATOM 2504 C C . PRO A 1 327 ? 18.771 -11.804 -28.707 1.00 97.50 327 PRO A C 1
ATOM 2506 O O . PRO A 1 327 ? 18.033 -11.068 -28.053 1.00 97.50 327 PRO A O 1
ATOM 2509 N N . PHE A 1 328 ? 19.582 -11.323 -29.649 1.00 95.06 328 PHE A N 1
ATOM 2510 C CA . PHE A 1 328 ? 19.707 -9.890 -29.952 1.00 95.06 328 PHE A CA 1
ATOM 2511 C C . PHE A 1 328 ? 18.374 -9.197 -30.295 1.00 95.06 328 PHE A C 1
ATOM 2513 O O . PHE A 1 328 ? 18.252 -7.982 -30.159 1.00 95.06 328 PHE A O 1
ATOM 2520 N N . ASP A 1 329 ? 17.388 -9.962 -30.760 1.00 94.94 329 ASP A N 1
ATOM 2521 C CA . ASP A 1 329 ? 16.039 -9.539 -31.105 1.00 94.94 329 ASP A CA 1
ATOM 2522 C C . ASP A 1 329 ? 14.982 -10.197 -30.204 1.00 94.94 329 ASP A C 1
ATOM 2524 O O . ASP A 1 329 ? 13.840 -10.388 -30.634 1.00 94.94 329 ASP A O 1
ATOM 2528 N N . CYS A 1 330 ? 15.334 -10.515 -28.950 1.00 96.81 330 CYS A N 1
ATOM 2529 C CA . CYS A 1 330 ? 14.434 -11.166 -27.998 1.00 96.81 330 CYS A CA 1
ATOM 2530 C C . CYS A 1 330 ? 13.096 -10.436 -27.884 1.00 96.81 330 CYS A C 1
ATOM 2532 O O . CYS A 1 330 ? 13.018 -9.193 -27.871 1.00 96.81 330 CYS A O 1
ATOM 2534 N N . SER A 1 331 ? 12.016 -11.215 -27.858 1.00 96.12 331 SER A N 1
ATOM 2535 C CA . SER A 1 331 ? 10.667 -10.671 -27.815 1.00 96.12 331 SER A CA 1
ATOM 2536 C C . SER A 1 331 ? 10.392 -9.983 -26.474 1.00 96.12 331 SER A C 1
ATOM 2538 O O . SER A 1 331 ? 11.171 -10.066 -25.524 1.00 96.12 331 SER A O 1
ATOM 2540 N N . VAL A 1 332 ? 9.274 -9.258 -26.404 1.00 94.75 332 VAL A N 1
ATOM 2541 C CA . VAL A 1 332 ? 8.799 -8.679 -25.139 1.00 94.75 332 VAL A CA 1
ATOM 2542 C C . VAL A 1 332 ? 8.551 -9.783 -24.109 1.00 94.75 332 VAL A C 1
ATOM 2544 O O . VAL A 1 332 ? 8.928 -9.604 -22.961 1.00 94.75 332 VAL A O 1
ATOM 2547 N N . ALA A 1 333 ? 7.985 -10.920 -24.530 1.00 91.56 333 ALA A N 1
ATOM 2548 C CA . ALA A 1 333 ? 7.728 -12.058 -23.652 1.00 91.56 333 ALA A CA 1
ATOM 2549 C C . ALA A 1 333 ? 9.034 -12.665 -23.118 1.00 91.56 333 ALA A C 1
ATOM 2551 O O . ALA A 1 333 ? 9.190 -12.767 -21.909 1.00 91.56 333 ALA A O 1
ATOM 2552 N N . ASP A 1 334 ? 10.011 -12.938 -23.992 1.00 92.50 334 ASP A N 1
ATOM 2553 C CA . ASP A 1 334 ? 11.299 -13.519 -23.571 1.00 92.50 334 ASP A CA 1
ATOM 2554 C C . ASP A 1 334 ? 12.042 -12.612 -22.578 1.00 92.50 334 ASP A C 1
ATOM 2556 O O . ASP A 1 334 ? 12.634 -13.085 -21.610 1.00 92.50 334 ASP A O 1
ATOM 2560 N N . MET A 1 335 ? 12.006 -11.292 -22.811 1.00 94.69 335 MET A N 1
ATOM 2561 C CA . MET A 1 335 ? 12.600 -10.311 -21.903 1.00 94.69 335 MET A CA 1
ATOM 2562 C C . MET A 1 335 ? 11.866 -10.284 -20.556 1.00 94.69 335 MET A C 1
ATOM 2564 O O . MET A 1 335 ? 12.516 -10.275 -19.514 1.00 94.69 335 MET A O 1
ATOM 2568 N N . THR A 1 336 ? 10.528 -10.288 -20.560 1.00 91.44 336 THR A N 1
ATOM 2569 C CA . THR A 1 336 ? 9.722 -10.340 -19.331 1.00 91.44 336 THR A CA 1
ATOM 2570 C C . THR A 1 336 ? 10.024 -11.601 -18.522 1.00 91.44 336 THR A C 1
ATOM 2572 O O . THR A 1 336 ? 10.310 -11.494 -17.331 1.00 91.44 336 THR A O 1
ATOM 2575 N N . ASP A 1 337 ? 10.035 -12.772 -19.160 1.00 87.62 337 ASP A N 1
ATOM 2576 C CA . ASP A 1 337 ? 10.276 -14.057 -18.496 1.00 87.62 337 ASP A CA 1
ATOM 2577 C C . ASP A 1 337 ? 11.686 -14.124 -17.894 1.00 87.62 337 ASP A C 1
ATOM 2579 O O . ASP A 1 337 ? 11.872 -14.538 -16.749 1.00 87.62 337 ASP A O 1
ATOM 2583 N N . ALA A 1 338 ? 12.694 -13.658 -18.635 1.00 90.88 338 ALA A N 1
ATOM 2584 C CA . ALA A 1 338 ? 14.068 -13.615 -18.152 1.00 90.88 338 ALA A CA 1
ATOM 2585 C C . ALA A 1 338 ? 14.238 -12.676 -16.946 1.00 90.88 338 ALA A C 1
ATOM 2587 O O . ALA A 1 338 ? 14.947 -13.014 -15.993 1.00 90.88 338 ALA A O 1
ATOM 2588 N N . LEU A 1 339 ? 13.574 -11.516 -16.965 1.00 90.94 339 LEU A N 1
ATOM 2589 C CA . LEU A 1 339 ? 13.617 -10.546 -15.871 1.00 90.94 339 LEU A CA 1
ATOM 2590 C C . LEU A 1 339 ? 12.843 -11.019 -14.635 1.00 90.94 339 LEU A C 1
ATOM 2592 O O . LEU A 1 339 ? 13.302 -10.784 -13.518 1.00 90.94 339 LEU A O 1
ATOM 2596 N N . ALA A 1 340 ? 11.726 -11.730 -14.807 1.00 85.69 340 ALA A N 1
ATOM 2597 C CA . ALA A 1 340 ? 10.958 -12.301 -13.697 1.00 85.69 340 ALA A CA 1
ATOM 2598 C C . ALA A 1 340 ? 11.783 -13.300 -12.860 1.00 85.69 340 ALA A C 1
ATOM 2600 O O . ALA A 1 340 ? 11.612 -13.400 -11.645 1.00 85.69 340 ALA A O 1
ATOM 2601 N N . ILE A 1 341 ? 12.716 -14.015 -13.500 1.00 83.50 341 ILE A N 1
ATOM 2602 C CA . ILE A 1 341 ? 13.625 -14.948 -12.823 1.00 83.50 341 ILE A CA 1
ATOM 2603 C C . ILE A 1 341 ? 14.657 -14.196 -11.978 1.00 83.50 341 ILE A C 1
ATOM 2605 O O . ILE A 1 341 ? 14.821 -14.505 -10.801 1.00 83.50 341 ILE A O 1
ATOM 2609 N N . ILE A 1 342 ? 15.365 -13.219 -12.556 1.00 85.44 342 ILE A N 1
ATOM 2610 C CA . ILE A 1 342 ? 16.474 -12.550 -11.850 1.00 85.44 342 ILE A CA 1
ATOM 2611 C C . ILE A 1 342 ? 16.002 -11.557 -10.784 1.00 85.44 342 ILE A C 1
ATOM 2613 O O . ILE A 1 342 ? 16.779 -11.214 -9.902 1.00 85.44 342 ILE A O 1
ATOM 2617 N N . THR A 1 343 ? 14.747 -11.109 -10.858 1.00 81.19 343 THR A N 1
ATOM 2618 C CA . THR A 1 343 ? 14.122 -10.237 -9.847 1.00 81.19 343 THR A CA 1
ATOM 2619 C C . THR A 1 343 ? 13.448 -11.017 -8.712 1.00 81.19 343 THR A C 1
ATOM 2621 O O . THR A 1 343 ? 12.883 -10.400 -7.815 1.00 81.19 343 THR A O 1
ATOM 2624 N N . ASP A 1 344 ? 13.514 -12.356 -8.736 1.00 73.12 344 ASP A N 1
ATOM 2625 C CA . ASP A 1 344 ? 12.852 -13.274 -7.792 1.00 73.12 344 ASP A CA 1
ATOM 2626 C C . ASP A 1 344 ? 11.324 -13.084 -7.705 1.00 73.12 344 ASP A C 1
ATOM 2628 O O . ASP A 1 344 ? 10.696 -13.187 -6.654 1.00 73.12 344 ASP A O 1
ATOM 2632 N N . THR A 1 345 ? 10.693 -12.795 -8.845 1.00 68.25 345 THR A N 1
ATOM 2633 C CA . THR A 1 345 ? 9.259 -12.470 -8.928 1.00 68.25 345 THR A CA 1
ATOM 2634 C C . THR A 1 345 ? 8.427 -13.507 -9.687 1.00 68.25 345 THR A C 1
ATOM 2636 O O . THR A 1 345 ? 7.252 -13.294 -9.984 1.00 68.25 345 THR A O 1
ATOM 2639 N N . SER A 1 346 ? 9.004 -14.678 -9.952 1.00 60.59 346 SER A N 1
ATOM 2640 C CA . SER A 1 346 ? 8.370 -15.768 -10.712 1.00 60.59 346 SER A CA 1
ATOM 2641 C C . SER A 1 346 ? 7.053 -16.311 -10.121 1.00 60.59 346 SER A C 1
ATOM 2643 O O . SER A 1 346 ? 6.257 -16.889 -10.856 1.00 60.59 346 SER A O 1
ATOM 2645 N N . ASN A 1 347 ? 6.790 -16.102 -8.824 1.00 58.34 347 ASN A N 1
ATOM 2646 C CA . ASN A 1 347 ? 5.588 -16.579 -8.118 1.00 58.34 347 ASN A CA 1
ATOM 2647 C C . ASN A 1 347 ? 4.576 -15.466 -7.778 1.00 58.34 347 ASN A C 1
ATOM 2649 O O . ASN A 1 347 ? 3.724 -15.643 -6.903 1.00 5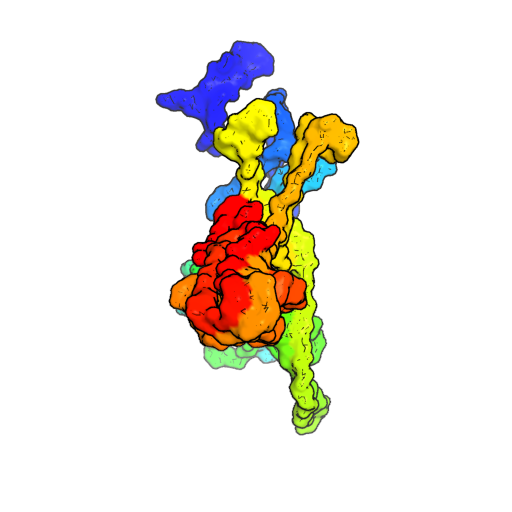8.34 347 ASN A O 1
ATOM 2653 N N . VAL A 1 348 ? 4.663 -14.305 -8.430 1.00 57.41 348 VAL A N 1
ATOM 2654 C CA . VAL A 1 348 ? 3.767 -13.171 -8.164 1.00 57.41 348 VAL A CA 1
ATOM 2655 C C . VAL A 1 348 ? 2.515 -13.261 -9.048 1.00 57.41 348 VAL A C 1
ATOM 2657 O O . VAL A 1 348 ? 2.585 -13.573 -10.230 1.00 57.41 348 VAL A O 1
ATOM 2660 N N . ALA A 1 349 ? 1.340 -12.976 -8.476 1.00 48.81 349 ALA A N 1
ATOM 2661 C CA . ALA A 1 349 ? 0.044 -13.046 -9.170 1.00 48.81 349 ALA A CA 1
ATOM 2662 C C . ALA A 1 349 ? -0.186 -11.936 -10.222 1.00 48.81 349 ALA A C 1
ATOM 2664 O O . ALA A 1 349 ? -1.230 -11.908 -10.872 1.00 48.81 349 ALA A O 1
ATOM 2665 N N . VAL A 1 350 ? 0.755 -11.001 -10.350 1.00 56.75 350 VAL A N 1
ATOM 2666 C CA . VAL A 1 350 ? 0.728 -9.851 -11.259 1.00 56.75 350 VAL A CA 1
ATOM 2667 C C . VAL A 1 350 ? 2.061 -9.811 -11.991 1.00 56.75 350 VAL A C 1
ATOM 2669 O O . VAL A 1 350 ? 3.088 -10.100 -11.377 1.00 56.75 350 VAL A O 1
ATOM 2672 N N . ASP A 1 351 ? 2.039 -9.422 -13.268 1.00 62.97 351 ASP A N 1
ATOM 2673 C CA . ASP A 1 351 ? 3.243 -9.278 -14.089 1.00 62.97 351 ASP A CA 1
ATOM 2674 C C . ASP A 1 351 ? 4.283 -8.399 -13.370 1.00 62.97 351 ASP A C 1
ATOM 2676 O O . ASP A 1 351 ? 4.017 -7.220 -13.098 1.00 62.97 351 ASP A O 1
ATOM 2680 N N . PRO A 1 352 ? 5.463 -8.947 -13.040 1.00 71.94 352 PRO A N 1
ATOM 2681 C CA . PRO A 1 352 ? 6.397 -8.273 -12.145 1.00 71.94 352 PRO A CA 1
ATOM 2682 C C . PRO A 1 352 ? 7.191 -7.163 -12.826 1.00 71.94 352 PRO A C 1
ATOM 2684 O O . PRO A 1 352 ? 7.633 -6.210 -12.182 1.00 71.94 352 PRO A O 1
ATOM 2687 N N . VAL A 1 353 ? 7.321 -7.258 -14.146 1.00 86.94 353 VAL A N 1
ATOM 2688 C CA . VAL A 1 353 ? 7.865 -6.216 -15.003 1.00 86.94 353 VAL A CA 1
ATOM 2689 C C . VAL A 1 353 ? 6.941 -6.008 -16.191 1.00 86.94 353 VAL A C 1
ATOM 2691 O O . VAL A 1 353 ? 6.349 -6.946 -16.724 1.00 86.94 353 VAL A O 1
ATOM 2694 N N . LYS A 1 354 ? 6.848 -4.764 -16.650 1.00 90.50 354 LYS A N 1
ATOM 2695 C CA . LYS A 1 354 ? 6.188 -4.420 -17.905 1.00 90.50 354 LYS A CA 1
ATOM 2696 C C . LYS A 1 354 ? 7.240 -3.999 -18.916 1.00 90.50 354 LYS A C 1
ATOM 2698 O O . LYS A 1 354 ? 7.920 -2.995 -18.721 1.00 90.50 354 LYS A O 1
ATOM 2703 N N . VAL A 1 355 ? 7.343 -4.744 -20.011 1.00 94.62 355 VAL A N 1
ATOM 2704 C CA . VAL A 1 355 ? 8.330 -4.491 -21.064 1.00 94.62 355 VAL A CA 1
ATOM 2705 C C . VAL A 1 355 ? 7.641 -3.972 -22.324 1.00 94.62 355 VAL A C 1
ATOM 2707 O O . VAL A 1 355 ? 6.603 -4.473 -22.753 1.00 94.62 355 VAL A O 1
ATOM 2710 N N . THR A 1 356 ? 8.231 -2.957 -22.948 1.00 96.31 356 THR A N 1
ATOM 2711 C CA . THR A 1 356 ? 7.880 -2.518 -24.307 1.00 96.31 356 THR A CA 1
ATOM 2712 C C . THR A 1 356 ? 9.132 -2.494 -25.167 1.00 96.31 356 THR A C 1
ATOM 2714 O O . THR A 1 356 ? 10.218 -2.228 -24.660 1.00 96.31 356 THR A O 1
ATOM 2717 N N . ARG A 1 357 ? 8.998 -2.785 -26.464 1.00 97.50 357 ARG A N 1
ATOM 2718 C CA . ARG A 1 357 ? 10.135 -2.887 -27.385 1.00 97.50 357 ARG A CA 1
ATOM 2719 C C . ARG A 1 357 ? 9.924 -2.034 -28.625 1.00 97.50 357 ARG A C 1
ATOM 2721 O O . ARG A 1 357 ? 8.868 -2.108 -29.249 1.00 97.50 357 ARG A O 1
ATOM 2728 N N . VAL A 1 358 ? 10.956 -1.299 -29.025 1.00 97.06 358 VAL A N 1
ATOM 2729 C CA . VAL A 1 358 ? 11.001 -0.527 -30.275 1.00 97.06 358 VAL A CA 1
ATOM 2730 C C . VAL A 1 358 ? 12.299 -0.805 -31.031 1.00 97.06 358 VAL A C 1
ATOM 2732 O O . VAL A 1 358 ? 13.307 -1.167 -30.427 1.00 97.06 358 VAL A O 1
ATOM 2735 N N . ARG A 1 359 ? 12.295 -0.653 -32.359 1.00 94.31 359 ARG A N 1
ATOM 2736 C CA . ARG A 1 359 ? 13.533 -0.706 -33.156 1.00 94.31 359 ARG A CA 1
ATOM 2737 C C . ARG A 1 359 ? 14.286 0.616 -33.053 1.00 94.31 359 ARG A C 1
ATOM 2739 O O . ARG A 1 359 ? 13.675 1.669 -33.211 1.00 94.31 359 ARG A O 1
ATOM 2746 N N . VAL A 1 360 ? 15.604 0.551 -32.872 1.00 91.06 360 VAL A N 1
ATOM 2747 C CA . VAL A 1 360 ? 16.489 1.726 -32.822 1.00 91.06 360 VAL A CA 1
ATOM 2748 C C . VAL A 1 360 ? 17.828 1.368 -33.460 1.00 91.06 360 VAL A C 1
ATOM 2750 O O . VAL A 1 360 ? 18.407 0.354 -33.099 1.00 91.06 360 VAL A O 1
ATOM 2753 N N . SER A 1 361 ? 18.322 2.180 -34.403 1.00 83.19 361 SER A N 1
ATOM 2754 C CA . SER A 1 361 ? 19.682 2.069 -34.976 1.00 83.19 361 SER A CA 1
ATOM 2755 C C . SER A 1 361 ? 20.129 0.631 -35.282 1.00 83.19 361 SER A C 1
ATOM 2757 O O . SER A 1 361 ? 21.118 0.140 -34.740 1.00 83.19 361 SER A O 1
ATOM 2759 N N . TRP A 1 362 ? 19.345 -0.059 -36.118 1.00 90.44 362 TRP A N 1
ATOM 2760 C CA . TRP A 1 362 ? 19.548 -1.460 -36.525 1.00 90.44 362 TRP A CA 1
ATOM 2761 C C . TRP A 1 362 ? 19.513 -2.514 -35.398 1.00 90.44 362 TRP A C 1
ATOM 2763 O O . TRP A 1 362 ? 19.625 -3.698 -35.699 1.00 90.44 362 TRP A O 1
ATOM 2773 N N . GLY A 1 363 ? 19.280 -2.115 -34.146 1.00 93.44 363 GLY A N 1
ATOM 2774 C CA . GLY A 1 363 ? 18.989 -2.972 -32.998 1.00 93.44 363 GLY A CA 1
ATOM 2775 C C . GLY A 1 363 ? 17.619 -2.663 -32.383 1.00 93.44 363 GLY A C 1
ATOM 2776 O O . GLY A 1 363 ? 16.670 -2.275 -33.080 1.00 93.44 363 GLY A O 1
ATOM 2777 N N . PHE A 1 364 ? 17.508 -2.850 -31.070 1.00 96.94 364 PHE A N 1
ATOM 2778 C CA . PHE A 1 364 ? 16.261 -2.707 -30.319 1.00 96.94 364 PHE A CA 1
ATOM 2779 C C . PHE A 1 364 ? 16.480 -1.992 -28.988 1.00 96.94 364 PHE A C 1
ATOM 2781 O O . PHE A 1 364 ? 17.520 -2.143 -28.352 1.00 96.94 364 PHE A O 1
ATOM 2788 N N . ALA A 1 365 ? 15.465 -1.252 -28.551 1.00 97.75 365 ALA A N 1
ATOM 2789 C CA . ALA A 1 365 ? 15.372 -0.730 -27.197 1.00 97.75 365 ALA A CA 1
ATOM 2790 C C . ALA A 1 365 ? 14.198 -1.392 -26.472 1.00 97.75 365 ALA A C 1
ATOM 2792 O O . ALA A 1 365 ? 13.069 -1.370 -26.974 1.00 97.75 365 ALA A O 1
ATOM 2793 N N . TRP A 1 366 ? 14.469 -1.961 -25.299 1.00 98.38 366 TRP A N 1
ATOM 2794 C CA . TRP A 1 366 ? 13.475 -2.496 -24.377 1.00 98.38 366 TRP A CA 1
ATOM 2795 C C . TRP A 1 366 ? 13.349 -1.548 -23.195 1.00 98.38 366 TRP A C 1
ATOM 2797 O O . TRP A 1 366 ? 14.307 -1.358 -22.449 1.00 98.38 366 TRP A O 1
ATOM 2807 N N . LYS A 1 367 ? 12.169 -0.957 -23.029 1.00 98.00 367 LYS A N 1
ATOM 2808 C CA . LYS A 1 367 ? 11.824 -0.139 -21.868 1.00 98.00 367 LYS A CA 1
ATOM 2809 C C . LYS A 1 367 ? 11.110 -1.024 -20.855 1.00 98.00 367 LYS A C 1
ATOM 2811 O O . LYS A 1 367 ? 10.057 -1.581 -21.174 1.00 98.00 367 LYS A O 1
ATOM 2816 N N . ILE A 1 368 ? 11.710 -1.152 -19.682 1.00 96.94 368 ILE A N 1
ATOM 2817 C CA . ILE A 1 368 ? 11.355 -2.076 -18.609 1.00 96.94 368 ILE A CA 1
ATOM 2818 C C . ILE A 1 368 ? 10.852 -1.242 -17.435 1.00 96.94 368 ILE A C 1
ATOM 2820 O O . ILE A 1 368 ? 11.570 -0.383 -16.935 1.00 96.94 368 ILE A O 1
ATOM 2824 N N . THR A 1 369 ? 9.617 -1.478 -17.012 1.00 93.75 369 THR A N 1
ATOM 2825 C CA . THR A 1 369 ? 9.010 -0.859 -15.830 1.00 93.75 369 THR A CA 1
ATOM 2826 C C . THR A 1 369 ? 8.890 -1.913 -14.736 1.00 93.75 369 THR A C 1
ATOM 2828 O O . THR A 1 369 ? 8.243 -2.937 -14.960 1.00 93.75 369 THR A O 1
ATOM 2831 N N . PHE A 1 370 ? 9.501 -1.678 -13.575 1.00 90.38 370 PHE A N 1
ATOM 2832 C CA . PHE A 1 370 ? 9.548 -2.642 -12.472 1.00 90.38 370 PHE A CA 1
ATOM 2833 C C . PHE A 1 370 ? 8.308 -2.499 -11.588 1.00 90.38 370 PHE A C 1
ATOM 2835 O O . PHE A 1 370 ? 8.203 -1.586 -10.783 1.00 90.38 370 PHE A O 1
ATOM 2842 N N . MET A 1 371 ? 7.330 -3.389 -11.755 1.00 82.88 371 MET A N 1
ATOM 2843 C CA . MET A 1 371 ? 6.019 -3.261 -11.107 1.00 82.88 371 MET A CA 1
ATOM 2844 C C . MET A 1 371 ? 6.002 -3.793 -9.668 1.00 82.88 371 MET A C 1
ATOM 2846 O O . MET A 1 371 ? 5.111 -3.427 -8.902 1.00 82.88 371 MET A O 1
ATOM 2850 N N . HIS A 1 372 ? 6.943 -4.676 -9.317 1.00 78.75 372 HIS A N 1
ATOM 2851 C CA . HIS A 1 372 ? 6.969 -5.368 -8.024 1.00 78.75 372 HIS A CA 1
ATOM 2852 C C . HIS A 1 372 ? 8.134 -4.969 -7.111 1.00 78.75 372 HIS A C 1
ATOM 2854 O O . HIS A 1 372 ? 8.052 -5.183 -5.905 1.00 78.75 372 HIS A O 1
ATOM 2860 N N . ASN A 1 373 ? 9.199 -4.392 -7.664 1.00 81.75 373 ASN A N 1
ATOM 2861 C CA . ASN A 1 373 ? 10.360 -3.929 -6.912 1.00 81.75 373 ASN A CA 1
ATOM 2862 C C . ASN A 1 373 ? 10.227 -2.405 -6.722 1.00 81.75 373 ASN A C 1
ATOM 2864 O O . ASN A 1 373 ? 10.480 -1.667 -7.673 1.00 81.75 373 ASN A O 1
ATOM 2868 N N . PRO A 1 374 ? 9.740 -1.930 -5.561 1.00 80.62 374 PRO A N 1
ATOM 2869 C CA . PRO A 1 374 ? 9.631 -0.501 -5.281 1.00 80.62 374 PRO A CA 1
ATOM 2870 C C . PRO A 1 374 ? 11.004 0.118 -4.986 1.00 80.62 374 PRO A C 1
ATOM 2872 O O . PRO A 1 374 ? 11.936 -0.595 -4.617 1.00 80.62 374 PRO A O 1
ATOM 2875 N N . GLY A 1 375 ? 11.084 1.448 -5.066 1.00 85.19 375 GLY A N 1
ATOM 2876 C CA . GLY A 1 375 ? 12.287 2.214 -4.722 1.00 85.19 375 GLY A CA 1
ATOM 2877 C C . GLY A 1 375 ? 13.195 2.496 -5.915 1.00 85.19 375 GLY A C 1
ATOM 2878 O O . GLY A 1 375 ? 12.820 2.228 -7.058 1.00 85.19 375 GLY A O 1
ATOM 2879 N N . ASP A 1 376 ? 14.353 3.081 -5.627 1.00 88.25 376 ASP A N 1
ATOM 2880 C CA . ASP A 1 376 ? 15.412 3.338 -6.601 1.00 88.25 376 ASP A CA 1
ATOM 2881 C C . ASP A 1 376 ? 16.222 2.047 -6.812 1.00 88.25 376 ASP A C 1
ATOM 2883 O O . ASP A 1 376 ? 16.874 1.551 -5.890 1.00 88.25 376 ASP A O 1
ATOM 2887 N N . LEU A 1 377 ? 16.114 1.424 -7.991 1.00 89.44 377 LEU A N 1
ATOM 2888 C CA . LEU A 1 377 ? 16.741 0.119 -8.236 1.00 89.44 377 LEU A CA 1
ATOM 2889 C C . LEU A 1 377 ? 18.078 0.283 -8.942 1.00 89.44 377 LEU A C 1
ATOM 2891 O O . LEU A 1 377 ? 18.195 1.013 -9.923 1.00 89.44 377 LEU A O 1
ATOM 2895 N N . ALA A 1 378 ? 19.065 -0.525 -8.547 1.00 90.81 378 ALA A N 1
ATOM 2896 C CA . ALA A 1 378 ? 20.321 -0.587 -9.276 1.00 90.81 378 ALA A CA 1
ATOM 2897 C C . ALA A 1 378 ? 20.101 -0.909 -10.768 1.00 90.81 378 ALA A C 1
ATOM 2899 O O . ALA A 1 378 ? 19.263 -1.740 -11.143 1.00 90.81 378 ALA A O 1
ATOM 2900 N N . LEU A 1 379 ? 20.898 -0.272 -11.630 1.00 94.00 379 LEU A N 1
ATOM 2901 C CA . LEU A 1 379 ? 20.863 -0.517 -13.069 1.00 94.00 379 LEU A CA 1
ATOM 2902 C C . LEU A 1 379 ? 21.148 -1.984 -13.401 1.00 94.00 379 LEU A C 1
ATOM 2904 O O . LEU A 1 379 ? 22.113 -2.574 -12.907 1.00 94.00 379 LEU A O 1
ATOM 2908 N N . LEU A 1 380 ? 20.361 -2.544 -14.323 1.00 95.69 380 LEU A N 1
ATOM 2909 C CA . LEU A 1 380 ? 20.675 -3.825 -14.952 1.00 95.69 380 LEU A CA 1
ATOM 2910 C C . LEU A 1 380 ? 22.081 -3.774 -15.560 1.00 95.69 380 LEU A C 1
ATOM 2912 O O . LEU A 1 380 ? 22.428 -2.861 -16.313 1.00 95.69 380 LEU A O 1
ATOM 2916 N N . VAL A 1 381 ? 22.883 -4.799 -15.289 1.00 96.88 381 VAL A N 1
ATOM 2917 C CA . VAL A 1 381 ? 24.198 -4.951 -15.912 1.00 96.88 381 VAL A CA 1
ATOM 2918 C C . VAL A 1 381 ? 24.034 -5.780 -17.176 1.00 96.88 381 VAL A C 1
ATOM 2920 O O . VAL A 1 381 ? 23.641 -6.943 -17.111 1.00 96.88 381 VAL A O 1
ATOM 2923 N N . ALA A 1 382 ? 24.329 -5.190 -18.332 1.00 97.44 382 ALA A N 1
ATOM 2924 C CA . ALA A 1 382 ? 24.258 -5.883 -19.613 1.00 97.44 382 ALA A CA 1
ATOM 2925 C C . ALA A 1 382 ? 25.628 -6.410 -20.055 1.00 97.44 382 ALA A C 1
ATOM 2927 O O . ALA A 1 382 ? 26.604 -5.662 -20.110 1.00 97.44 382 ALA A O 1
ATOM 2928 N N . ASP A 1 383 ? 25.679 -7.680 -20.454 1.00 97.62 383 ASP A N 1
ATOM 2929 C CA . ASP A 1 383 ? 26.841 -8.284 -21.107 1.00 97.62 383 ASP A CA 1
ATOM 2930 C C . ASP A 1 383 ? 26.505 -8.642 -22.558 1.00 97.62 383 ASP A C 1
ATOM 2932 O O . ASP A 1 383 ? 25.788 -9.602 -22.843 1.00 97.62 383 ASP A O 1
ATOM 2936 N N . GLY A 1 384 ? 27.030 -7.838 -23.483 1.00 96.56 384 GLY A N 1
ATOM 2937 C CA . GLY A 1 384 ? 26.830 -7.986 -24.924 1.00 96.56 384 GLY A CA 1
ATOM 2938 C C . GLY A 1 384 ? 27.990 -8.645 -25.665 1.00 96.56 384 GLY A C 1
ATOM 2939 O O . GLY A 1 384 ? 28.022 -8.572 -26.889 1.00 96.56 384 GLY A O 1
ATOM 2940 N N . ARG A 1 385 ? 28.965 -9.270 -24.986 1.00 96.81 385 ARG A N 1
ATOM 2941 C CA . ARG A 1 385 ? 30.166 -9.834 -25.649 1.00 96.81 385 ARG A CA 1
ATOM 2942 C C . ARG A 1 385 ? 29.862 -10.936 -26.671 1.00 96.81 385 ARG A C 1
ATOM 2944 O O . ARG A 1 385 ? 30.743 -11.286 -27.450 1.00 96.81 385 ARG A O 1
ATOM 2951 N N . GLN A 1 386 ? 28.662 -11.515 -26.629 1.00 97.31 386 GLN A N 1
ATOM 2952 C CA . GLN A 1 386 ? 28.186 -12.538 -27.568 1.00 97.31 386 GLN A CA 1
ATOM 2953 C C . GLN A 1 386 ? 27.261 -11.969 -28.661 1.00 97.31 386 GLN A C 1
ATOM 2955 O O . GLN A 1 386 ? 26.700 -12.736 -29.445 1.00 97.31 386 GLN A O 1
ATOM 2960 N N . LEU A 1 387 ? 27.097 -10.644 -28.742 1.00 97.25 387 LEU A N 1
ATOM 2961 C CA . LEU A 1 387 ? 26.428 -9.996 -29.867 1.00 97.25 387 LEU A CA 1
ATOM 2962 C C . LEU A 1 387 ? 27.330 -10.037 -31.103 1.00 97.25 387 LEU A C 1
ATOM 2964 O O . LEU A 1 387 ? 28.544 -9.847 -31.018 1.00 97.25 387 LEU A O 1
ATOM 2968 N N . THR A 1 388 ? 26.730 -10.259 -32.268 1.00 96.88 388 THR A N 1
ATOM 2969 C CA . THR A 1 388 ? 27.436 -10.332 -33.553 1.00 96.88 388 THR A CA 1
ATOM 2970 C C . THR A 1 388 ? 26.948 -9.247 -34.498 1.00 96.88 388 THR A C 1
ATOM 2972 O O . THR A 1 388 ? 25.792 -8.842 -34.431 1.00 96.88 388 THR A O 1
ATOM 2975 N N . GLY A 1 389 ? 27.807 -8.807 -35.416 1.00 94.38 389 GLY A N 1
ATOM 2976 C CA . GLY A 1 389 ? 27.464 -7.827 -36.447 1.00 94.38 389 GLY A CA 1
ATOM 2977 C C . GLY A 1 389 ? 28.465 -6.682 -36.515 1.00 94.38 389 GLY A C 1
ATOM 2978 O O . GLY A 1 389 ? 29.551 -6.743 -35.938 1.00 94.38 389 GLY A O 1
ATOM 2979 N N . ASP A 1 390 ? 28.102 -5.634 -37.243 1.00 94.88 390 ASP A N 1
ATOM 2980 C CA . ASP A 1 390 ? 28.938 -4.447 -37.413 1.00 94.88 390 ASP A CA 1
ATOM 2981 C C . ASP A 1 390 ? 28.853 -3.519 -36.189 1.00 94.88 390 ASP A C 1
ATOM 2983 O O . ASP A 1 390 ? 27.873 -2.791 -36.004 1.00 94.88 390 ASP A O 1
ATOM 2987 N N . PHE A 1 391 ? 29.903 -3.557 -35.363 1.00 94.25 391 PHE A N 1
ATOM 2988 C CA . PHE A 1 391 ? 30.082 -2.740 -34.157 1.00 94.25 391 PHE A CA 1
ATOM 2989 C C . PHE A 1 391 ? 28.887 -2.827 -33.179 1.00 94.25 391 PHE A C 1
ATOM 2991 O O . PHE A 1 391 ? 28.224 -1.815 -32.937 1.00 94.25 391 PHE A O 1
ATOM 2998 N N . PRO A 1 392 ? 28.585 -4.024 -32.632 1.00 95.88 392 PRO A N 1
ATOM 2999 C CA . PRO A 1 392 ? 27.494 -4.196 -31.683 1.00 95.88 392 PRO A CA 1
ATOM 3000 C C . PRO A 1 392 ? 27.784 -3.446 -30.384 1.00 95.88 392 PRO A C 1
ATOM 3002 O O . PRO A 1 392 ? 28.858 -3.582 -29.795 1.00 95.88 392 PRO A O 1
ATOM 3005 N N . GLN A 1 393 ? 26.805 -2.685 -29.912 1.00 95.50 393 GLN A N 1
ATOM 3006 C CA . GLN A 1 393 ? 26.835 -2.044 -28.604 1.00 95.50 393 GLN A CA 1
ATOM 3007 C C . GLN A 1 393 ? 25.574 -2.408 -27.831 1.00 95.50 393 GLN A C 1
ATOM 3009 O O . GLN A 1 393 ? 24.498 -2.547 -28.412 1.00 95.50 393 GLN A O 1
ATOM 3014 N N . ILE A 1 394 ? 25.709 -2.529 -26.513 1.00 97.19 394 ILE A N 1
ATOM 3015 C CA . ILE A 1 394 ? 24.587 -2.634 -25.587 1.00 97.19 394 ILE A CA 1
ATOM 3016 C C . ILE A 1 394 ? 24.804 -1.644 -24.448 1.00 97.19 394 ILE A C 1
ATOM 3018 O O . ILE A 1 394 ? 25.919 -1.504 -23.950 1.00 97.19 394 ILE A O 1
ATOM 3022 N N . ASN A 1 395 ? 23.750 -0.934 -24.069 1.00 96.38 395 ASN A N 1
ATOM 3023 C CA . ASN A 1 395 ? 23.770 0.011 -22.964 1.00 96.38 395 ASN A CA 1
ATOM 3024 C C . ASN A 1 395 ? 22.486 -0.106 -22.149 1.00 96.38 395 ASN A C 1
ATOM 3026 O O . ASN A 1 395 ? 21.412 -0.315 -22.718 1.00 96.38 395 ASN A O 1
ATOM 3030 N N . VAL A 1 396 ? 22.597 0.093 -20.840 1.00 97.81 396 VAL A N 1
ATOM 3031 C CA . VAL A 1 396 ? 21.454 0.239 -19.940 1.00 97.81 396 VAL A CA 1
ATOM 3032 C C . VAL A 1 396 ? 21.443 1.667 -19.418 1.00 97.81 396 VAL A C 1
ATOM 3034 O O . VAL A 1 396 ? 22.489 2.211 -19.072 1.00 97.81 396 VAL A O 1
ATOM 3037 N N . ALA A 1 397 ? 20.274 2.293 -19.416 1.00 96.75 397 ALA A N 1
ATOM 3038 C CA . ALA A 1 397 ? 20.084 3.625 -18.865 1.00 96.75 397 ALA A CA 1
ATOM 3039 C C . ALA A 1 397 ? 18.834 3.668 -17.993 1.00 96.75 397 ALA A C 1
ATOM 3041 O O . ALA A 1 397 ? 17.820 3.050 -18.324 1.00 96.75 397 ALA A O 1
ATOM 3042 N N . GLU A 1 398 ? 18.901 4.446 -16.922 1.00 96.12 398 GLU A N 1
ATOM 3043 C CA . GLU A 1 398 ? 17.738 4.809 -16.127 1.00 96.12 398 GLU A CA 1
ATOM 3044 C C . GLU A 1 398 ? 16.928 5.857 -16.893 1.00 96.12 398 GLU A C 1
ATOM 3046 O O . GLU A 1 398 ? 17.465 6.843 -17.403 1.00 96.12 398 GLU A O 1
ATOM 3051 N N . VAL A 1 399 ? 15.630 5.609 -17.036 1.00 96.81 399 VAL A N 1
ATOM 3052 C CA . VAL A 1 399 ? 14.686 6.519 -17.697 1.00 96.81 399 VAL A CA 1
ATOM 3053 C C . VAL A 1 399 ? 13.841 7.251 -16.663 1.00 96.81 399 VAL A C 1
ATOM 3055 O O . VAL A 1 399 ? 13.505 8.418 -16.861 1.00 96.81 399 VAL A O 1
ATOM 3058 N N . VAL A 1 400 ? 13.466 6.560 -15.589 1.00 95.31 400 VAL A N 1
ATOM 3059 C CA . VAL A 1 400 ? 12.767 7.129 -14.439 1.00 95.31 400 VAL A CA 1
ATOM 3060 C C . VAL A 1 400 ? 13.366 6.501 -13.197 1.00 95.31 400 VAL A C 1
ATOM 3062 O O . VAL A 1 400 ? 13.171 5.306 -13.015 1.00 95.31 400 VAL A O 1
ATOM 3065 N N . GLN A 1 401 ? 14.012 7.325 -12.373 1.00 91.44 401 GLN A N 1
ATOM 3066 C CA . GLN A 1 401 ? 14.445 6.952 -11.032 1.00 91.44 401 GLN A CA 1
ATOM 3067 C C . GLN A 1 401 ? 13.220 6.658 -10.161 1.00 91.44 401 GLN A C 1
ATOM 3069 O O . GLN A 1 401 ? 12.315 7.500 -10.018 1.00 91.44 401 GLN A O 1
ATOM 3074 N N . GLY A 1 402 ? 13.178 5.452 -9.620 1.00 89.38 402 GLY A N 1
ATOM 3075 C CA . GLY A 1 402 ? 12.155 4.984 -8.713 1.00 89.38 402 GLY A CA 1
ATOM 3076 C C . GLY A 1 402 ? 12.255 5.662 -7.352 1.00 89.38 402 GLY A C 1
ATOM 3077 O O . GLY A 1 402 ? 13.272 6.228 -6.964 1.00 89.38 402 GLY A O 1
ATOM 3078 N N . PHE A 1 403 ? 11.136 5.684 -6.638 1.00 86.50 403 PHE A N 1
ATOM 3079 C CA . PHE A 1 403 ? 11.055 6.286 -5.313 1.00 86.50 403 PHE A CA 1
ATOM 3080 C C . PHE A 1 403 ? 9.870 5.690 -4.566 1.00 86.50 403 PHE A C 1
ATOM 3082 O O . PHE A 1 403 ? 8.764 5.668 -5.107 1.00 86.50 403 PHE A O 1
ATOM 3089 N N . SER A 1 404 ? 10.079 5.224 -3.336 1.00 85.50 404 SER A N 1
ATOM 3090 C CA . SER A 1 404 ? 9.007 4.631 -2.523 1.00 85.50 404 SER A CA 1
ATOM 3091 C C . SER A 1 404 ? 9.053 5.006 -1.039 1.00 85.50 404 SER A C 1
ATOM 3093 O O . SER A 1 404 ? 8.129 4.656 -0.307 1.00 85.50 404 SER A O 1
ATOM 3095 N N . ASP A 1 405 ? 10.067 5.752 -0.597 1.00 83.31 405 ASP A N 1
ATOM 3096 C CA . ASP A 1 405 ? 10.234 6.151 0.803 1.00 83.31 405 ASP A CA 1
ATOM 3097 C C . ASP A 1 405 ? 9.447 7.435 1.079 1.00 83.31 405 ASP A C 1
ATOM 3099 O O . ASP A 1 405 ? 9.961 8.553 1.017 1.00 83.31 405 ASP A O 1
ATOM 3103 N N . LEU A 1 406 ? 8.144 7.281 1.304 1.00 85.06 406 LEU A N 1
ATOM 3104 C CA . LEU A 1 406 ? 7.226 8.412 1.345 1.00 85.06 406 LEU A CA 1
ATOM 3105 C C . LEU A 1 406 ? 7.174 9.124 2.700 1.00 85.06 406 LEU A C 1
ATOM 3107 O O . LEU A 1 406 ? 6.849 10.307 2.730 1.00 85.06 406 LEU A O 1
ATOM 3111 N N . ALA A 1 407 ? 7.433 8.431 3.809 1.00 81.31 407 ALA A N 1
ATOM 3112 C CA . ALA A 1 407 ? 7.408 8.995 5.157 1.00 81.31 407 ALA A CA 1
ATOM 3113 C C . ALA A 1 407 ? 8.621 8.551 5.988 1.00 81.31 407 ALA A C 1
ATOM 3115 O O . ALA A 1 407 ? 9.342 7.618 5.643 1.00 81.31 407 ALA A O 1
ATOM 3116 N N . ILE A 1 408 ? 8.857 9.218 7.121 1.00 66.00 408 ILE A N 1
ATOM 3117 C CA . ILE A 1 408 ? 9.957 8.844 8.016 1.00 66.00 408 ILE A CA 1
ATOM 3118 C C . ILE A 1 408 ? 9.749 7.420 8.526 1.00 66.00 408 ILE A C 1
ATOM 3120 O O . ILE A 1 408 ? 8.677 7.073 9.021 1.00 66.00 408 ILE A O 1
ATOM 3124 N N . GLY A 1 409 ? 10.810 6.619 8.441 1.00 60.25 409 GLY A N 1
ATOM 3125 C CA . GLY A 1 409 ? 10.789 5.220 8.850 1.00 60.25 409 GLY A CA 1
ATOM 3126 C C . GLY A 1 409 ? 10.313 4.260 7.760 1.00 60.25 409 GLY A C 1
ATOM 3127 O O . GLY A 1 409 ? 10.436 3.052 7.965 1.00 60.25 409 GLY A O 1
ATOM 3128 N N . ASP A 1 410 ? 9.838 4.766 6.616 1.00 62.81 410 ASP A N 1
ATOM 3129 C CA . ASP A 1 410 ? 9.731 3.957 5.406 1.00 62.81 410 ASP A CA 1
ATOM 3130 C C . ASP A 1 410 ? 11.155 3.701 4.907 1.00 62.81 410 ASP A C 1
ATOM 3132 O O . ASP A 1 410 ? 11.907 4.631 4.619 1.00 62.81 410 ASP A O 1
ATOM 3136 N N . PHE A 1 411 ? 11.541 2.429 4.883 1.00 57.62 411 PHE A N 1
ATOM 3137 C CA . PHE A 1 411 ? 12.808 1.989 4.320 1.00 57.62 411 PHE A CA 1
ATOM 3138 C C . PHE A 1 411 ? 12.502 0.929 3.282 1.00 57.62 411 PHE A C 1
ATOM 3140 O O . PHE A 1 411 ? 12.162 -0.213 3.618 1.00 57.62 411 PHE A O 1
ATOM 3147 N N . THR A 1 412 ? 12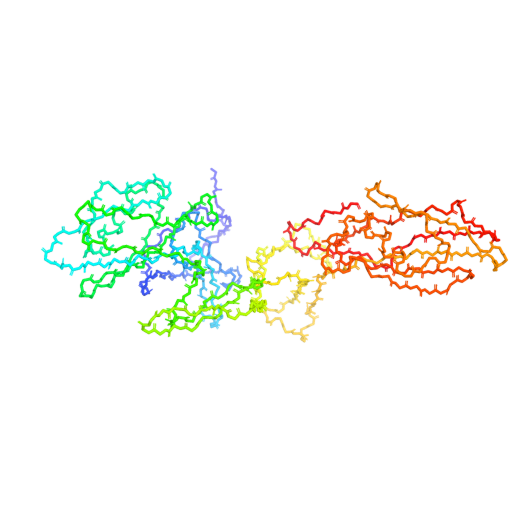.627 1.300 2.018 1.00 60.34 412 THR A N 1
ATOM 3148 C CA . THR A 1 412 ? 12.584 0.328 0.940 1.00 60.34 412 THR A CA 1
ATOM 3149 C C . THR A 1 412 ? 13.923 -0.400 0.895 1.00 60.34 412 THR A C 1
ATOM 3151 O O . THR A 1 412 ? 14.992 0.203 0.972 1.00 60.34 412 THR A O 1
ATOM 3154 N N . ARG A 1 413 ? 13.894 -1.736 0.843 1.00 51.59 413 ARG A N 1
ATOM 3155 C CA . ARG A 1 413 ? 15.121 -2.523 0.686 1.00 51.59 413 ARG A CA 1
ATOM 3156 C C . ARG A 1 413 ? 15.550 -2.456 -0.776 1.00 51.59 413 ARG A C 1
ATOM 3158 O O . ARG A 1 413 ? 15.142 -3.293 -1.576 1.00 51.59 413 ARG A O 1
ATOM 3165 N N . GLU A 1 414 ? 16.342 -1.445 -1.086 1.00 52.47 414 GLU A N 1
ATOM 3166 C CA . GLU A 1 414 ? 16.979 -1.246 -2.385 1.00 52.47 414 GLU A CA 1
ATOM 3167 C C . GLU A 1 414 ? 18.173 -2.213 -2.493 1.00 52.47 414 GLU A C 1
ATOM 3169 O O . GLU A 1 414 ? 18.964 -2.343 -1.552 1.00 52.47 414 GLU A O 1
ATOM 3174 N N . TRP A 1 415 ? 18.242 -2.978 -3.586 1.00 47.28 415 TRP A N 1
ATOM 3175 C CA . TRP A 1 415 ? 19.276 -3.991 -3.841 1.00 47.28 415 TRP A CA 1
ATOM 3176 C C . TRP A 1 415 ? 20.152 -3.613 -5.028 1.00 47.28 415 TRP A C 1
ATOM 3178 O O . TRP A 1 415 ? 19.595 -3.097 -6.028 1.00 47.28 415 TRP A O 1
#